Protein 6MN1 (pdb70)

Organism: NCBI:txid77133

Nearest PDB structures (foldseek):
  6mn0-assembly1_B  TM=1.000E+00  e=1.452E-56  uncultured bacterium
  5ht0-assembly2_D  TM=9.944E-01  e=2.307E-54  uncultured bacterium
  6mmz-assembly3_E  TM=9.947E-01  e=5.540E-54  uncultured bacterium
  6mb6-assembly1_A  TM=9.594E-01  e=3.407E-43  Pseudomonas aeruginosa
  7q1x-assembly1_B  TM=9.519E-01  e=8.829E-37  Pseudomonas aeruginosa

Solvent-accessible surface area: 23164 Å² total; per-residue (Å²): 155,156,40,7,13,106,66,38,0,7,114,39,0,131,75,3,32,4,46,122,40,23,12,0,2,1,16,15,30,31,232,123,0,33,93,12,17,18,19,36,25,4,0,0,16,0,0,86,64,9,1,13,132,71,1,1,0,2,0,26,0,24,26,68,34,91,89,151,17,43,91,49,115,76,28,97,140,58,4,60,14,4,23,39,125,77,18,21,4,41,195,126,47,31,91,2,3,26,0,0,24,19,6,73,63,20,75,21,2,48,3,5,19,4,0,1,0,0,4,32,44,85,3,130,86,2,13,44,90,9,9,45,50,53,2,12,0,95,121,1,1,2,9,27,2,35,128,48,146,2,43,0,1,1,0,11,11,78,18,53,58,0,19,0,2,6,7,0,15,34,83,1,115,14,89,153,44,93,71,56,159,34,33,3,0,14,69,83,154,67,118,74,53,49,71,162,4,52,18,43,14,55,92,77,22,20,115,83,27,63,127,79,21,28,17,31,1,0,93,85,6,28,89,86,64,114,19,108,137,27,119,0,15,85,0,72,2,3,9,0,27,0,36,59,0,7,64,53,0,26,65,58,1,46,135,71,15,170,86,154,146,189,41,5,16,104,77,33,0,8,113,32,0,132,74,3,34,5,48,118,40,19,12,0,2,1,17,15,30,34,236,125,0,32,91,14,16,19,16,34,26,4,0,2,20,0,0,80,63,8,1,12,131,64,2,0,0,3,0,26,0,26,24,71,35,95,92,160,27,41,88,55,122,73,25,100,141,44,2,58,12,3,20,38,126,80,18,22,4,42,197,130,46,30,89,1,4,26,0,0,26,21,6,71,61,20,74,20,1,47,3,5,20,4,0,1,0,0,3,27,44,86,4,130,86,2,13,47,96,8,6,44,50,53,1,12,0,94,124,1,2,2,10,28,2,34,130,51,147,2,43,0,0,1,0,14,10,79,23,50,61,0,17,0,1,6,5,0,14,36,83,2,115,12,85,140,44,97,65,57,156,33,36,3,0,16,62,77,154,61,116,63,64,47,73,163,4,56,18,44,14,56,92,82,24,18,106,82,28,60,122,81,19,25,26,35,0,0,76,80,5,24,92,83,55,131,22,100,131,21,118,0,19,74,0,78,2,7,7,0,28,0,34,53,0,8,63,56,0,27,66,42,1,43,125,70,14,178,138

Radius of gyration: 25.4 Å; Cα contacts (8 Å, |Δi|>4): 1100; chains: 2; bounding box: 54×39×88 Å

Sequence (519 aa):
SRVSTRSSLAEDLRAIGLADGDAVLVHAALRKVGKIVGGPDDILDAMRDVIGPAGTVLGYADWQLEDEIRDDPAMREHIPAFDPLRSRSIRDNGFWPELIRTTPGALRSASPGASMAAIGGEAEWFTADHALDYGYGPRSPLGKLVEAKGKVLMLGAPLDTMTLLAHAEHLADFPNKRILRYEAPILVDGEKVWRWFEEFDTSDPPDGLADDYFAGIVEEFLATGRGKRGKIGEASSVLVPADEIVAFAVDWLERWGRTASRVSTRSSLAEDLRAIGLADGDAVLVHAALRKVGKIVGGPDDILDAMRDVIGPAGTVLGYADWQLEDEIRDDPAMREHIPAFDPLRSRSIRDNGFWPELIRTTPGALRSASPGASMAAIGGEAEWFTADHALDYGYGPRSPLGKLVEAKGKVLMLGAPLDTMTLLAHAEHLADFPNKRILRYEAPILVDGEKVWRWFEEFDTSDPPDGLADDYFAGIVEEFLATGRGKRGKIGEASSVLVPADEIVAFAVDWLERWGRT

InterPro domains:
  IPR003679 Aminoglycoside N(3)-acetyltransferase-like [PF02522] (27-256)
  IPR003679 Aminoglycoside N(3)-acetyltransferase-like [PTHR11104] (5-257)
  IPR028345 Aminoglycoside 3-N-acetyltransferase-like [SSF110710] (5-257)

Secondary structure (DSSP, 8-state):
--EE-HHHHHHHHHHHT--TT-EEEEEE-GGGG-EETTTTHHHHHHHHHHH-TT-EEEEE------HHHHT-GGGGGGSPPB-TTTPPPPGGG-HHHHHHHTSTT-EE-S-TTT-EEEEETTHHHHHTT--STTTTSSSSHHHHHHHTT-EEEEEB--GGG-THHHHHHHH---SS--EEEEEEEEESSSSEEEEEEEEE--SSPPTTS-TTHHHHHHHHHHHTT-SEEEEETTEEEEEEEHHHHHHHHHHHHHHHHT--/---B-HHHHHHHHHHHT--TT-EEEEEE-GGGG--BTTTTHHHHHHHHHHH-TT-EEEEE------HHHHT-GGGGGGSPPB-TTTPPPPGGG-HHHHHHHTSTT-EE-S-TTT-EEEEETTHHHHHTT--SSSTTSSSSHHHHHHHTT-EEEEEB--GGG-THHHHHHHH---S---EEEEEEEEEETTEEEEEEEEEE--SSPPTTS-TTHHHHHHHHHHHHT-SEEEEETTEEEEEEEHHHHHHHHHHHHHHHHT-

Structure (mmCIF, N/CA/C/O backbone):
data_6MN1
#
_entry.id   6MN1
#
_cell.length_a   127.337
_cell.length_b   127.337
_cell.length_c   95.271
_cell.angle_alpha   90.00
_cell.angle_beta   90.00
_cell.angle_gamma   120.00
#
_symmetry.space_group_name_H-M   'P 31 2 1'
#
loop_
_entity.id
_entity.type
_entity.pdbx_description
1 polymer 'Aminoglycoside N(3)-acetyltransferase'
2 non-polymer 'COENZYME A'
3 non-polymer '(2R,3R,4R,5R)-2-((1S,2S,3R,4S,6R)-4,6-DIAMINO-3-((2R,3R,6S)-3-AMINO-6-(AMINOMETHYL)-TETRAHYDRO-2H-PYRAN-2-YLOXY)-2-HYDR OXYCYCLOHEXYLOXY)-5-METHYL-4-(METHYLAMINO)-TETRAHYDRO-2H-PYRAN-3,5-DIOL'
4 non-polymer 'CHLORIDE ION'
5 non-polymer 'SULFATE ION'
6 non-polymer 3,6,9,12,15,18,21,24,27,30,33,36,39-TRIDECAOXAHENTETRACONTANE-1,41-DIOL
7 non-polymer GLYCEROL
8 water water
#
loop_
_atom_site.group_PDB
_atom_site.id
_atom_site.type_symbol
_atom_site.label_atom_id
_atom_site.label_alt_id
_atom_site.label_comp_id
_atom_site.label_asym_id
_atom_site.label_entity_id
_atom_site.label_seq_id
_atom_site.pdbx_PDB_ins_code
_atom_site.Cartn_x
_atom_site.Cartn_y
_atom_site.Cartn_z
_atom_site.occupancy
_atom_site.B_iso_or_equiv
_atom_site.auth_seq_id
_atom_site.auth_comp_id
_atom_site.auth_asym_id
_atom_site.auth_atom_id
_atom_site.pdbx_PDB_model_num
ATOM 1 N N . SER A 1 3 ? 220.471 291.385 -7.543 1.00 100.29 3 SER A N 1
ATOM 2 C CA . SER A 1 3 ? 220.959 290.853 -8.811 1.00 101.92 3 SER A CA 1
ATOM 3 C C . SER A 1 3 ? 221.254 289.356 -8.718 1.00 98.97 3 SER A C 1
ATOM 4 O O . SER A 1 3 ? 221.651 288.730 -9.706 1.00 98.91 3 SER A O 1
ATOM 7 N N . ARG A 1 4 ? 221.036 288.799 -7.531 1.00 91.43 4 ARG A N 1
ATOM 8 C CA . ARG A 1 4 ? 221.234 287.379 -7.298 1.00 83.13 4 ARG A CA 1
ATOM 9 C C . ARG A 1 4 ? 220.014 286.645 -7.835 1.00 71.77 4 ARG A C 1
ATOM 10 O O . ARG A 1 4 ? 218.907 287.184 -7.835 1.00 67.18 4 ARG A O 1
ATOM 18 N N . VAL A 1 5 ? 220.218 285.417 -8.292 1.00 61.50 5 VAL A N 1
ATOM 19 C CA . VAL A 1 5 ? 219.135 284.621 -8.851 1.00 49.81 5 VAL A CA 1
ATOM 20 C C . VAL A 1 5 ? 219.027 283.322 -8.072 1.00 40.86 5 VAL A C 1
ATOM 21 O O . VAL A 1 5 ? 220.029 282.630 -7.861 1.00 46.18 5 VAL A O 1
ATOM 25 N N . SER A 1 6 ? 217.811 282.985 -7.659 1.00 33.62 6 SER A N 1
ATOM 26 C CA . SER A 1 6 ? 217.545 281.721 -6.991 1.00 36.46 6 SER A CA 1
ATOM 27 C C . SER A 1 6 ? 217.206 280.638 -8.007 1.00 38.01 6 SER A C 1
ATOM 28 O O . SER A 1 6 ? 216.553 280.894 -9.024 1.00 34.95 6 SER A O 1
ATOM 31 N N . THR A 1 7 ? 217.658 279.426 -7.723 1.00 31.23 7 THR A N 1
ATOM 32 C CA . THR A 1 7 ? 217.303 278.255 -8.497 1.00 31.04 7 THR A CA 1
ATOM 33 C C . THR A 1 7 ? 216.665 277.227 -7.574 1.00 38.45 7 THR A C 1
ATOM 34 O O . THR A 1 7 ? 216.751 277.324 -6.347 1.00 38.14 7 THR A O 1
ATOM 38 N N . ARG A 1 8 ? 216.018 276.236 -8.184 1.00 34.45 8 ARG A N 1
ATOM 39 C CA . ARG A 1 8 ? 215.519 275.106 -7.414 1.00 34.90 8 ARG A CA 1
ATOM 40 C C . ARG A 1 8 ? 216.629 274.496 -6.567 1.00 34.34 8 ARG A C 1
ATOM 41 O O . ARG A 1 8 ? 216.406 274.116 -5.411 1.00 34.69 8 ARG A O 1
ATOM 49 N N . SER A 1 9 ? 217.839 274.418 -7.121 1.00 34.35 9 SER A N 1
ATOM 50 C CA . SER A 1 9 ? 218.967 273.853 -6.387 1.00 38.41 9 SER A CA 1
ATOM 51 C C . SER A 1 9 ? 219.381 274.748 -5.227 1.00 37.78 9 SER A C 1
ATOM 52 O O . SER A 1 9 ? 219.585 274.270 -4.106 1.00 40.69 9 SER A O 1
ATOM 55 N N . SER A 1 10 ? 219.527 276.052 -5.477 1.00 35.78 10 SER A N 1
ATOM 56 C CA . SER A 1 10 ? 220.005 276.939 -4.423 1.00 35.30 10 SER A CA 1
ATOM 57 C C . SER A 1 10 ? 218.937 277.173 -3.367 1.00 35.45 10 SER A C 1
ATOM 58 O O . SER A 1 10 ? 219.265 277.395 -2.195 1.00 37.33 10 SER A O 1
ATOM 61 N N . LEU A 1 11 ? 217.661 277.125 -3.756 1.00 32.11 11 LEU A N 1
ATOM 62 C CA . LEU A 1 11 ? 216.588 277.222 -2.773 1.00 34.63 11 LEU A CA 1
ATOM 63 C C . LEU A 1 11 ? 216.587 276.014 -1.847 1.00 33.55 11 LEU A C 1
ATOM 64 O O . LEU A 1 11 ? 216.309 276.146 -0.651 1.00 34.84 11 LEU A O 1
ATOM 69 N N . ALA A 1 12 ? 216.894 274.830 -2.378 1.00 31.77 12 ALA A N 1
ATOM 70 C CA . ALA A 1 12 ? 216.959 273.647 -1.530 1.00 32.42 12 ALA A CA 1
ATOM 71 C C . ALA A 1 12 ? 218.104 273.743 -0.530 1.00 34.75 12 ALA A C 1
ATOM 72 O O . ALA A 1 12 ? 217.979 273.251 0.598 1.00 34.73 12 ALA A O 1
ATOM 74 N N . GLU A 1 13 ? 219.215 274.377 -0.918 1.00 35.53 13 GLU A N 1
ATOM 75 C CA . GLU A 1 13 ? 220.314 274.596 0.021 1.00 37.81 13 GLU A CA 1
ATOM 76 C C . GLU A 1 13 ? 219.918 275.576 1.119 1.00 37.58 13 GLU A C 1
ATOM 77 O O . GLU A 1 13 ? 220.218 275.351 2.297 1.00 43.99 13 GLU A O 1
ATOM 83 N N . ASP A 1 14 ? 219.252 276.674 0.750 1.00 33.08 14 ASP A N 1
ATOM 84 C CA . ASP A 1 14 ? 218.802 277.639 1.749 1.00 35.57 14 ASP A CA 1
ATOM 85 C C . ASP A 1 14 ? 217.813 277.008 2.720 1.00 35.25 14 ASP A C 1
ATOM 86 O O . ASP A 1 14 ? 217.807 277.335 3.912 1.00 32.72 14 ASP A O 1
ATOM 91 N N . LEU A 1 15 ? 216.957 276.112 2.226 1.00 31.58 15 LEU A N 1
ATOM 92 C CA . LEU A 1 15 ? 215.956 275.504 3.096 1.00 31.25 15 LEU A CA 1
ATOM 93 C C . LEU A 1 15 ? 216.598 274.529 4.074 1.00 33.05 15 LEU A C 1
ATOM 94 O O . LEU A 1 15 ? 216.245 274.509 5.258 1.00 36.69 15 LEU A O 1
ATOM 99 N N . ARG A 1 16 ? 217.551 273.721 3.601 1.00 32.74 16 ARG A N 1
ATOM 100 C CA . ARG A 1 16 ? 218.295 272.847 4.502 1.00 33.51 16 ARG A CA 1
ATOM 101 C C . ARG A 1 16 ? 219.076 273.655 5.532 1.00 36.25 16 ARG A C 1
ATOM 102 O O . ARG A 1 16 ? 219.176 273.258 6.699 1.00 37.97 16 ARG A O 1
ATOM 110 N N . ALA A 1 17 ? 219.632 274.797 5.117 1.00 32.94 17 ALA A N 1
ATOM 111 C CA . ALA A 1 17 ? 220.446 275.600 6.022 1.00 34.42 17 ALA A CA 1
ATOM 112 C C . ALA A 1 17 ? 219.616 276.214 7.144 1.00 35.89 17 ALA A C 1
ATOM 113 O O . ALA A 1 17 ? 220.134 276.432 8.244 1.00 36.50 17 ALA A O 1
ATOM 115 N N . ILE A 1 18 ? 218.336 276.505 6.899 1.00 33.48 18 ILE A N 1
ATOM 116 C CA . ILE A 1 18 ? 217.503 277.039 7.972 1.00 33.35 18 ILE A CA 1
ATOM 117 C C . ILE A 1 18 ? 216.908 275.943 8.845 1.00 35.45 18 ILE A C 1
ATOM 118 O O . ILE A 1 18 ? 216.401 276.239 9.932 1.00 34.22 18 ILE A O 1
ATOM 123 N N . GLY A 1 19 ? 216.966 274.684 8.419 1.00 36.54 19 GLY A N 1
ATOM 124 C CA . GLY A 1 19 ? 216.547 273.606 9.294 1.00 36.04 19 GLY A CA 1
ATOM 125 C C . GLY A 1 19 ? 215.524 272.643 8.724 1.00 38.86 19 GLY A C 1
ATOM 126 O O . GLY A 1 19 ? 215.205 271.638 9.363 1.00 40.98 19 GLY A O 1
ATOM 127 N N . LEU A 1 20 ? 214.992 272.935 7.539 1.00 38.96 20 LEU A N 1
ATOM 128 C CA . LEU A 1 20 ? 214.082 272.000 6.888 1.00 36.13 20 LEU A CA 1
ATOM 129 C C . LEU A 1 20 ? 214.808 270.693 6.593 1.00 33.22 20 LEU A C 1
ATOM 130 O O . LEU A 1 20 ? 215.949 270.695 6.126 1.00 30.41 20 LEU A O 1
ATOM 135 N N . ALA A 1 21 ? 214.150 269.570 6.874 1.00 33.58 21 ALA A N 1
ATOM 136 C CA . ALA A 1 21 ? 214.813 268.276 6.819 1.00 34.04 21 ALA A CA 1
ATOM 137 C C . ALA A 1 21 ? 213.889 267.221 6.223 1.00 35.51 21 ALA A C 1
ATOM 138 O O . ALA A 1 21 ? 212.699 267.453 5.983 1.00 35.02 21 ALA A O 1
ATOM 140 N N . ASP A 1 22 ? 214.468 266.046 5.989 1.00 38.10 22 ASP A N 1
ATOM 141 C CA . ASP A 1 22 ? 213.735 264.921 5.422 1.00 37.52 22 ASP A CA 1
ATOM 142 C C . ASP A 1 22 ? 212.546 264.549 6.301 1.00 38.65 22 ASP A C 1
ATOM 143 O O . ASP A 1 22 ? 212.685 264.368 7.514 1.00 39.49 22 ASP A O 1
ATOM 148 N N . GLY A 1 23 ? 211.369 264.450 5.683 1.00 38.33 23 GLY A N 1
ATOM 149 C CA . GLY A 1 23 ? 210.165 264.016 6.360 1.00 37.15 23 GLY A CA 1
ATOM 150 C C . GLY A 1 23 ? 209.376 265.096 7.072 1.00 35.38 23 GLY A C 1
ATOM 151 O O . GLY A 1 23 ? 208.332 264.785 7.661 1.00 37.34 23 GLY A O 1
ATOM 152 N N . ASP A 1 24 ? 209.828 266.347 7.038 1.00 33.38 24 ASP A N 1
ATOM 153 C CA . ASP A 1 24 ? 209.149 267.410 7.765 1.00 31.36 24 ASP A CA 1
ATOM 154 C C . ASP A 1 24 ? 207.775 267.699 7.176 1.00 32.17 24 ASP A C 1
ATOM 155 O O . ASP A 1 24 ? 207.540 267.545 5.975 1.00 34.84 24 ASP A O 1
ATOM 160 N N . ALA A 1 25 ? 206.867 268.131 8.041 1.00 32.41 25 ALA A N 1
ATOM 161 C CA . ALA A 1 25 ? 205.632 268.791 7.640 1.00 33.75 25 ALA A CA 1
ATOM 162 C C . ALA A 1 25 ? 205.784 270.264 7.985 1.00 34.23 25 ALA A C 1
ATOM 163 O O . ALA A 1 25 ? 206.046 270.602 9.145 1.00 33.96 25 ALA A O 1
ATOM 165 N N . VAL A 1 26 ? 205.659 271.139 6.989 1.00 30.87 26 VAL A N 1
ATOM 166 C CA . VAL A 1 26 ? 205.937 272.555 7.198 1.00 29.40 26 VAL A CA 1
ATOM 167 C C . VAL A 1 26 ? 204.773 273.385 6.672 1.00 33.03 26 VAL A C 1
ATOM 168 O O . VAL A 1 26 ? 204.377 273.252 5.508 1.00 37.42 26 VAL A O 1
ATOM 172 N N . LEU A 1 27 ? 204.212 274.220 7.539 1.00 29.90 27 LEU A N 1
ATOM 173 C CA . LEU A 1 27 ? 203.263 275.247 7.138 1.00 28.46 27 LEU A CA 1
ATOM 174 C C . LEU A 1 27 ? 204.039 276.509 6.786 1.00 32.10 27 LEU A C 1
ATOM 175 O O . LEU A 1 27 ? 204.843 276.993 7.589 1.00 31.60 27 LEU A O 1
ATOM 180 N N . VAL A 1 28 ? 203.816 277.031 5.583 1.00 31.65 28 VAL A N 1
ATOM 181 C CA . VAL A 1 28 ? 204.600 278.138 5.049 1.00 27.02 28 VAL A CA 1
ATOM 182 C C . VAL A 1 28 ? 203.705 279.361 4.913 1.00 28.23 28 VAL A C 1
ATOM 183 O O . VAL A 1 28 ? 202.601 279.274 4.362 1.00 30.44 28 VAL A O 1
ATOM 187 N N . HIS A 1 29 ? 204.177 280.494 5.419 1.00 29.10 29 HIS A N 1
ATOM 188 C CA . HIS A 1 29 ? 203.600 281.799 5.123 1.00 30.03 29 HIS A CA 1
ATOM 189 C C . HIS A 1 29 ? 204.634 282.595 4.343 1.00 31.56 29 HIS A C 1
ATOM 190 O O . HIS A 1 29 ? 205.795 282.672 4.755 1.00 36.00 29 HIS A O 1
ATOM 197 N N . ALA A 1 30 ? 204.232 283.166 3.214 1.00 33.16 30 ALA A N 1
ATOM 198 C CA . ALA A 1 30 ? 205.214 283.679 2.270 1.00 34.46 30 ALA A CA 1
ATOM 199 C C . ALA A 1 30 ? 204.870 285.082 1.800 1.00 33.67 30 ALA A C 1
ATOM 200 O O . ALA A 1 30 ? 203.699 285.414 1.585 1.00 32.19 30 ALA A O 1
ATOM 202 N N . ALA A 1 31 ? 205.911 285.898 1.654 1.00 31.03 31 ALA A N 1
ATOM 203 C CA . ALA A 1 31 ? 205.886 287.143 0.891 1.00 31.36 31 ALA A CA 1
ATOM 204 C C . ALA A 1 31 ? 206.860 286.907 -0.258 1.00 30.47 31 ALA A C 1
ATOM 205 O O . ALA A 1 31 ? 208.054 287.181 -0.131 1.00 31.61 31 ALA A O 1
ATOM 207 N N . LEU A 1 32 ? 206.343 286.385 -1.374 1.00 31.30 32 LEU A N 1
ATOM 208 C CA . LEU A 1 32 ? 207.209 285.830 -2.412 1.00 29.33 32 LEU A CA 1
ATOM 209 C C . LEU A 1 32 ? 208.086 286.892 -3.063 1.00 33.64 32 LEU A C 1
ATOM 210 O O . LEU A 1 32 ? 209.183 286.579 -3.536 1.00 38.66 32 LEU A O 1
ATOM 215 N N . ARG A 1 33 ? 207.626 288.143 -3.102 1.00 33.43 33 ARG A N 1
ATOM 216 C CA . ARG A 1 33 ? 208.445 289.199 -3.685 1.00 35.13 33 ARG A CA 1
ATOM 217 C C . ARG A 1 33 ? 209.791 289.317 -2.981 1.00 38.79 33 ARG A C 1
ATOM 218 O O . ARG A 1 33 ? 210.802 289.623 -3.623 1.00 41.27 33 ARG A O 1
ATOM 226 N N . LYS A 1 34 ? 209.831 289.062 -1.672 1.00 35.65 34 LYS A N 1
ATOM 227 C CA . LYS A 1 34 ? 211.078 289.223 -0.934 1.00 35.24 34 LYS A CA 1
ATOM 228 C C . LYS A 1 34 ? 212.111 288.163 -1.293 1.00 29.25 34 LYS A C 1
ATOM 229 O O . LYS A 1 34 ? 213.295 288.352 -1.004 1.00 33.61 34 LYS A O 1
ATOM 235 N N . VAL A 1 35 ? 211.699 287.059 -1.921 1.00 28.09 35 VAL A N 1
ATOM 236 C CA . VAL A 1 35 ? 212.657 286.033 -2.317 1.00 31.34 35 VAL A CA 1
ATOM 237 C C . VAL A 1 35 ? 213.564 286.518 -3.441 1.00 32.67 35 VAL A C 1
ATOM 238 O O . VAL A 1 35 ? 214.685 286.018 -3.594 1.00 35.96 35 VAL A O 1
ATOM 242 N N . GLY A 1 36 ? 213.126 287.501 -4.215 1.00 32.93 36 GLY A N 1
ATOM 243 C CA . GLY A 1 36 ? 213.913 287.982 -5.332 1.00 33.41 36 GLY A CA 1
ATOM 244 C C . GLY A 1 36 ? 213.649 287.180 -6.591 1.00 33.98 36 GLY A C 1
ATOM 245 O O . GLY A 1 36 ? 212.646 286.474 -6.721 1.00 35.83 36 GLY A O 1
ATOM 246 N N . LYS A 1 37 ? 214.586 287.286 -7.530 1.00 33.69 37 LYS A N 1
ATOM 247 C CA . LYS A 1 37 ? 214.439 286.623 -8.819 1.00 36.40 37 LYS A CA 1
ATOM 248 C C . LYS A 1 37 ? 214.599 285.113 -8.665 1.00 36.66 37 LYS A C 1
ATOM 249 O O . LYS A 1 37 ? 215.510 284.639 -7.979 1.00 36.39 37 LYS A O 1
ATOM 255 N N . ILE A 1 38 ? 213.700 284.358 -9.294 1.00 30.86 38 ILE A N 1
ATOM 256 C CA . ILE A 1 38 ? 213.745 282.901 -9.295 1.00 29.96 38 ILE A CA 1
ATOM 257 C C . ILE A 1 38 ? 213.614 282.425 -10.734 1.00 35.90 38 ILE A C 1
ATOM 258 O O . ILE A 1 38 ? 212.700 282.854 -11.447 1.00 35.29 38 ILE A O 1
ATOM 263 N N . VAL A 1 39 ? 214.514 281.527 -11.149 1.00 34.56 39 VAL A N 1
ATOM 264 C CA . VAL A 1 39 ? 214.551 281.078 -12.541 1.00 32.48 39 VAL A CA 1
ATOM 265 C C . VAL A 1 39 ? 213.198 280.521 -12.966 1.00 34.19 39 VAL A C 1
ATOM 266 O O . VAL A 1 39 ? 212.649 280.906 -14.005 1.00 33.96 39 VAL A O 1
ATOM 270 N N . GLY A 1 40 ? 212.636 279.615 -12.169 1.00 31.07 40 GLY A N 1
ATOM 271 C CA . GLY A 1 40 ? 211.385 278.980 -12.533 1.00 30.18 40 GLY A CA 1
ATOM 272 C C . GLY A 1 40 ? 210.162 279.536 -11.832 1.00 33.75 40 GLY A C 1
ATOM 273 O O . GLY A 1 40 ? 209.135 278.858 -11.739 1.00 36.76 40 GLY A O 1
ATOM 274 N N . GLY A 1 41 ? 210.248 280.766 -11.338 1.00 29.09 41 GLY A N 1
ATOM 275 C CA . GLY A 1 41 ? 209.154 281.350 -10.602 1.00 27.59 41 GLY A CA 1
ATOM 276 C C . GLY A 1 41 ? 208.996 280.681 -9.253 1.00 32.02 41 GLY A C 1
ATOM 277 O O . GLY A 1 41 ? 209.774 279.796 -8.885 1.00 29.06 41 GLY A O 1
ATOM 278 N N . PRO A 1 42 ? 207.973 281.079 -8.493 1.00 35.72 42 PRO A N 1
ATOM 279 C CA . PRO A 1 42 ? 207.832 280.557 -7.121 1.00 31.01 42 PRO A CA 1
ATOM 280 C C . PRO A 1 42 ? 207.561 279.057 -7.041 1.00 29.59 42 PRO A C 1
ATOM 281 O O . PRO A 1 42 ? 207.721 278.480 -5.961 1.00 30.68 42 PRO A O 1
ATOM 285 N N . ASP A 1 43 ? 207.168 278.399 -8.136 1.00 28.83 43 ASP A N 1
ATOM 286 C CA . ASP A 1 43 ? 207.035 276.943 -8.094 1.00 31.41 43 ASP A CA 1
ATOM 287 C C . ASP A 1 43 ? 208.369 276.265 -7.797 1.00 32.04 43 ASP A C 1
ATOM 288 O O . ASP A 1 43 ? 208.391 275.132 -7.301 1.00 33.94 43 ASP A O 1
ATOM 293 N N . ASP A 1 44 ? 209.486 276.937 -8.093 1.00 30.64 44 ASP A N 1
ATOM 294 C CA . ASP A 1 44 ? 210.797 276.434 -7.691 1.00 29.82 44 ASP A CA 1
ATOM 295 C C . ASP A 1 44 ? 210.912 276.302 -6.176 1.00 30.62 44 ASP A C 1
ATOM 296 O O . ASP A 1 44 ? 211.633 275.427 -5.684 1.00 25.02 44 ASP A O 1
ATOM 301 N N . ILE A 1 45 ? 210.236 277.173 -5.425 1.00 31.04 45 ILE A N 1
ATOM 302 C CA . ILE A 1 45 ? 210.279 277.089 -3.967 1.00 32.25 45 ILE A CA 1
ATOM 303 C C . ILE A 1 45 ? 209.582 275.821 -3.491 1.00 35.25 45 ILE A C 1
ATOM 304 O O . ILE A 1 45 ? 210.121 275.065 -2.674 1.00 33.98 45 ILE A O 1
ATOM 309 N N . LEU A 1 46 ? 208.374 275.568 -4.003 1.00 33.67 46 LEU A N 1
ATOM 310 C CA . LEU A 1 46 ? 207.638 274.369 -3.615 1.00 28.70 46 LEU A CA 1
ATOM 311 C C . LEU A 1 46 ? 208.369 273.108 -4.052 1.00 29.95 46 LEU A C 1
ATOM 312 O O . LEU A 1 46 ? 208.402 272.113 -3.316 1.00 34.09 46 LEU A O 1
ATOM 317 N N . ASP A 1 47 ? 208.964 273.129 -5.248 1.00 30.47 47 ASP A N 1
ATOM 318 C CA . ASP A 1 47 ? 209.726 271.975 -5.716 1.00 30.98 47 ASP A CA 1
ATOM 319 C C . ASP A 1 47 ? 210.954 271.734 -4.846 1.00 31.13 47 ASP A C 1
ATOM 320 O O . ASP A 1 47 ? 211.252 270.591 -4.482 1.00 33.80 47 ASP A O 1
ATOM 325 N N . ALA A 1 48 ? 211.679 272.801 -4.502 1.00 26.66 48 ALA A N 1
ATOM 326 C CA . ALA A 1 48 ? 212.844 272.653 -3.636 1.00 30.18 48 ALA A CA 1
ATOM 327 C C . ALA A 1 48 ? 212.450 272.125 -2.261 1.00 30.37 48 ALA A C 1
ATOM 328 O O . ALA 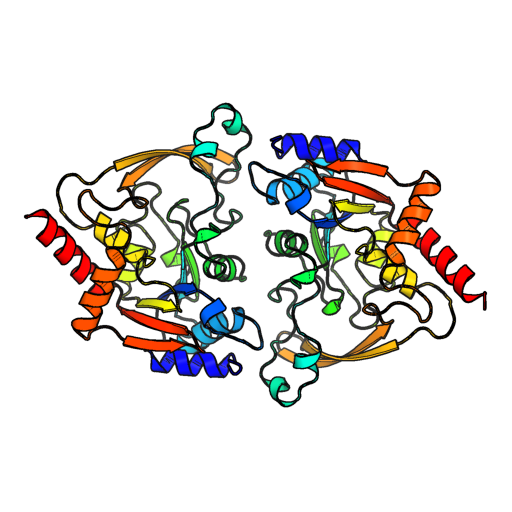A 1 48 ? 213.158 271.298 -1.680 1.00 33.79 48 ALA A O 1
ATOM 330 N N . MET A 1 49 ? 211.322 272.592 -1.724 1.00 30.36 49 MET A N 1
ATOM 331 C CA . MET A 1 49 ? 210.852 272.096 -0.433 1.00 29.06 49 MET A CA 1
ATOM 332 C C . MET A 1 49 ? 210.553 270.602 -0.495 1.00 29.17 49 MET A C 1
ATOM 333 O O . MET A 1 49 ? 210.975 269.835 0.378 1.00 30.84 49 MET A O 1
ATOM 338 N N . ARG A 1 50 ? 209.815 270.171 -1.522 1.00 32.67 50 ARG A N 1
ATOM 339 C CA . ARG A 1 50 ? 209.533 268.748 -1.674 1.00 33.92 50 ARG A CA 1
ATOM 340 C C . ARG A 1 50 ? 210.811 267.952 -1.901 1.00 35.18 50 ARG A C 1
ATOM 341 O O . ARG A 1 50 ? 210.896 266.790 -1.491 1.00 34.94 50 ARG A O 1
ATOM 349 N N . ASP A 1 51 ? 211.821 268.563 -2.532 1.00 33.70 51 ASP A N 1
ATOM 350 C CA . ASP A 1 51 ? 213.110 267.894 -2.671 1.00 36.60 51 ASP A CA 1
ATOM 351 C C . ASP A 1 51 ? 213.748 267.647 -1.309 1.00 40.48 51 ASP A C 1
ATOM 352 O O . ASP A 1 51 ? 214.320 266.578 -1.065 1.00 43.01 51 ASP A O 1
ATOM 357 N N . VAL A 1 52 ? 213.661 268.626 -0.409 1.00 28.51 52 VAL A N 1
ATOM 358 C CA . VAL A 1 52 ? 214.318 268.500 0.887 1.00 36.92 52 VAL A CA 1
ATOM 359 C C . VAL A 1 52 ? 213.549 267.540 1.786 1.00 34.44 52 VAL A C 1
ATOM 360 O O . VAL A 1 52 ? 214.131 266.646 2.407 1.00 32.69 52 VAL A O 1
ATOM 364 N N . ILE A 1 53 ? 212.229 267.707 1.870 1.00 33.52 53 ILE A N 1
ATOM 365 C CA . ILE A 1 53 ? 211.453 266.892 2.799 1.00 34.98 53 ILE A CA 1
ATOM 366 C C . ILE A 1 53 ? 211.153 265.504 2.248 1.00 37.57 53 ILE A C 1
ATOM 367 O O . ILE A 1 53 ? 210.792 264.607 3.018 1.00 36.07 53 ILE A O 1
ATOM 372 N N . GLY A 1 54 ? 211.301 265.290 0.943 1.00 33.25 54 GLY A N 1
ATOM 373 C CA . GLY A 1 54 ? 211.051 263.993 0.362 1.00 33.49 54 GLY A CA 1
ATOM 374 C C . GLY A 1 54 ? 209.572 263.690 0.250 1.00 36.27 54 GLY A C 1
ATOM 375 O O . GLY A 1 54 ? 208.719 264.461 0.703 1.00 37.42 54 GLY A O 1
ATOM 376 N N . PRO A 1 55 ? 209.239 262.547 -0.358 1.00 36.05 55 PRO A N 1
ATOM 377 C CA . PRO A 1 55 ? 207.823 262.237 -0.613 1.00 33.97 55 PRO A CA 1
ATOM 378 C C . PRO A 1 55 ? 206.999 262.006 0.641 1.00 38.58 55 PRO A C 1
ATOM 379 O O . PRO A 1 55 ? 205.765 262.081 0.563 1.00 39.75 55 PRO A O 1
ATOM 383 N N . ALA A 1 56 ? 207.621 261.724 1.786 1.00 38.05 56 ALA A N 1
ATOM 384 C CA . ALA A 1 56 ? 206.862 261.570 3.020 1.00 33.53 56 ALA A CA 1
ATOM 385 C C . ALA A 1 56 ? 206.535 262.905 3.672 1.00 33.04 56 ALA A C 1
ATOM 386 O O . ALA A 1 56 ? 205.662 262.955 4.543 1.00 35.76 56 ALA A O 1
ATOM 388 N N . GLY A 1 57 ? 207.214 263.981 3.271 1.00 29.51 57 GLY A N 1
ATOM 389 C CA . GLY A 1 57 ? 206.939 265.288 3.826 1.00 31.98 57 GLY A CA 1
ATOM 390 C C . GLY A 1 57 ? 205.697 265.929 3.235 1.00 35.15 57 GLY A C 1
ATOM 391 O O . GLY A 1 57 ? 205.159 265.500 2.216 1.00 35.13 57 GLY A O 1
ATOM 392 N N . THR A 1 58 ? 205.241 266.986 3.906 1.00 33.68 58 THR A N 1
ATOM 393 C CA . THR A 1 58 ? 204.050 267.719 3.510 1.00 30.96 58 THR A CA 1
ATOM 394 C C . THR A 1 58 ? 204.320 269.213 3.596 1.00 32.57 58 THR A C 1
ATOM 395 O O . THR A 1 58 ? 204.936 269.685 4.556 1.00 33.96 58 THR A O 1
ATOM 399 N N . VAL A 1 59 ? 203.869 269.950 2.581 1.00 27.42 59 VAL A N 1
ATOM 400 C CA . VAL A 1 59 ? 203.934 271.406 2.556 1.00 23.76 59 VAL A CA 1
ATOM 401 C C . VAL A 1 59 ? 202.512 271.936 2.635 1.00 26.92 59 VAL A C 1
ATOM 402 O O . VAL A 1 59 ? 201.615 271.410 1.968 1.00 29.67 59 VAL A O 1
ATOM 406 N N . LEU A 1 60 ? 202.303 272.977 3.444 1.00 28.34 60 LEU A N 1
ATOM 407 C CA . LEU A 1 60 ? 200.975 273.539 3.638 1.00 27.65 60 LEU A CA 1
ATOM 408 C C . LEU A 1 60 ? 200.981 275.044 3.406 1.00 25.56 60 LEU A C 1
ATOM 409 O O . LEU A 1 60 ? 202.017 275.708 3.480 1.00 20.77 60 LEU A O 1
ATOM 414 N N . GLY A 1 61 ? 199.794 275.566 3.126 1.00 24.52 61 GLY A N 1
ATOM 415 C CA . GLY A 1 61 ? 199.582 276.999 3.043 1.00 23.56 61 GLY A CA 1
ATOM 416 C C . GLY A 1 61 ? 198.183 277.317 3.523 1.00 28.87 61 GLY A C 1
ATOM 417 O O . GLY A 1 61 ? 197.292 276.465 3.503 1.00 31.75 61 GLY A O 1
ATOM 418 N N . TYR A 1 62 ? 197.998 278.552 3.980 1.00 29.86 62 TYR A N 1
ATOM 419 C CA . TYR A 1 62 ? 196.737 278.945 4.607 1.00 27.99 62 TYR A CA 1
ATOM 420 C C . TYR A 1 62 ? 195.853 279.583 3.542 1.00 27.40 62 TYR A C 1
ATOM 421 O O . TYR A 1 62 ? 196.078 280.721 3.131 1.00 26.82 62 TYR A O 1
ATOM 430 N N . ALA A 1 63 ? 194.820 278.855 3.118 1.00 28.28 63 ALA A N 1
ATOM 431 C CA . ALA A 1 63 ? 194.053 279.266 1.950 1.00 22.72 63 ALA A CA 1
ATOM 432 C C . ALA A 1 63 ? 192.926 280.232 2.308 1.00 27.11 63 ALA A C 1
ATOM 433 O O . ALA A 1 63 ? 192.782 281.282 1.667 1.00 29.95 63 ALA A O 1
ATOM 435 N N . ASP A 1 64 ? 192.112 279.892 3.308 1.00 28.25 64 ASP A N 1
ATOM 436 C CA . ASP A 1 64 ? 190.902 280.670 3.622 1.00 29.49 64 ASP A CA 1
ATOM 437 C C . ASP A 1 64 ? 190.021 280.637 2.363 1.00 33.05 64 ASP A C 1
ATOM 438 O O . ASP A 1 64 ? 190.087 279.680 1.578 1.00 31.71 64 ASP A O 1
ATOM 443 N N . TRP A 1 65 ? 189.192 281.656 2.150 1.00 33.27 65 TRP A N 1
ATOM 444 C CA . TRP A 1 65 ? 188.480 281.824 0.887 1.00 31.67 65 TRP A CA 1
ATOM 445 C C . TRP A 1 65 ? 188.018 283.273 0.788 1.00 33.82 65 TRP A C 1
ATOM 446 O O . TRP A 1 65 ? 188.226 284.076 1.702 1.00 36.66 65 TRP A O 1
ATOM 457 N N . GLN A 1 66 ? 187.377 283.601 -0.332 1.00 33.47 66 GLN A N 1
ATOM 458 C CA . GLN A 1 66 ? 187.266 284.984 -0.776 1.00 35.27 66 GLN A CA 1
ATOM 459 C C . GLN A 1 66 ? 185.960 285.668 -0.384 1.00 40.86 66 GLN A C 1
ATOM 460 O O . GLN A 1 66 ? 185.805 286.860 -0.659 1.00 43.38 66 GLN A O 1
ATOM 466 N N . LEU A 1 67 ? 185.025 284.965 0.252 1.00 40.31 67 LEU A N 1
ATOM 467 C CA . LEU A 1 67 ? 183.753 285.580 0.620 1.00 39.64 67 LEU A CA 1
ATOM 468 C C . LEU A 1 67 ? 183.985 286.709 1.618 1.00 39.12 67 LEU A C 1
ATOM 469 O O . LEU A 1 67 ? 184.553 286.492 2.693 1.00 35.32 67 LEU A O 1
ATOM 474 N N . GLU A 1 68 ? 183.550 287.913 1.263 1.00 39.90 68 GLU A N 1
ATOM 475 C CA . GLU A 1 68 ? 183.706 289.062 2.139 1.00 44.42 68 GLU A CA 1
ATOM 476 C C . GLU A 1 68 ? 182.559 289.131 3.139 1.00 47.95 68 GLU A C 1
ATOM 477 O O . GLU A 1 68 ? 181.427 288.729 2.849 1.00 48.12 68 GLU A O 1
ATOM 483 N N . ASP A 1 69 ? 182.865 289.656 4.328 1.00 49.32 69 ASP A N 1
ATOM 484 C CA . ASP A 1 69 ? 181.868 289.716 5.392 1.00 54.59 69 ASP A CA 1
ATOM 485 C C . ASP A 1 69 ? 180.698 290.613 5.010 1.00 56.67 69 ASP A C 1
ATOM 486 O O . ASP A 1 69 ? 179.544 290.308 5.335 1.00 57.34 69 ASP A O 1
ATOM 491 N N . GLU A 1 70 ? 180.976 291.726 4.323 1.00 59.19 70 GLU A N 1
ATOM 492 C CA . GLU A 1 70 ? 179.908 292.635 3.914 1.00 64.48 70 GLU A CA 1
ATOM 493 C C . GLU A 1 70 ? 178.972 291.977 2.911 1.00 59.91 70 GLU A C 1
ATOM 494 O O . GLU A 1 70 ? 177.751 292.158 2.984 1.00 65.43 70 GLU A O 1
ATOM 500 N N . ILE A 1 71 ? 179.523 291.223 1.958 1.00 51.03 71 ILE A N 1
ATOM 501 C CA . ILE A 1 71 ? 178.683 290.481 1.025 1.00 49.74 71 ILE A CA 1
ATOM 502 C C . ILE A 1 71 ? 177.919 289.385 1.757 1.00 48.78 71 ILE A C 1
ATOM 503 O O . ILE A 1 71 ? 176.715 289.194 1.542 1.00 46.46 71 ILE A O 1
ATOM 508 N N . ARG A 1 72 ? 178.609 288.658 2.640 1.00 48.24 72 ARG A N 1
ATOM 509 C CA . ARG A 1 72 ? 178.006 287.522 3.327 1.00 47.56 72 ARG A CA 1
ATOM 510 C C . ARG A 1 72 ? 176.772 287.937 4.117 1.00 47.65 72 ARG A C 1
ATOM 511 O O . ARG A 1 72 ? 175.767 287.217 4.136 1.00 45.79 72 ARG A O 1
ATOM 519 N N . ASP A 1 73 ? 176.823 289.103 4.757 1.00 48.22 73 ASP A N 1
ATOM 520 C CA . ASP A 1 73 ? 175.758 289.575 5.631 1.00 52.72 73 ASP A CA 1
ATOM 521 C C . ASP A 1 73 ? 174.737 290.455 4.922 1.00 56.23 73 ASP A C 1
ATOM 522 O O . ASP A 1 73 ? 173.797 290.927 5.570 1.00 53.68 73 ASP A O 1
ATOM 527 N N . ASP A 1 74 ? 174.901 290.695 3.621 1.00 54.33 74 ASP A N 1
ATOM 528 C CA . ASP A 1 74 ? 173.941 291.478 2.857 1.00 55.07 74 ASP A CA 1
ATOM 529 C C . ASP A 1 74 ? 172.881 290.533 2.308 1.00 57.07 74 ASP A C 1
ATOM 530 O O . ASP A 1 74 ? 173.181 289.752 1.390 1.00 57.15 74 ASP A O 1
ATOM 535 N N . PRO A 1 75 ? 171.648 290.557 2.823 1.00 55.67 75 PRO A N 1
ATOM 536 C CA . PRO A 1 75 ? 170.637 289.600 2.344 1.00 55.88 75 PRO A CA 1
ATOM 537 C C . PRO A 1 75 ? 170.297 289.765 0.875 1.00 62.04 75 PRO A C 1
ATOM 538 O O . PRO A 1 75 ? 169.817 288.807 0.258 1.00 63.37 75 PRO A O 1
ATOM 542 N N . ALA A 1 76 ? 170.537 290.941 0.292 1.00 57.75 76 ALA A N 1
ATOM 543 C CA . ALA A 1 76 ? 170.336 291.108 -1.142 1.00 62.60 76 ALA A CA 1
ATOM 544 C C . ALA A 1 76 ? 171.285 290.242 -1.964 1.00 57.05 76 ALA A C 1
ATOM 545 O O . ALA A 1 76 ? 171.021 290.005 -3.147 1.00 57.06 76 ALA A O 1
ATOM 547 N N . MET A 1 77 ? 172.374 289.758 -1.363 1.00 53.35 77 MET A N 1
ATOM 548 C CA . MET A 1 77 ? 173.360 288.939 -2.057 1.00 58.44 77 MET A CA 1
ATOM 549 C C . MET A 1 77 ? 173.175 287.445 -1.835 1.00 54.18 77 MET A C 1
ATOM 550 O O . MET A 1 77 ? 173.832 286.657 -2.521 1.00 51.78 77 MET A O 1
ATOM 555 N N . ARG A 1 78 ? 172.287 287.049 -0.917 1.00 50.19 78 ARG A N 1
ATOM 556 C CA . ARG A 1 78 ? 172.275 285.688 -0.384 1.00 54.47 78 ARG A CA 1
ATOM 557 C C . ARG A 1 78 ? 172.221 284.634 -1.484 1.00 47.97 78 ARG A C 1
ATOM 558 O O . ARG A 1 78 ? 173.016 283.687 -1.490 1.00 45.98 78 ARG A O 1
ATOM 566 N N . GLU A 1 79 ? 171.286 284.778 -2.424 1.00 52.28 79 GLU A N 1
ATOM 567 C CA . GLU A 1 79 ? 171.103 283.751 -3.443 1.00 53.67 79 GLU A CA 1
ATOM 568 C C . GLU A 1 79 ? 172.242 283.719 -4.455 1.00 50.26 79 GLU A C 1
ATOM 569 O O . GLU A 1 79 ? 172.395 282.719 -5.163 1.00 49.75 79 GLU A O 1
ATOM 575 N N . HIS A 1 80 ? 173.052 284.777 -4.529 1.00 48.99 80 HIS A N 1
ATOM 576 C CA . HIS A 1 80 ? 174.094 284.877 -5.544 1.00 49.58 80 HIS A CA 1
ATOM 577 C C . HIS A 1 80 ? 175.473 284.456 -5.056 1.00 48.58 80 HIS A C 1
ATOM 578 O O . HIS A 1 80 ? 176.360 284.228 -5.885 1.00 49.09 80 HIS A O 1
ATOM 585 N N . ILE A 1 81 ? 175.677 284.351 -3.750 1.00 46.15 81 ILE A N 1
ATOM 586 C CA . ILE A 1 81 ? 176.996 283.987 -3.225 1.00 41.92 81 ILE A CA 1
ATOM 587 C C . ILE A 1 81 ? 177.265 282.516 -3.521 1.00 41.46 81 ILE A C 1
ATOM 588 O O . ILE A 1 81 ? 176.427 281.658 -3.193 1.00 42.89 81 ILE A O 1
ATOM 593 N N . PRO A 1 82 ? 178.391 282.176 -4.141 1.00 43.21 82 PRO A N 1
ATOM 594 C CA . PRO A 1 82 ? 178.727 280.759 -4.322 1.00 42.80 82 PRO A CA 1
ATOM 595 C C . PRO A 1 82 ? 179.121 280.112 -3.002 1.00 43.16 82 PRO A C 1
ATOM 596 O O . PRO A 1 82 ? 179.796 280.719 -2.168 1.00 45.30 82 PRO A O 1
ATOM 600 N N . ALA A 1 83 ? 178.691 278.864 -2.823 1.00 39.68 83 ALA A N 1
ATOM 601 C CA . ALA A 1 83 ? 179.053 278.109 -1.633 1.00 40.31 83 ALA A CA 1
ATOM 602 C C . ALA A 1 83 ? 180.546 277.811 -1.619 1.00 41.40 83 ALA A C 1
ATOM 603 O O . ALA A 1 83 ? 181.200 277.729 -2.664 1.00 44.05 83 ALA A O 1
ATOM 605 N N . PHE A 1 84 ? 181.088 277.657 -0.414 1.00 36.52 84 PHE A N 1
ATOM 606 C CA . PHE A 1 84 ? 182.466 277.211 -0.286 1.00 32.58 84 PHE A CA 1
ATOM 607 C C . PHE A 1 84 ? 182.594 275.793 -0.822 1.00 32.94 84 PHE A C 1
ATOM 608 O O . PHE A 1 84 ? 181.798 274.911 -0.488 1.00 36.43 84 PHE A O 1
ATOM 616 N N . ASP A 1 85 ? 183.597 275.584 -1.661 1.00 32.24 85 ASP A N 1
ATOM 617 C CA . ASP A 1 85 ? 183.871 274.285 -2.269 1.00 34.34 85 ASP A CA 1
ATOM 618 C C . ASP A 1 85 ? 185.370 274.077 -2.156 1.00 32.53 85 ASP A C 1
ATOM 619 O O . ASP A 1 85 ? 186.137 274.814 -2.808 1.00 35.96 85 ASP A O 1
ATOM 624 N N . PRO A 1 86 ? 185.834 273.130 -1.338 1.00 33.76 86 PRO A N 1
ATOM 625 C CA . PRO A 1 86 ? 187.286 272.983 -1.143 1.00 32.22 86 PRO A CA 1
ATOM 626 C C . PRO A 1 86 ? 188.040 272.693 -2.428 1.00 38.03 86 PRO A C 1
ATOM 627 O O . PRO A 1 86 ? 189.253 272.927 -2.480 1.00 38.38 86 PRO A O 1
ATOM 631 N N . LEU A 1 87 ? 187.350 272.229 -3.475 1.00 39.17 87 LEU A N 1
ATOM 632 C CA . LEU A 1 87 ? 187.965 271.942 -4.764 1.00 35.74 87 LEU A CA 1
ATOM 633 C C . LEU A 1 87 ? 187.986 273.134 -5.709 1.00 37.45 87 LEU A C 1
ATOM 634 O O . LEU A 1 87 ? 188.739 273.110 -6.690 1.00 41.09 87 LEU A O 1
ATOM 639 N N . ARG A 1 88 ? 187.184 274.168 -5.452 1.00 33.23 88 ARG A N 1
ATOM 640 C CA . ARG A 1 88 ? 187.024 275.225 -6.444 1.00 37.00 88 ARG A CA 1
ATOM 641 C C . ARG A 1 88 ? 187.198 276.623 -5.863 1.00 39.63 88 ARG A C 1
ATOM 642 O O . ARG A 1 88 ? 187.569 277.549 -6.589 1.00 42.77 88 ARG A O 1
ATOM 650 N N . SER A 1 89 ? 186.930 276.798 -4.569 1.00 34.62 89 SER A N 1
ATOM 651 C CA . SER A 1 89 ? 187.047 278.117 -3.957 1.00 31.99 89 SER A CA 1
ATOM 652 C C . SER A 1 89 ? 188.510 278.542 -3.918 1.00 31.99 89 SER A C 1
ATOM 653 O O . SER A 1 89 ? 189.353 277.842 -3.349 1.00 34.97 89 SER A O 1
ATOM 656 N N . ARG A 1 90 ? 188.813 279.685 -4.524 1.00 30.44 90 ARG A N 1
ATOM 657 C CA . ARG A 1 90 ? 190.187 280.160 -4.558 1.00 31.20 90 ARG A CA 1
ATOM 658 C C . ARG A 1 90 ? 190.587 280.738 -3.209 1.00 32.64 90 ARG A C 1
ATOM 659 O O . ARG A 1 90 ? 189.746 281.196 -2.430 1.00 35.30 90 ARG A O 1
ATOM 667 N N . SER A 1 91 ? 191.889 280.698 -2.932 1.00 26.89 91 SER A N 1
ATOM 668 C CA . SER A 1 91 ? 192.396 281.207 -1.668 1.00 29.45 91 SER A CA 1
ATOM 669 C C . SER A 1 91 ? 192.147 282.704 -1.561 1.00 32.37 91 SER A C 1
ATOM 670 O O . SER A 1 91 ? 192.107 283.424 -2.563 1.00 30.16 91 SER A O 1
ATOM 673 N N . ILE A 1 92 ? 191.972 283.171 -0.324 1.00 31.47 92 ILE A N 1
ATOM 674 C CA . ILE A 1 92 ? 191.873 284.604 -0.092 1.00 33.66 92 ILE A CA 1
ATOM 675 C C . ILE A 1 92 ? 193.144 285.273 -0.605 1.00 33.25 92 ILE A C 1
ATOM 676 O O . ILE A 1 92 ? 194.255 284.745 -0.455 1.00 35.25 92 ILE A O 1
ATOM 681 N N . ARG A 1 93 ? 192.980 286.415 -1.276 1.00 32.20 93 ARG A N 1
ATOM 682 C CA . ARG A 1 93 ? 194.136 287.075 -1.874 1.00 34.47 93 ARG A CA 1
ATOM 683 C C . ARG A 1 93 ? 195.021 287.731 -0.826 1.00 36.73 93 ARG A C 1
ATOM 684 O O . ARG A 1 93 ? 196.217 287.918 -1.074 1.00 37.47 93 ARG A O 1
ATOM 692 N N . ASP A 1 94 ? 194.459 288.077 0.337 1.00 39.11 94 ASP A N 1
ATOM 693 C CA . ASP A 1 94 ? 195.229 288.710 1.403 1.00 41.42 94 ASP A CA 1
ATOM 694 C C . ASP A 1 94 ? 196.368 287.835 1.903 1.00 39.01 94 ASP A C 1
ATOM 695 O O . ASP A 1 94 ? 197.328 288.361 2.474 1.00 40.40 94 ASP A O 1
ATOM 700 N N . ASN A 1 95 ? 196.274 286.518 1.732 1.00 36.85 95 ASN A N 1
ATOM 701 C CA . ASN A 1 95 ? 197.318 285.607 2.178 1.00 32.24 95 ASN A CA 1
ATOM 702 C C . ASN A 1 95 ? 198.416 285.420 1.138 1.00 33.89 95 ASN A C 1
ATOM 703 O O . ASN A 1 95 ? 199.313 284.595 1.343 1.00 33.03 95 ASN A O 1
ATOM 708 N N . GLY A 1 96 ? 198.368 286.163 0.037 1.00 31.54 96 GLY A N 1
ATOM 709 C CA . GLY A 1 96 ? 199.390 286.080 -0.983 1.00 30.88 96 GLY A CA 1
ATOM 710 C C . GLY A 1 96 ? 199.205 284.895 -1.912 1.00 30.61 96 GLY A C 1
ATOM 711 O O . GLY A 1 96 ? 198.346 284.031 -1.726 1.00 30.40 96 GLY A O 1
ATOM 712 N N . PHE A 1 97 ? 200.051 284.860 -2.942 1.00 28.61 97 PHE A N 1
ATOM 713 C CA . PHE A 1 97 ? 199.943 283.821 -3.957 1.00 27.57 97 PHE A CA 1
ATOM 714 C C . PHE A 1 97 ? 200.265 282.438 -3.408 1.00 29.76 97 PHE A C 1
ATOM 715 O O . PHE A 1 97 ? 199.803 281.443 -3.973 1.00 34.52 97 PHE A O 1
ATOM 723 N N . TRP A 1 98 ? 201.011 282.353 -2.305 1.00 27.97 98 TRP A N 1
ATOM 724 C CA . TRP A 1 98 ? 201.576 281.067 -1.896 1.00 27.66 98 TRP A CA 1
ATOM 725 C C . TRP A 1 98 ? 200.534 279.981 -1.651 1.00 30.33 98 TRP A C 1
ATOM 726 O O . TRP A 1 98 ? 200.708 278.870 -2.180 1.00 29.68 98 TRP A O 1
ATOM 737 N N . PRO A 1 99 ? 199.470 280.193 -0.859 1.00 30.50 99 PRO A N 1
ATOM 738 C CA . PRO A 1 99 ? 198.484 279.108 -0.704 1.00 27.34 99 PRO A CA 1
ATOM 739 C C . PRO A 1 99 ? 197.813 278.725 -2.012 1.00 26.56 99 PRO A C 1
ATOM 740 O O . PRO A 1 99 ? 197.513 277.545 -2.239 1.00 26.28 99 PRO A O 1
ATOM 744 N N . GLU A 1 100 ? 197.572 279.701 -2.886 1.00 27.68 100 GLU A N 1
ATOM 745 C CA . GLU A 1 100 ? 196.957 279.402 -4.173 1.00 27.97 100 GLU A CA 1
ATOM 746 C C . GLU A 1 100 ? 197.916 278.636 -5.077 1.00 27.78 100 GLU A C 1
ATOM 747 O O . GLU A 1 100 ? 197.487 277.756 -5.833 1.00 28.41 100 GLU A O 1
ATOM 753 N N . LEU A 1 101 ? 199.210 278.955 -5.001 1.00 25.56 101 LEU A N 1
ATOM 754 C CA . LEU A 1 101 ? 200.237 278.170 -5.680 1.00 27.56 101 LEU A CA 1
ATOM 755 C C . LEU A 1 101 ? 200.134 276.695 -5.312 1.00 31.83 101 LEU A C 1
ATOM 756 O O . LEU A 1 101 ? 200.115 275.821 -6.190 1.00 31.21 101 LEU A O 1
ATOM 761 N N . ILE A 1 102 ? 200.087 276.398 -4.009 1.00 24.16 102 ILE A N 1
ATOM 762 C CA . ILE A 1 102 ? 199.957 275.014 -3.564 1.00 24.11 102 ILE A CA 1
ATOM 763 C C . ILE A 1 102 ? 198.621 274.437 -4.009 1.00 27.18 102 ILE A C 1
ATOM 764 O O . ILE A 1 102 ? 198.567 273.380 -4.646 1.00 29.50 102 ILE A O 1
ATOM 769 N N . ARG A 1 103 ? 197.524 275.133 -3.689 1.00 24.50 103 ARG A N 1
ATOM 770 C CA . ARG A 1 103 ? 196.185 274.607 -3.957 1.00 27.04 103 ARG A CA 1
ATOM 771 C C . ARG A 1 103 ? 196.018 274.177 -5.410 1.00 29.40 103 ARG A C 1
ATOM 772 O O . ARG A 1 103 ? 195.417 273.135 -5.690 1.00 28.64 103 ARG A O 1
ATOM 780 N N . THR A 1 104 ? 196.551 274.962 -6.346 1.00 29.24 104 THR A N 1
ATOM 781 C CA . THR A 1 104 ? 196.402 274.690 -7.769 1.00 30.29 104 THR A CA 1
ATOM 782 C C . THR A 1 104 ? 197.493 273.782 -8.323 1.00 32.68 104 THR A C 1
ATOM 783 O O . THR A 1 104 ? 197.543 273.571 -9.540 1.00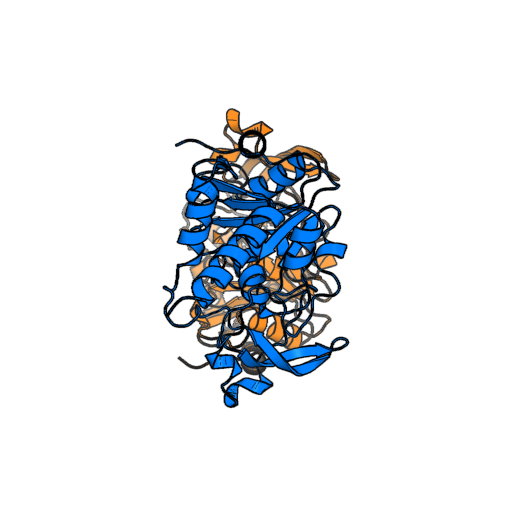 32.98 104 THR A O 1
ATOM 787 N N . THR A 1 105 ? 198.365 273.248 -7.475 1.00 31.55 105 THR A N 1
ATOM 788 C CA . THR A 1 105 ? 199.308 272.226 -7.922 1.00 29.88 105 THR A CA 1
ATOM 789 C C . THR A 1 105 ? 198.612 270.870 -7.921 1.00 32.35 105 THR A C 1
ATOM 790 O O . THR A 1 105 ? 198.017 270.492 -6.908 1.00 33.58 105 THR A O 1
ATOM 794 N N . PRO A 1 106 ? 198.627 270.136 -9.033 1.00 34.36 106 PRO A N 1
ATOM 795 C CA . PRO A 1 106 ? 197.942 268.835 -9.054 1.00 35.11 106 PRO A CA 1
ATOM 796 C C . PRO A 1 106 ? 198.505 267.908 -7.984 1.00 34.64 106 PRO A C 1
ATOM 797 O O . PRO A 1 106 ? 199.719 267.808 -7.791 1.00 31.39 106 PRO A O 1
ATOM 801 N N . GLY A 1 107 ? 197.597 267.254 -7.258 1.00 33.75 107 GLY A N 1
ATOM 802 C CA . GLY A 1 107 ? 197.936 266.455 -6.108 1.00 31.50 107 GLY A CA 1
ATOM 803 C C . GLY A 1 107 ? 197.667 267.138 -4.784 1.00 31.57 107 GLY A C 1
ATOM 804 O O . GLY A 1 107 ? 197.620 266.462 -3.750 1.00 32.19 107 GLY A O 1
ATOM 805 N N . ALA A 1 108 ? 197.490 268.454 -4.791 1.00 27.71 108 ALA A N 1
ATOM 806 C CA . ALA A 1 108 ? 197.225 269.181 -3.565 1.00 26.04 108 ALA A CA 1
ATOM 807 C C . ALA A 1 108 ? 195.788 268.973 -3.124 1.00 28.19 108 ALA A C 1
ATOM 808 O O . ALA A 1 108 ? 194.882 268.793 -3.942 1.00 31.37 108 ALA A O 1
ATOM 810 N N . LEU A 1 109 ? 195.590 268.995 -1.813 1.00 28.47 109 LEU A N 1
ATOM 811 C CA . LEU A 1 109 ? 194.278 268.876 -1.206 1.00 26.19 109 LEU A CA 1
ATOM 812 C C . LEU A 1 109 ? 194.003 270.121 -0.376 1.00 26.41 109 LEU A C 1
ATOM 813 O O . LEU A 1 109 ? 194.918 270.848 0.017 1.00 26.61 109 LEU A O 1
ATOM 818 N N . ARG A 1 110 ? 192.725 270.365 -0.119 1.00 30.23 110 ARG A N 1
ATOM 819 C CA . ARG A 1 110 ? 192.290 271.564 0.581 1.00 31.89 110 ARG A CA 1
ATOM 820 C C . ARG A 1 110 ? 191.189 271.175 1.557 1.00 32.53 110 ARG A C 1
ATOM 821 O O . ARG A 1 110 ? 190.234 270.497 1.168 1.00 34.17 110 ARG A O 1
ATOM 829 N N . SER A 1 111 ? 191.320 271.605 2.814 1.00 29.09 111 SER A N 1
ATOM 830 C CA . SER A 1 111 ? 190.436 271.144 3.881 1.00 28.16 111 SER A CA 1
ATOM 831 C C . SER A 1 111 ? 189.070 271.830 3.805 1.00 30.40 111 SER A C 1
ATOM 832 O O . SER A 1 111 ? 188.855 272.773 3.042 1.00 33.11 111 SER A O 1
ATOM 835 N N . ALA A 1 112 ? 188.139 271.352 4.635 1.00 32.96 112 ALA A N 1
ATOM 836 C CA . ALA A 1 112 ? 186.726 271.675 4.467 1.00 30.85 112 ALA A CA 1
ATOM 837 C C . ALA A 1 112 ? 186.244 272.872 5.279 1.00 32.11 112 ALA A C 1
ATOM 838 O O . ALA A 1 112 ? 185.157 273.387 4.995 1.00 34.01 112 ALA A O 1
ATOM 840 N N . SER A 1 113 ? 186.995 273.324 6.278 1.00 33.52 113 SER A N 1
ATOM 841 C CA . SER A 1 113 ? 186.501 274.412 7.120 1.00 37.07 113 SER A CA 1
ATOM 842 C C . SER A 1 113 ? 186.821 275.753 6.471 1.00 33.83 113 SER A C 1
ATOM 843 O O . SER A 1 113 ? 187.976 276.187 6.499 1.00 38.57 113 SER A O 1
ATOM 846 N N . PRO A 1 114 ? 185.820 276.455 5.920 1.00 35.34 114 PRO A N 1
ATOM 847 C CA . PRO A 1 114 ? 186.091 277.502 4.914 1.00 35.06 114 PRO A CA 1
ATOM 848 C C . PRO A 1 114 ? 187.110 278.558 5.323 1.00 36.79 114 PRO A C 1
ATOM 849 O O . PRO A 1 114 ? 188.190 278.633 4.730 1.00 34.86 114 PRO A O 1
ATOM 853 N N . GLY A 1 115 ? 186.784 279.373 6.329 1.00 34.81 115 GLY A N 1
ATOM 854 C CA . GLY A 1 115 ? 187.682 280.449 6.722 1.00 31.54 115 GLY A CA 1
ATOM 855 C C . GLY A 1 115 ? 189.020 279.968 7.249 1.00 31.78 115 GLY A C 1
ATOM 856 O O . GLY A 1 115 ? 190.031 280.665 7.118 1.00 32.50 115 GLY A O 1
ATOM 857 N N . ALA A 1 116 ? 189.051 278.780 7.846 1.00 29.02 116 ALA A N 1
ATOM 858 C CA . ALA A 1 116 ? 190.277 278.202 8.377 1.00 29.18 116 ALA A CA 1
ATOM 859 C C . ALA A 1 116 ? 190.959 277.241 7.410 1.00 28.25 116 ALA A C 1
ATOM 860 O O . ALA A 1 116 ? 191.975 276.641 7.774 1.00 30.89 116 ALA A O 1
ATOM 862 N N . SER A 1 117 ? 190.439 277.091 6.193 1.00 29.14 117 SER A N 1
ATOM 863 C CA . SER A 1 117 ? 190.858 275.995 5.326 1.00 30.62 117 SER A CA 1
ATOM 864 C C . SER A 1 117 ? 192.331 276.108 4.952 1.00 28.84 117 SER A C 1
ATOM 865 O O . SER A 1 117 ? 192.877 277.201 4.776 1.00 31.01 117 SER A O 1
ATOM 868 N N . MET A 1 118 ? 192.974 274.954 4.830 1.00 28.53 118 MET A N 1
ATOM 869 C CA . MET A 1 118 ? 194.378 274.871 4.470 1.00 28.86 118 MET A CA 1
ATOM 870 C C . MET A 1 118 ? 194.533 274.037 3.208 1.00 26.74 118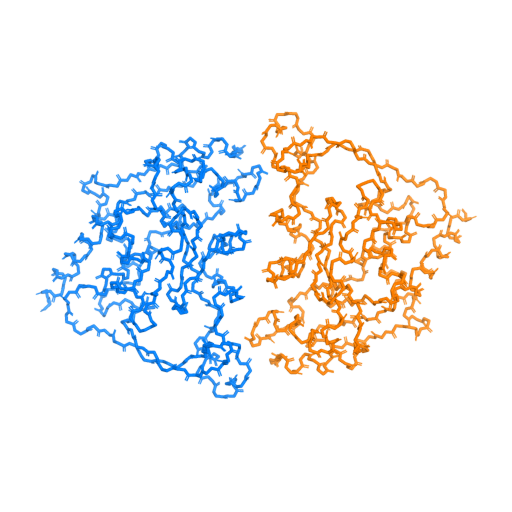 MET A C 1
ATOM 871 O O . MET A 1 118 ? 193.784 273.086 2.977 1.00 31.04 118 MET A O 1
ATOM 876 N N . ALA A 1 119 ? 195.513 274.407 2.396 1.00 27.97 119 ALA A N 1
ATOM 877 C CA . ALA A 1 119 ? 195.937 273.609 1.259 1.00 26.35 119 ALA A CA 1
ATOM 878 C C . ALA A 1 119 ? 197.207 272.864 1.640 1.00 25.49 119 ALA A C 1
ATOM 879 O O . ALA A 1 119 ? 198.059 273.402 2.350 1.00 28.47 119 ALA A O 1
ATOM 881 N N . ALA A 1 120 ? 197.327 271.624 1.177 1.00 25.28 120 ALA A N 1
ATOM 882 C CA . ALA A 1 120 ? 198.471 270.793 1.518 1.00 26.37 120 ALA A CA 1
ATOM 883 C C . ALA A 1 120 ? 198.833 269.912 0.334 1.00 28.10 120 ALA A C 1
ATOM 884 O O . ALA A 1 120 ? 197.967 269.501 -0.443 1.00 29.34 120 ALA A O 1
ATOM 886 N N . ILE A 1 121 ? 200.123 269.617 0.210 1.00 28.57 121 ILE A N 1
ATOM 887 C CA . ILE A 1 121 ? 200.618 268.702 -0.810 1.00 30.16 121 ILE A CA 1
ATOM 888 C C . ILE A 1 121 ? 201.783 267.917 -0.224 1.00 28.90 121 ILE A C 1
ATOM 889 O O . ILE A 1 121 ? 202.625 268.472 0.490 1.00 31.85 121 ILE A O 1
ATOM 894 N N . GLY A 1 122 ? 201.816 266.613 -0.501 1.00 25.82 122 GLY A N 1
ATOM 895 C CA . GLY A 1 122 ? 202.869 265.760 -0.006 1.00 27.32 122 GLY A CA 1
ATOM 896 C C . GLY A 1 122 ? 202.291 264.496 0.595 1.00 31.88 122 GLY A C 1
ATOM 897 O O . GLY A 1 122 ? 201.111 264.176 0.406 1.00 33.13 122 GLY A O 1
ATOM 898 N N . GLY A 1 123 ? 203.132 263.786 1.351 1.00 29.82 123 GLY A N 1
ATOM 899 C CA . GLY A 1 123 ? 202.788 262.438 1.770 1.00 30.67 123 GLY A CA 1
ATOM 900 C C . GLY A 1 123 ? 201.640 262.358 2.756 1.00 32.51 123 GLY A C 1
ATOM 901 O O . GLY A 1 123 ? 200.930 261.350 2.799 1.00 36.77 123 GLY A O 1
ATOM 902 N N . GLU A 1 124 ? 201.447 263.396 3.570 1.00 32.13 124 GLU A N 1
ATOM 903 C CA . GLU A 1 124 ? 200.379 263.394 4.563 1.00 32.24 124 GLU A CA 1
ATOM 904 C C . GLU A 1 124 ? 199.355 264.485 4.289 1.00 32.26 124 GLU A C 1
ATOM 905 O O . GLU A 1 124 ? 198.655 264.919 5.208 1.00 33.22 124 GLU A O 1
ATOM 911 N N . ALA A 1 125 ? 199.248 264.934 3.036 1.00 30.67 125 ALA A N 1
ATOM 912 C CA . ALA A 1 125 ? 198.295 265.989 2.714 1.00 30.12 125 ALA A CA 1
ATOM 913 C C . ALA A 1 125 ? 196.865 265.552 2.994 1.00 31.71 125 ALA A C 1
ATOM 914 O O . ALA A 1 125 ? 196.030 266.378 3.380 1.00 34.07 125 ALA A O 1
ATOM 916 N N . GLU A 1 126 ? 196.565 264.264 2.812 1.00 31.72 126 GLU A N 1
ATOM 917 C CA . GLU A 1 126 ? 195.213 263.780 3.070 1.00 33.52 126 GLU A CA 1
ATOM 918 C C . GLU A 1 126 ? 194.895 263.795 4.558 1.00 33.93 126 GLU A C 1
ATOM 919 O O . GLU A 1 126 ? 193.820 264.248 4.963 1.00 35.79 126 GLU A O 1
ATOM 925 N N . TRP A 1 127 ? 195.818 263.305 5.387 1.00 33.09 127 TRP A N 1
ATOM 926 C CA . TRP A 1 127 ? 195.602 263.328 6.829 1.00 31.43 127 TRP A CA 1
ATOM 927 C C . TRP A 1 127 ? 195.488 264.757 7.346 1.00 30.04 127 TRP A C 1
ATOM 928 O O . TRP A 1 127 ? 194.609 265.060 8.158 1.00 37.05 127 TRP A O 1
ATOM 939 N N . PHE A 1 128 ? 196.354 265.655 6.867 1.00 30.67 128 PHE A N 1
ATOM 940 C CA . PHE A 1 128 ? 196.354 267.030 7.361 1.00 31.55 128 PHE A CA 1
ATOM 941 C C . PHE A 1 128 ? 195.064 267.761 7.023 1.00 32.52 128 PHE A C 1
ATOM 942 O O . PHE A 1 128 ? 194.598 268.584 7.818 1.00 32.70 128 PHE A O 1
ATOM 950 N N . THR A 1 129 ? 194.472 267.481 5.864 1.00 31.56 129 THR A N 1
ATOM 951 C CA . THR A 1 129 ? 193.275 268.187 5.434 1.00 29.57 129 THR A CA 1
ATOM 952 C C . THR A 1 129 ? 191.988 267.458 5.793 1.00 33.22 129 THR A C 1
ATOM 953 O O . THR A 1 129 ? 190.905 268.014 5.586 1.00 38.90 129 THR A O 1
ATOM 957 N N . ALA A 1 130 ? 192.072 266.244 6.326 1.00 33.21 130 ALA A N 1
ATOM 958 C CA . ALA A 1 130 ? 190.876 265.477 6.638 1.00 34.25 130 ALA A CA 1
ATOM 959 C C . ALA A 1 130 ? 190.249 265.945 7.946 1.00 35.19 130 ALA A C 1
ATOM 960 O O . ALA A 1 130 ? 190.935 266.426 8.851 1.00 32.41 130 ALA A O 1
ATOM 962 N N . ASP A 1 131 ? 188.924 265.806 8.030 1.00 40.06 131 ASP A N 1
ATOM 963 C CA . ASP A 1 131 ? 188.190 265.965 9.289 1.00 46.33 131 ASP A CA 1
ATOM 964 C C . ASP A 1 131 ? 188.447 267.335 9.922 1.00 43.06 131 ASP A C 1
ATOM 965 O O . ASP A 1 131 ? 188.675 267.453 11.128 1.00 43.12 131 ASP A O 1
ATOM 970 N N . HIS A 1 132 ? 188.422 268.382 9.102 1.00 36.59 132 HIS A N 1
ATOM 971 C CA . HIS A 1 132 ? 188.616 269.737 9.604 1.00 32.11 132 HIS A CA 1
ATOM 972 C C . HIS A 1 132 ? 187.295 270.261 10.166 1.00 33.02 132 HIS A C 1
ATOM 973 O O . HIS A 1 132 ? 186.320 270.425 9.426 1.00 35.42 132 HIS A O 1
ATOM 980 N N . ALA A 1 133 ? 187.263 270.524 11.471 1.00 34.95 133 ALA A N 1
ATOM 981 C CA . ALA A 1 133 ? 186.030 270.946 12.126 1.00 36.67 133 ALA A CA 1
ATOM 982 C C . ALA A 1 133 ? 185.524 272.259 11.542 1.00 37.98 133 ALA A C 1
ATOM 983 O O . ALA A 1 133 ? 186.286 273.216 11.376 1.00 39.76 133 ALA A O 1
ATOM 985 N N . LEU A 1 134 ? 184.226 272.302 11.240 1.00 35.92 134 LEU A N 1
ATOM 986 C CA . LEU A 1 134 ? 183.628 273.521 10.708 1.00 35.08 134 LEU A CA 1
ATOM 987 C C . LEU A 1 134 ? 183.573 274.609 11.773 1.00 36.03 134 LEU A C 1
ATOM 988 O O . LEU A 1 134 ? 183.993 275.747 11.537 1.00 37.04 134 LEU A O 1
ATOM 993 N N . ASP A 1 135 ? 183.047 274.278 12.950 1.00 36.39 135 ASP A N 1
ATOM 994 C CA . ASP A 1 135 ? 183.109 275.179 14.090 1.00 38.72 135 ASP A CA 1
ATOM 995 C C . ASP A 1 135 ? 184.456 275.036 14.778 1.00 38.61 135 ASP A C 1
ATOM 996 O O . ASP A 1 135 ? 185.003 273.933 14.873 1.00 40.98 135 ASP A O 1
ATOM 1001 N N . TYR A 1 136 ? 184.988 276.160 15.252 1.00 37.40 136 TYR A N 1
ATOM 1002 C CA . TYR A 1 136 ? 186.296 276.201 15.905 1.00 35.21 136 TYR A CA 1
ATOM 1003 C C . TYR A 1 136 ? 187.353 275.503 15.052 1.00 35.90 136 TYR A C 1
ATOM 1004 O O . TYR A 1 136 ? 188.051 274.589 15.494 1.00 38.38 136 TYR A O 1
ATOM 1013 N N . GLY A 1 137 ? 187.460 275.947 13.801 1.00 36.84 137 GLY A N 1
ATOM 1014 C CA . GLY A 1 137 ? 188.382 275.357 12.850 1.00 34.11 137 GLY A CA 1
ATOM 1015 C C . GLY A 1 137 ? 189.842 275.634 13.110 1.00 32.79 137 GLY A C 1
ATOM 1016 O O . GLY A 1 137 ? 190.682 275.255 12.289 1.00 32.43 137 GLY A O 1
ATOM 1017 N N . TYR A 1 138 ? 190.170 276.302 14.212 1.00 34.08 138 TYR A N 1
ATOM 1018 C CA . TYR A 1 138 ? 191.552 276.516 14.615 1.00 37.02 138 TYR A CA 1
ATOM 1019 C C . TYR A 1 138 ? 191.908 275.722 15.868 1.00 41.20 138 TYR A C 1
ATOM 1020 O O . TYR A 1 138 ? 192.986 275.925 16.435 1.00 44.85 138 TYR A O 1
ATOM 1029 N N . GLY A 1 139 ? 191.034 274.810 16.299 1.00 38.20 139 GLY A N 1
ATOM 1030 C CA . GLY A 1 139 ? 191.258 274.024 17.491 1.00 37.89 139 GLY A CA 1
ATOM 1031 C C . GLY A 1 139 ? 191.898 272.681 17.200 1.00 37.46 139 GLY A C 1
ATOM 1032 O O . GLY A 1 139 ? 192.609 272.508 16.206 1.00 37.29 139 GLY A O 1
ATOM 1033 N N . PRO A 1 140 ? 191.648 271.697 18.069 1.00 38.41 140 PRO A N 1
ATOM 1034 C CA . PRO A 1 140 ? 192.336 270.400 17.929 1.00 40.03 140 PRO A CA 1
ATOM 1035 C C . PRO A 1 140 ? 192.010 269.648 16.645 1.00 39.27 140 PRO A C 1
ATOM 1036 O O . PRO A 1 140 ? 192.864 268.906 16.143 1.00 41.49 140 PRO A O 1
ATOM 1040 N N . ARG A 1 141 ? 190.812 269.811 16.092 1.00 38.98 141 ARG A N 1
ATOM 1041 C CA . ARG A 1 141 ? 190.409 269.084 14.887 1.00 37.65 141 ARG A CA 1
ATOM 1042 C C . ARG A 1 141 ? 190.642 269.960 13.657 1.00 36.67 141 ARG A C 1
ATOM 1043 O O . ARG A 1 141 ? 189.714 270.473 13.038 1.00 40.37 141 ARG A O 1
ATOM 1051 N N . SER A 1 142 ? 191.910 270.131 13.309 1.00 34.53 142 SER A N 1
ATOM 1052 C CA . SER A 1 142 ? 192.290 271.067 12.261 1.00 34.82 142 SER A CA 1
ATOM 1053 C C . SER A 1 142 ? 193.731 270.774 11.851 1.00 34.72 142 SER A C 1
ATOM 1054 O O . SER A 1 142 ? 194.487 270.182 12.628 1.00 37.69 142 SER A O 1
ATOM 1057 N N . PRO A 1 143 ? 194.123 271.172 10.637 1.00 30.32 143 PRO A N 1
ATOM 1058 C CA . PRO A 1 143 ? 195.532 271.024 10.234 1.00 28.11 143 PRO A CA 1
ATOM 1059 C C . PRO A 1 143 ? 196.508 271.670 11.201 1.00 31.74 143 PRO A C 1
ATOM 1060 O O . PRO A 1 143 ? 197.646 271.203 11.325 1.00 31.66 143 PRO A O 1
ATOM 1064 N N . LEU A 1 144 ? 196.102 272.743 11.881 1.00 31.74 144 LEU A N 1
ATOM 1065 C CA . LEU A 1 144 ? 196.972 273.358 12.877 1.00 35.16 144 LEU A CA 1
ATOM 1066 C C . LEU A 1 144 ? 197.184 272.424 14.065 1.00 37.36 144 LEU A C 1
ATOM 1067 O O . LEU A 1 144 ? 198.318 272.232 14.522 1.00 36.14 144 LEU A O 1
ATOM 1072 N N . GLY A 1 145 ? 196.102 271.839 14.582 1.00 36.76 145 GLY A N 1
ATOM 1073 C CA . GLY A 1 145 ? 196.249 270.841 15.628 1.00 37.51 145 GLY A CA 1
ATOM 1074 C C . GLY A 1 145 ? 197.076 269.651 15.182 1.00 38.24 145 GLY A C 1
ATOM 1075 O O . GLY A 1 145 ? 197.938 269.167 15.920 1.00 37.01 145 GLY A O 1
ATOM 1076 N N . LYS A 1 146 ? 196.844 269.176 13.954 1.00 37.52 146 LYS A N 1
ATOM 1077 C CA . LYS A 1 146 ? 197.595 268.031 13.451 1.00 35.60 146 LYS A CA 1
ATOM 1078 C C . LYS A 1 146 ? 199.062 268.374 13.229 1.00 34.49 146 LYS A C 1
ATOM 1079 O O . LYS A 1 146 ? 199.924 267.497 13.356 1.00 36.20 146 LYS A O 1
ATOM 1085 N N . LEU A 1 147 ? 199.362 269.637 12.910 1.00 30.49 147 LEU A N 1
ATOM 1086 C CA . LEU A 1 147 ? 200.751 270.057 12.753 1.00 32.06 147 LEU A CA 1
ATOM 1087 C C . LEU A 1 147 ? 201.499 269.973 14.075 1.00 34.67 147 LEU A C 1
ATOM 1088 O O . LEU A 1 147 ? 202.664 269.559 14.114 1.00 35.22 147 LEU A O 1
ATOM 1093 N N . VAL A 1 148 ? 200.852 270.387 15.167 1.00 31.24 148 VAL A N 1
ATOM 1094 C CA . VAL A 1 148 ? 201.438 270.209 16.491 1.00 30.54 148 VAL A CA 1
ATOM 1095 C C . VAL A 1 148 ? 201.626 268.727 16.781 1.00 36.44 148 VAL A C 1
ATOM 1096 O O . VAL A 1 148 ? 202.707 268.285 17.187 1.00 40.31 148 VAL A O 1
ATOM 1100 N N . GLU A 1 149 ? 200.575 267.937 16.547 1.00 38.17 149 GLU A N 1
ATOM 1101 C CA . GLU A 1 149 ? 200.625 266.502 16.805 1.00 41.05 149 GLU A CA 1
ATOM 1102 C C . GLU A 1 149 ? 201.740 265.824 16.015 1.00 40.56 149 GLU A C 1
ATOM 1103 O O . GLU A 1 149 ? 202.436 264.947 16.538 1.00 41.51 149 GLU A O 1
ATOM 1109 N N . ALA A 1 150 ? 201.925 266.212 14.756 1.00 37.85 150 ALA A N 1
ATOM 1110 C CA . ALA A 1 150 ? 202.962 265.613 13.925 1.00 38.03 150 ALA A CA 1
ATOM 1111 C C . ALA A 1 150 ? 204.340 266.210 14.174 1.00 39.31 150 ALA A C 1
ATOM 1112 O O . ALA A 1 150 ? 205.299 265.808 13.504 1.00 37.11 150 ALA A O 1
ATOM 1114 N N . LYS A 1 151 ? 204.458 267.150 15.113 1.00 39.50 151 LYS A N 1
ATOM 1115 C CA . LYS A 1 151 ? 205.704 267.866 15.375 1.00 38.42 151 LYS A CA 1
ATOM 1116 C C . LYS A 1 151 ? 206.235 268.514 14.098 1.00 37.17 151 LYS A C 1
ATOM 1117 O O . LYS A 1 151 ? 207.415 268.415 13.755 1.00 40.02 151 LYS A O 1
ATOM 1123 N N . GLY A 1 152 ? 205.337 269.189 13.389 1.00 34.60 152 GLY A N 1
ATOM 1124 C CA . GLY A 1 152 ? 205.695 269.916 12.194 1.00 31.23 152 GLY A CA 1
ATOM 1125 C C . GLY A 1 152 ? 206.385 271.227 12.514 1.00 32.96 152 GLY A C 1
ATOM 1126 O O . GLY A 1 152 ? 206.699 271.545 13.662 1.00 32.68 152 GLY A O 1
ATOM 1127 N N . LYS A 1 153 ? 206.619 272.007 11.460 1.00 31.17 153 LYS A N 1
ATOM 1128 C CA . LYS A 1 153 ? 207.301 273.285 11.571 1.00 31.91 153 LYS A CA 1
ATOM 1129 C C . LYS A 1 153 ? 206.491 274.364 10.865 1.00 31.36 153 LYS A C 1
ATOM 1130 O O . LYS A 1 153 ? 205.562 274.082 10.106 1.00 29.22 153 LYS A O 1
ATOM 1136 N N . VAL A 1 154 ? 206.844 275.617 11.134 1.00 31.44 154 VAL A N 1
ATOM 1137 C CA . VAL A 1 154 ? 206.278 276.760 10.431 1.00 29.48 154 VAL A CA 1
ATOM 1138 C C . VAL A 1 154 ? 207.429 277.557 9.849 1.00 31.24 154 VAL A C 1
ATOM 1139 O O . VAL A 1 154 ? 208.395 277.861 10.556 1.00 34.60 154 VAL A O 1
ATOM 1143 N N . LEU A 1 155 ? 207.336 277.882 8.562 1.00 31.00 155 LEU A N 1
ATOM 1144 C CA . LEU A 1 155 ? 208.319 278.721 7.891 1.00 29.35 155 LEU A CA 1
ATOM 1145 C C . LEU A 1 155 ? 207.659 280.038 7.516 1.00 29.79 155 LEU A C 1
ATOM 1146 O O . LEU A 1 155 ? 206.725 280.061 6.708 1.00 32.28 155 LEU A O 1
ATOM 1151 N N . MET A 1 156 ? 208.132 281.127 8.112 1.00 26.37 156 MET A N 1
ATOM 1152 C CA . MET A 1 156 ? 207.801 282.462 7.639 1.00 28.17 156 MET A CA 1
ATOM 1153 C C . MET A 1 156 ? 208.811 282.806 6.551 1.00 33.00 156 MET A C 1
ATOM 1154 O O . MET A 1 156 ? 209.981 283.065 6.844 1.00 37.78 156 MET A O 1
ATOM 1159 N N . LEU A 1 157 ? 208.364 282.779 5.298 1.00 30.51 157 LEU A N 1
ATOM 1160 C CA . LEU A 1 157 ? 209.219 282.989 4.130 1.00 30.41 157 LEU A CA 1
ATOM 1161 C C . LEU A 1 157 ? 209.098 284.453 3.716 1.00 30.54 157 LEU A C 1
ATOM 1162 O O . LEU A 1 157 ? 208.296 284.813 2.852 1.00 31.66 157 LEU A O 1
ATOM 1167 N N . GLY A 1 158 ? 209.916 285.305 4.331 1.00 28.67 158 GLY A N 1
ATOM 1168 C CA . GLY A 1 158 ? 209.806 286.734 4.117 1.00 29.74 158 GLY A CA 1
ATOM 1169 C C . GLY A 1 158 ? 208.533 287.354 4.650 1.00 33.56 158 GLY A C 1
ATOM 1170 O O . GLY A 1 158 ? 208.393 288.584 4.609 1.00 37.54 158 GLY A O 1
ATOM 1171 N N . ALA A 1 159 ? 207.611 286.549 5.161 1.00 29.20 159 ALA A N 1
ATOM 1172 C CA . ALA A 1 159 ? 206.324 287.035 5.616 1.00 32.73 159 ALA A CA 1
ATOM 1173 C C . ALA A 1 159 ? 206.456 287.717 6.974 1.00 36.25 159 ALA A C 1
ATOM 1174 O O . ALA A 1 159 ? 207.273 287.311 7.806 1.00 36.78 159 ALA A O 1
ATOM 1176 N N . PRO A 1 160 ? 205.667 288.758 7.219 1.00 36.93 160 PRO A N 1
ATOM 1177 C CA . PRO A 1 160 ? 205.662 289.369 8.552 1.00 38.94 160 PRO A CA 1
ATOM 1178 C C . PRO A 1 160 ? 205.258 288.354 9.609 1.00 37.34 160 PRO A C 1
ATOM 1179 O O . PRO A 1 160 ? 204.397 287.499 9.388 1.00 35.92 160 PRO A O 1
ATOM 1183 N N . LEU A 1 161 ? 205.906 288.456 10.771 1.00 38.60 161 LEU A N 1
ATOM 1184 C CA . LEU A 1 161 ? 205.766 287.435 11.800 1.00 39.14 161 LEU A CA 1
ATOM 1185 C C . LEU A 1 161 ? 204.363 287.372 12.390 1.00 38.09 161 LEU A C 1
ATOM 1186 O O . LEU A 1 161 ? 203.993 286.336 12.952 1.00 36.07 161 LEU A O 1
ATOM 1191 N N . ASP A 1 162 ? 203.565 288.429 12.259 1.00 38.85 162 ASP A N 1
ATOM 1192 C CA . ASP A 1 162 ? 202.205 288.388 12.785 1.00 38.82 162 ASP A CA 1
ATOM 1193 C C . ASP A 1 162 ? 201.235 287.625 11.892 1.00 34.26 162 ASP A C 1
ATOM 1194 O O . ASP A 1 162 ? 200.064 287.493 12.259 1.00 35.14 162 ASP A O 1
ATOM 1199 N N . THR A 1 163 ? 201.673 287.123 10.738 1.00 36.23 163 THR A N 1
ATOM 1200 C CA . THR A 1 163 ? 200.812 286.301 9.896 1.00 36.60 163 THR A CA 1
ATOM 1201 C C . THR A 1 163 ? 200.924 284.817 10.223 1.00 36.40 163 THR A C 1
ATOM 1202 O O . THR A 1 163 ? 200.377 283.989 9.486 1.00 35.98 163 THR A O 1
ATOM 1206 N N . MET A 1 164 ? 201.613 284.467 11.311 1.00 36.84 164 MET A N 1
ATOM 1207 C CA . MET A 1 164 ? 201.728 283.078 11.734 1.00 34.88 164 MET A CA 1
ATOM 1208 C C . MET A 1 164 ? 200.394 282.577 12.272 1.00 36.17 164 MET A C 1
ATOM 1209 O O . MET A 1 164 ? 200.103 282.724 13.463 1.00 33.47 164 MET A O 1
ATOM 1214 N N . THR A 1 165 ? 199.580 281.973 11.402 1.00 34.40 165 THR A N 1
ATOM 1215 C CA . THR A 1 165 ? 198.232 281.575 11.792 1.00 35.41 165 THR A CA 1
ATOM 1216 C C . THR A 1 165 ? 198.228 280.476 12.848 1.00 33.34 165 THR A C 1
ATOM 1217 O O . THR A 1 165 ? 197.215 280.300 13.531 1.00 31.43 165 THR A O 1
ATOM 1221 N N . LEU A 1 166 ? 199.336 279.747 13.009 1.00 33.31 166 LEU A N 1
ATOM 1222 C CA . LEU A 1 166 ? 199.411 278.731 14.054 1.00 31.13 166 LEU A CA 1
ATOM 1223 C C . LEU A 1 166 ? 199.121 279.318 15.429 1.00 34.13 166 LEU A C 1
ATOM 1224 O O . LEU A 1 166 ? 198.585 278.624 16.302 1.00 34.88 166 LEU A O 1
ATOM 1229 N N . LEU A 1 167 ? 199.442 280.597 15.636 1.00 33.99 167 LEU A N 1
ATOM 1230 C CA . LEU A 1 167 ? 199.168 281.225 16.922 1.00 33.37 167 LEU A CA 1
ATOM 1231 C C . LEU A 1 167 ? 197.675 281.385 17.186 1.00 34.27 167 LEU A C 1
ATOM 1232 O O . LEU A 1 167 ? 197.277 281.553 18.343 1.00 37.93 167 LEU A O 1
ATOM 1237 N N . ALA A 1 168 ? 196.835 281.322 16.151 1.00 34.48 168 ALA A N 1
ATOM 1238 C CA . ALA A 1 168 ? 195.398 281.279 16.394 1.00 33.09 168 ALA A CA 1
ATOM 1239 C C . ALA A 1 168 ? 194.997 279.972 17.065 1.00 35.98 168 ALA A C 1
ATOM 1240 O O . ALA A 1 168 ? 194.030 279.940 17.835 1.00 33.78 168 ALA A O 1
ATOM 1242 N N . HIS A 1 169 ? 195.728 278.890 16.787 1.00 36.51 169 HIS A N 1
ATOM 1243 C CA . HIS A 1 169 ? 195.500 277.636 17.496 1.00 32.77 169 HIS A CA 1
ATOM 1244 C C . HIS A 1 169 ? 195.849 277.783 18.972 1.00 36.31 169 HIS A C 1
ATOM 1245 O O . HIS A 1 169 ? 195.132 277.275 19.842 1.00 37.01 169 HIS A O 1
ATOM 1252 N N . ALA A 1 170 ? 196.933 278.502 19.272 1.00 35.82 170 ALA A N 1
ATOM 1253 C CA . ALA A 1 170 ? 197.252 278.808 20.662 1.00 40.75 170 ALA A CA 1
ATOM 1254 C C . ALA A 1 170 ? 196.196 279.716 21.282 1.00 41.75 170 ALA A C 1
ATOM 1255 O O . ALA A 1 170 ? 195.833 279.543 22.451 1.00 40.55 170 ALA A O 1
ATOM 1257 N N . GLU A 1 171 ? 195.703 280.696 20.516 1.00 40.86 171 GLU A N 1
ATOM 1258 C CA . GLU A 1 171 ? 194.588 281.521 20.974 1.00 43.10 171 GLU A CA 1
ATOM 1259 C C . GLU A 1 171 ? 193.382 280.662 21.321 1.00 43.82 171 GLU A C 1
ATOM 1260 O O . GLU A 1 171 ? 192.649 280.957 22.272 1.00 46.34 171 GLU A O 1
ATOM 1266 N N . HIS A 1 172 ? 193.154 279.598 20.551 1.00 38.48 172 HIS A N 1
ATOM 1267 C CA . HIS A 1 172 ? 192.054 278.692 20.852 1.00 34.65 172 HIS A CA 1
ATOM 1268 C C . HIS A 1 172 ? 192.282 277.962 22.171 1.00 39.57 172 HIS A C 1
ATOM 1269 O O . HIS A 1 172 ? 191.361 277.837 22.985 1.00 43.34 172 HIS A O 1
ATOM 1276 N N . LEU A 1 173 ? 193.499 277.465 22.397 1.00 40.45 173 LEU A N 1
ATOM 1277 C CA . LEU A 1 173 ? 193.756 276.631 23.564 1.00 42.46 173 LEU A CA 1
ATOM 1278 C C . LEU A 1 173 ? 193.918 277.446 24.841 1.00 43.51 173 LEU A C 1
ATOM 1279 O O . LEU A 1 173 ? 193.643 276.934 25.931 1.00 44.71 173 LEU A O 1
ATOM 1284 N N . ALA A 1 174 ? 194.351 278.700 24.729 1.00 47.28 174 ALA A N 1
ATOM 1285 C CA . ALA A 1 174 ? 194.762 279.461 25.901 1.00 46.47 174 ALA A CA 1
ATOM 1286 C C . ALA A 1 174 ? 193.568 279.793 26.788 1.00 49.47 174 ALA A C 1
ATOM 1287 O O . ALA A 1 174 ? 192.511 280.213 26.306 1.00 48.33 174 ALA A O 1
ATOM 1289 N N . ASP A 1 175 ? 193.748 279.598 28.091 1.00 44.79 175 ASP A N 1
ATOM 1290 C CA . ASP A 1 175 ? 192.730 279.902 29.095 1.00 46.89 175 ASP A CA 1
ATOM 1291 C C . ASP A 1 175 ? 192.956 281.332 29.571 1.00 49.69 175 ASP A C 1
ATOM 1292 O O . ASP A 1 175 ? 193.801 281.584 30.431 1.00 54.29 175 ASP A O 1
ATOM 1297 N N . PHE A 1 176 ? 192.210 282.273 29.005 1.00 50.89 176 PHE A N 1
ATOM 1298 C CA . PHE A 1 176 ? 192.216 283.648 29.479 1.00 55.63 176 PHE A CA 1
ATOM 1299 C C . PHE A 1 176 ? 190.790 284.180 29.446 1.00 58.30 176 PHE A C 1
ATOM 1300 O O . PHE A 1 176 ? 189.950 283.666 28.697 1.00 54.71 176 PHE A O 1
ATOM 1308 N N . PRO A 1 177 ? 190.478 285.177 30.272 1.00 61.83 177 PRO A N 1
ATOM 1309 C CA . PRO A 1 177 ? 189.076 285.580 30.435 1.00 64.46 177 PRO A CA 1
ATOM 1310 C C . PRO A 1 177 ? 188.531 286.310 29.218 1.00 65.75 177 PRO A C 1
ATOM 1311 O O . PRO A 1 177 ? 189.265 286.962 28.470 1.00 65.72 177 PRO A O 1
ATOM 1315 N N . ASN A 1 178 ? 187.216 286.177 29.028 1.00 67.19 178 ASN A N 1
ATOM 1316 C CA . ASN A 1 178 ? 186.456 286.967 28.056 1.00 68.82 178 ASN A CA 1
ATOM 1317 C C . ASN A 1 178 ? 186.937 286.731 26.623 1.00 64.34 178 ASN A C 1
ATOM 1318 O O . ASN A 1 178 ? 187.178 287.669 25.859 1.00 60.65 178 ASN A O 1
ATOM 1323 N N . LYS A 1 179 ? 187.061 285.458 26.258 1.00 63.74 179 LYS A N 1
ATOM 1324 C CA . LYS A 1 179 ? 187.401 285.092 24.888 1.00 61.12 179 LYS A CA 1
ATOM 1325 C C . LYS A 1 179 ? 186.224 285.390 23.967 1.00 63.68 179 LYS A C 1
ATOM 1326 O O . LYS A 1 179 ? 185.141 284.818 24.130 1.00 65.99 179 LYS A O 1
ATOM 1332 N N . ARG A 1 180 ? 186.434 286.278 22.996 1.00 64.52 180 ARG A N 1
ATOM 1333 C CA . ARG A 1 180 ? 185.361 286.661 22.087 1.00 63.29 180 ARG A CA 1
ATOM 1334 C C . ARG A 1 180 ? 184.981 285.494 21.187 1.00 56.34 180 ARG A C 1
ATOM 1335 O O . ARG A 1 180 ? 185.848 284.851 20.587 1.00 53.42 180 ARG A O 1
ATOM 1343 N N . ILE A 1 181 ? 183.680 285.231 21.084 1.00 55.91 181 ILE A N 1
ATOM 1344 C CA . ILE A 1 181 ? 183.142 284.148 20.267 1.00 52.22 181 ILE A CA 1
ATOM 1345 C C . ILE A 1 181 ? 182.382 284.756 19.095 1.00 52.02 181 ILE A C 1
ATOM 1346 O O . ILE A 1 181 ? 181.528 285.629 19.288 1.00 57.63 181 ILE A O 1
ATOM 1351 N N . LEU A 1 182 ? 182.695 284.297 17.885 1.00 50.03 182 LEU A N 1
ATOM 1352 C CA . LEU A 1 182 ? 182.060 284.776 16.663 1.00 48.54 182 LEU A CA 1
ATOM 1353 C C . LEU A 1 182 ? 181.006 283.790 16.185 1.00 47.46 182 LEU A C 1
ATOM 1354 O O . LEU A 1 182 ? 181.234 282.577 16.172 1.00 44.72 182 LEU A O 1
ATOM 1359 N N . ARG A 1 183 ? 179.861 284.320 15.768 1.00 51.79 183 ARG A N 1
ATOM 1360 C CA . ARG A 1 183 ? 178.813 283.531 15.140 1.00 52.74 183 ARG A CA 1
ATOM 1361 C C . ARG A 1 183 ? 178.458 284.168 13.807 1.00 54.06 183 ARG A C 1
ATOM 1362 O O . ARG A 1 183 ? 178.251 285.384 13.732 1.00 56.67 183 ARG A O 1
ATOM 1370 N N . TYR A 1 184 ? 178.398 283.350 12.760 1.00 49.03 184 TYR A N 1
ATOM 1371 C CA . TYR A 1 184 ? 178.089 283.852 11.430 1.00 46.80 184 TYR A CA 1
ATOM 1372 C C . TYR A 1 184 ? 177.510 282.719 10.600 1.00 46.55 184 TYR A C 1
ATOM 1373 O O . TYR A 1 184 ? 177.668 281.541 10.927 1.00 47.49 184 TYR A O 1
ATOM 1382 N N . GLU A 1 185 ? 176.835 283.098 9.519 1.00 44.45 185 GLU A N 1
ATOM 1383 C CA . GLU A 1 185 ? 176.215 282.167 8.588 1.00 43.45 185 GLU A CA 1
ATOM 1384 C C . GLU A 1 185 ? 176.929 282.254 7.246 1.00 47.37 185 GLU A C 1
ATOM 1385 O O . GLU A 1 185 ? 177.236 283.351 6.771 1.00 46.44 185 GLU A O 1
ATOM 1391 N N . ALA A 1 186 ? 177.194 281.102 6.635 1.00 42.29 186 ALA A N 1
ATOM 1392 C CA . ALA A 1 186 ? 177.942 281.071 5.387 1.00 40.51 186 ALA A CA 1
ATOM 1393 C C . ALA A 1 186 ? 177.501 279.873 4.563 1.00 41.25 186 ALA A C 1
ATOM 1394 O O . ALA A 1 186 ? 177.153 278.830 5.127 1.00 44.35 186 ALA A O 1
ATOM 1396 N N . PRO A 1 187 ? 177.516 279.983 3.235 1.00 39.95 187 PRO A N 1
ATOM 1397 C CA . PRO A 1 187 ? 177.084 278.857 2.400 1.00 40.03 187 PRO A CA 1
ATOM 1398 C C . PRO A 1 187 ? 178.198 277.846 2.188 1.00 37.96 187 PRO A C 1
ATOM 1399 O O . PRO A 1 187 ? 179.355 278.202 1.956 1.00 41.64 187 PRO A O 1
ATOM 1403 N N . ILE A 1 188 ? 177.832 276.566 2.269 1.00 35.33 188 ILE A N 1
ATOM 1404 C CA . ILE A 1 188 ? 178.743 275.454 2.019 1.00 38.79 188 ILE A CA 1
ATOM 1405 C C . ILE A 1 188 ? 178.003 274.408 1.196 1.00 40.46 188 ILE A C 1
ATOM 1406 O O . ILE A 1 188 ? 176.798 274.511 0.957 1.00 41.07 188 ILE A O 1
ATOM 1411 N N . LEU A 1 189 ? 178.738 273.385 0.770 1.00 36.74 189 LEU A N 1
ATOM 1412 C CA . LEU A 1 189 ? 178.163 272.274 0.023 1.00 38.49 189 LEU A CA 1
ATOM 1413 C C . LEU A 1 189 ? 178.008 271.070 0.944 1.00 37.60 189 LEU A C 1
ATOM 1414 O O . LEU A 1 189 ? 178.966 270.666 1.610 1.00 42.78 189 LEU A O 1
ATOM 1419 N N . VAL A 1 190 ? 176.804 270.504 0.978 1.00 40.15 190 VAL A N 1
ATOM 1420 C CA . VAL A 1 190 ? 176.522 269.266 1.696 1.00 40.78 190 VAL A CA 1
ATOM 1421 C C . VAL A 1 190 ? 176.121 268.228 0.656 1.00 41.32 190 VAL A C 1
ATOM 1422 O O . VAL A 1 190 ? 175.026 268.303 0.081 1.00 41.17 190 VAL A O 1
ATOM 1426 N N . ASP A 1 191 ? 177.006 267.259 0.416 1.00 38.80 191 ASP A N 1
ATOM 1427 C CA . ASP A 1 191 ? 176.861 266.291 -0.672 1.00 47.19 191 ASP A CA 1
ATOM 1428 C C . ASP A 1 191 ? 176.545 266.988 -1.996 1.00 47.57 191 ASP A C 1
ATOM 1429 O O . ASP A 1 191 ? 175.618 266.617 -2.718 1.00 45.85 191 ASP A O 1
ATOM 1434 N N . GLY A 1 192 ? 177.326 268.021 -2.303 1.00 50.92 192 GLY A N 1
ATOM 1435 C CA . GLY A 1 192 ? 177.219 268.690 -3.587 1.00 55.84 192 GLY A CA 1
ATOM 1436 C C . GLY A 1 192 ? 176.007 269.578 -3.755 1.00 62.06 192 GLY A C 1
ATOM 1437 O O . GLY A 1 192 ? 175.545 269.771 -4.884 1.00 70.12 192 GLY A O 1
ATOM 1438 N N . GLU A 1 193 ? 175.475 270.127 -2.665 1.00 57.03 193 GLU A N 1
ATOM 1439 C CA . GLU A 1 193 ? 174.377 271.078 -2.753 1.00 58.38 193 GLU A CA 1
ATOM 1440 C C . GLU A 1 193 ? 174.575 272.183 -1.729 1.00 52.54 193 GLU A C 1
ATOM 1441 O O . GLU A 1 193 ? 174.900 271.915 -0.567 1.00 49.91 193 GLU A O 1
ATOM 1447 N N . LYS A 1 194 ? 174.348 273.421 -2.167 1.00 49.55 194 LYS A N 1
ATOM 1448 C CA . LYS A 1 194 ? 174.594 274.596 -1.341 1.00 48.24 194 LYS A CA 1
ATOM 1449 C C . LYS A 1 194 ? 173.552 274.702 -0.234 1.00 48.57 194 LYS A C 1
ATOM 1450 O O . LYS A 1 194 ? 172.348 274.733 -0.508 1.00 53.91 194 LYS A O 1
ATOM 1456 N N . VAL A 1 195 ? 174.013 274.736 1.015 1.00 39.81 195 VAL A N 1
ATOM 1457 C CA . VAL A 1 195 ? 173.168 275.059 2.158 1.00 42.01 195 VAL A CA 1
ATOM 1458 C C . VAL A 1 195 ? 173.867 276.134 2.975 1.00 39.33 195 VAL A C 1
ATOM 1459 O O . VAL A 1 195 ? 175.098 276.193 3.033 1.00 40.88 195 VAL A O 1
ATOM 1463 N N . TRP A 1 196 ? 173.076 276.996 3.603 1.00 42.64 196 TRP A N 1
ATOM 1464 C CA . TRP A 1 196 ? 173.613 277.995 4.517 1.00 42.60 196 TRP A CA 1
ATOM 1465 C C . TRP A 1 196 ? 173.670 277.397 5.919 1.00 44.78 196 TRP A C 1
ATOM 1466 O O . TRP A 1 196 ? 172.678 276.844 6.406 1.00 44.51 196 TRP A O 1
ATOM 1477 N N . ARG A 1 197 ? 174.837 277.495 6.553 1.00 43.09 197 ARG A N 1
ATOM 1478 C CA . ARG A 1 197 ? 175.078 276.907 7.863 1.00 44.44 197 ARG A CA 1
ATOM 1479 C C . ARG A 1 197 ? 175.592 277.979 8.811 1.00 43.09 197 ARG A C 1
ATOM 1480 O O . ARG A 1 197 ? 176.330 278.881 8.401 1.00 38.29 197 ARG A O 1
ATOM 1488 N N . TRP A 1 198 ? 175.183 277.890 10.073 1.00 39.90 198 TRP A N 1
ATOM 1489 C CA . TRP A 1 198 ? 175.684 278.789 11.100 1.00 42.63 198 TRP A CA 1
ATOM 1490 C C . TRP A 1 198 ? 176.981 278.236 11.679 1.00 42.36 198 TRP A C 1
ATOM 1491 O O . TRP A 1 198 ? 177.098 277.034 11.941 1.00 37.27 198 TRP A O 1
ATOM 1502 N N . PHE A 1 199 ? 177.960 279.122 11.854 1.00 39.26 199 PHE A N 1
ATOM 1503 C CA . PHE A 1 199 ? 179.296 278.769 12.309 1.00 38.72 199 PHE A CA 1
ATOM 1504 C C . PHE A 1 199 ? 179.593 279.461 13.631 1.00 41.23 199 PHE A C 1
ATOM 1505 O O . PHE A 1 199 ? 179.111 280.566 13.892 1.00 43.20 199 PHE A O 1
ATOM 1513 N N . GLU A 1 200 ? 180.417 278.816 14.450 1.00 43.75 200 GLU A N 1
ATOM 1514 C CA . GLU A 1 200 ? 180.877 279.402 15.699 1.00 44.94 200 GLU A CA 1
ATOM 1515 C C . GLU A 1 200 ? 182.369 279.146 15.846 1.00 41.93 200 GLU A C 1
ATOM 1516 O O . GLU A 1 200 ? 182.853 278.056 15.524 1.00 40.15 200 GLU A O 1
ATOM 1522 N N . GLU A 1 201 ? 183.089 280.155 16.330 1.00 40.46 201 GLU A N 1
ATOM 1523 C CA . GLU A 1 201 ? 184.528 280.062 16.527 1.00 39.14 201 GLU A CA 1
ATOM 1524 C C . GLU A 1 201 ? 184.975 281.230 17.391 1.00 40.65 201 GLU A C 1
ATOM 1525 O O . GLU A 1 201 ? 184.270 282.236 17.513 1.00 41.93 201 GLU A O 1
ATOM 1531 N N . PHE A 1 202 ? 186.154 281.084 17.989 1.00 38.25 202 PHE A N 1
ATOM 1532 C CA . PHE A 1 202 ? 186.815 282.223 18.606 1.00 43.22 202 PHE A CA 1
ATOM 1533 C C . PHE A 1 202 ? 187.272 283.196 17.528 1.00 41.90 202 PHE A C 1
ATOM 1534 O O . PHE A 1 202 ? 187.729 282.789 16.458 1.00 39.99 202 PHE A O 1
ATOM 1542 N N . ASP A 1 203 ? 187.148 284.485 17.822 1.00 45.74 203 ASP A N 1
ATOM 1543 C CA . ASP A 1 203 ? 187.491 285.529 16.865 1.00 49.69 203 ASP A CA 1
ATOM 1544 C C . ASP A 1 203 ? 188.973 285.480 16.512 1.00 45.98 203 ASP A C 1
ATOM 1545 O O . ASP A 1 203 ? 189.832 285.572 17.394 1.00 45.86 203 ASP A O 1
ATOM 1550 N N . THR A 1 204 ? 189.273 285.333 15.216 1.00 42.54 204 THR A N 1
ATOM 1551 C CA . THR A 1 204 ? 190.645 285.397 14.729 1.00 41.99 204 THR A CA 1
ATOM 1552 C C . THR A 1 204 ? 190.944 286.649 13.917 1.00 47.81 204 THR A C 1
ATOM 1553 O O . THR A 1 204 ? 192.112 286.885 13.588 1.00 50.88 204 THR A O 1
ATOM 1557 N N . SER A 1 205 ? 189.933 287.448 13.573 1.00 48.85 205 SER A N 1
ATOM 1558 C CA . SER A 1 205 ? 190.175 288.664 12.808 1.00 51.52 205 SER A CA 1
ATOM 1559 C C . SER A 1 205 ? 190.527 289.855 13.687 1.00 54.10 205 SER A C 1
ATOM 1560 O O . SER A 1 205 ? 191.063 290.845 13.179 1.00 57.88 205 SER A O 1
ATOM 1563 N N . ASP A 1 206 ? 190.239 289.785 14.980 1.00 54.36 206 ASP A N 1
ATOM 1564 C CA . ASP A 1 206 ? 190.617 290.821 15.923 1.00 56.98 206 ASP A CA 1
ATOM 1565 C C . ASP A 1 206 ? 191.323 290.191 17.113 1.00 54.54 206 ASP A C 1
ATOM 1566 O O . ASP A 1 206 ? 190.984 289.075 17.521 1.00 50.97 206 ASP A O 1
ATOM 1571 N N . PRO A 1 207 ? 192.311 290.874 17.681 1.00 54.91 207 PRO A N 1
ATOM 1572 C CA . PRO A 1 207 ? 193.017 290.328 18.841 1.00 51.45 207 PRO A CA 1
ATOM 1573 C C . PRO A 1 207 ? 192.141 290.381 20.078 1.00 51.93 207 PRO A C 1
ATOM 1574 O O . PRO A 1 207 ? 191.084 291.031 20.072 1.00 52.26 207 PRO A O 1
ATOM 1578 N N . PRO A 1 208 ? 192.532 289.692 21.153 1.00 50.92 208 PRO A N 1
ATOM 1579 C CA . PRO A 1 208 ? 191.850 289.891 22.438 1.00 49.82 208 PRO A CA 1
ATOM 1580 C C . PRO A 1 208 ? 191.909 291.350 22.866 1.00 55.94 208 PRO A C 1
ATOM 1581 O O . PRO A 1 208 ? 192.858 292.073 22.551 1.00 59.84 208 PRO A O 1
ATOM 1585 N N . ASP A 1 209 ? 190.873 291.785 23.583 1.00 59.73 209 ASP A N 1
ATOM 1586 C CA . ASP A 1 209 ? 190.805 293.169 24.037 1.00 66.08 209 ASP A CA 1
ATOM 1587 C C . ASP A 1 209 ? 192.043 293.527 24.848 1.00 63.99 209 ASP A C 1
ATOM 1588 O O . ASP A 1 209 ? 192.434 292.795 25.762 1.00 62.43 209 ASP A O 1
ATOM 1593 N N . GLY A 1 210 ? 192.670 294.651 24.498 1.00 63.48 210 GLY A N 1
ATOM 1594 C CA . GLY A 1 210 ? 193.866 295.120 25.159 1.00 62.75 210 GLY A CA 1
ATOM 1595 C C . GLY A 1 210 ? 195.160 294.788 24.443 1.00 62.52 210 GLY A C 1
ATOM 1596 O O . GLY A 1 210 ? 196.199 295.373 24.768 1.00 65.59 210 GLY A O 1
ATOM 1597 N N . LEU A 1 211 ? 195.127 293.868 23.484 1.00 59.41 211 LEU A N 1
ATOM 1598 C CA . LEU A 1 211 ? 196.310 293.477 22.733 1.00 57.92 211 LEU A CA 1
ATOM 1599 C C . LEU A 1 211 ? 196.313 294.160 21.372 1.00 59.14 211 LEU A C 1
ATOM 1600 O O . LEU A 1 211 ? 195.256 294.364 20.765 1.00 62.49 211 LEU A O 1
ATOM 1605 N N . ALA A 1 212 ? 197.505 294.519 20.902 1.00 53.53 212 ALA A N 1
ATOM 1606 C CA . ALA A 1 212 ? 197.641 295.159 19.604 1.00 55.53 212 ALA A CA 1
ATOM 1607 C C . ALA A 1 212 ? 197.292 294.180 18.484 1.00 53.70 212 ALA A C 1
ATOM 1608 O O . ALA A 1 212 ? 197.291 292.959 18.665 1.00 49.07 212 ALA A O 1
ATOM 1610 N N . ASP A 1 213 ? 196.995 294.737 17.305 1.00 58.28 213 ASP A N 1
ATOM 1611 C CA . ASP A 1 213 ? 196.576 293.907 16.178 1.00 62.23 213 ASP A CA 1
ATOM 1612 C C . ASP A 1 213 ? 197.677 292.953 15.729 1.00 59.26 213 ASP A C 1
ATOM 1613 O O . ASP A 1 213 ? 197.384 291.893 15.163 1.00 55.26 213 ASP A O 1
ATOM 1618 N N . ASP A 1 214 ? 198.942 293.304 15.970 1.00 58.87 214 ASP A N 1
ATOM 1619 C CA . ASP A 1 214 ? 200.082 292.519 15.513 1.00 54.71 214 ASP A CA 1
ATOM 1620 C C . ASP A 1 214 ? 200.828 291.852 16.666 1.00 49.08 214 ASP A C 1
ATOM 1621 O O . ASP A 1 214 ? 202.033 291.608 16.572 1.00 48.30 214 ASP A O 1
ATOM 1626 N N . TYR A 1 215 ? 200.128 291.544 17.761 1.00 37.25 215 TYR A N 1
ATOM 1627 C CA . TYR A 1 215 ? 200.805 290.996 18.930 1.00 37.89 215 TYR A CA 1
ATOM 1628 C C . TYR A 1 215 ? 201.372 289.604 18.679 1.00 36.68 215 TYR A C 1
ATOM 1629 O O . TYR A 1 215 ? 202.280 289.183 19.404 1.00 42.60 215 TYR A O 1
ATOM 1638 N N . PHE A 1 216 ? 200.867 288.886 17.672 1.00 38.10 216 PHE A N 1
ATOM 1639 C CA . PHE A 1 216 ? 201.482 287.623 17.266 1.00 38.05 216 PHE A CA 1
ATOM 1640 C C . PHE A 1 216 ? 202.975 287.794 16.994 1.00 38.35 216 PHE A C 1
ATOM 1641 O O . PHE A 1 216 ? 203.787 286.940 17.370 1.00 39.72 216 PHE A O 1
ATOM 1649 N N . ALA A 1 217 ? 203.354 288.899 16.343 1.00 38.16 217 ALA A N 1
ATOM 1650 C CA . ALA A 1 217 ? 204.753 289.111 15.987 1.00 39.46 217 ALA A CA 1
ATOM 1651 C C . ALA A 1 217 ? 205.629 289.230 17.226 1.00 43.83 217 ALA A C 1
ATOM 1652 O O . ALA A 1 217 ? 206.733 288.676 17.269 1.00 45.42 217 ALA A O 1
ATOM 1654 N N . GLY A 1 218 ? 205.158 289.952 18.243 1.00 45.42 218 GLY A N 1
ATOM 1655 C CA . GLY A 1 218 ? 205.902 290.021 19.489 1.00 39.85 218 GLY A CA 1
ATOM 1656 C C . GLY A 1 218 ? 206.108 288.656 20.120 1.00 35.34 218 GLY A C 1
ATOM 1657 O O . GLY A 1 218 ? 207.169 288.377 20.679 1.00 36.74 218 GLY A O 1
ATOM 1658 N N . ILE A 1 219 ? 205.111 287.776 20.013 1.00 35.14 219 ILE A N 1
ATOM 1659 C CA . ILE A 1 219 ? 205.224 286.456 20.630 1.00 38.09 219 ILE A CA 1
ATOM 1660 C C . ILE A 1 219 ? 206.321 285.626 19.957 1.00 40.77 219 ILE A C 1
ATOM 1661 O O . ILE A 1 219 ? 207.124 284.973 20.636 1.00 45.44 219 ILE A O 1
ATOM 1666 N N . VAL A 1 220 ? 206.337 285.652 18.628 1.00 36.14 220 VAL A N 1
ATOM 1667 C CA . VAL A 1 220 ? 207.329 284.919 17.856 1.00 37.02 220 VAL A CA 1
ATOM 1668 C C . VAL A 1 220 ? 208.719 285.430 18.205 1.00 35.42 220 VAL A C 1
ATOM 1669 O O . VAL A 1 220 ? 209.628 284.648 18.484 1.00 37.20 220 VAL A O 1
ATOM 1673 N N . GLU A 1 221 ? 208.879 286.750 18.190 1.00 34.99 221 GLU A N 1
ATOM 1674 C CA . GLU A 1 221 ? 210.161 287.357 18.524 1.00 42.27 221 GLU A CA 1
ATOM 1675 C C . GLU A 1 221 ? 210.607 286.957 19.925 1.00 41.69 221 GLU A C 1
ATOM 1676 O O . GLU A 1 221 ? 211.788 286.663 20.145 1.00 40.60 221 GLU A O 1
ATOM 1682 N N . GLU A 1 222 ? 209.680 286.956 20.890 1.00 39.24 222 GLU A N 1
ATOM 1683 C CA . GLU A 1 222 ? 210.016 286.501 22.236 1.00 40.35 222 GLU A CA 1
ATOM 1684 C C . GLU A 1 222 ? 210.391 285.024 22.241 1.00 38.08 222 GLU A C 1
ATOM 1685 O O . GLU A 1 222 ? 211.263 284.598 23.008 1.00 39.28 222 GLU A O 1
ATOM 1691 N N . PHE A 1 223 ? 209.739 284.225 21.395 1.00 35.15 223 PHE A N 1
ATOM 1692 C CA . PHE A 1 223 ? 210.109 282.819 21.271 1.00 35.23 223 PHE A CA 1
ATOM 1693 C C . PHE A 1 223 ? 211.522 282.674 20.717 1.00 37.91 223 PHE A C 1
ATOM 1694 O O . PHE A 1 223 ? 212.322 281.878 21.223 1.00 42.18 223 PHE A O 1
ATOM 1702 N N . LEU A 1 224 ? 211.849 283.441 19.673 1.00 35.46 224 LEU A N 1
ATOM 1703 C CA . LEU A 1 224 ? 213.191 283.378 19.108 1.00 36.01 224 LEU A CA 1
ATOM 1704 C C . LEU A 1 224 ? 214.233 283.896 20.088 1.00 40.36 224 LEU A C 1
ATOM 1705 O O . LEU A 1 224 ? 215.397 283.481 20.030 1.00 42.62 224 LEU A O 1
ATOM 1710 N N . ALA A 1 225 ? 213.838 284.799 20.988 1.00 39.59 225 ALA A N 1
ATOM 1711 C CA . ALA A 1 225 ? 214.772 285.335 21.968 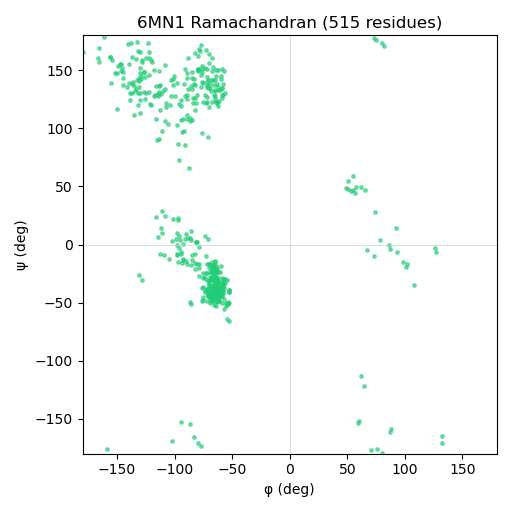1.00 38.17 225 ALA A CA 1
ATOM 1712 C C . ALA A 1 225 ? 215.275 284.266 22.926 1.00 41.18 225 ALA A C 1
ATOM 1713 O O . ALA A 1 225 ? 216.339 284.446 23.527 1.00 37.90 225 ALA A O 1
ATOM 1715 N N . THR A 1 226 ? 214.544 283.159 23.076 1.00 36.11 226 THR A N 1
ATOM 1716 C CA . THR A 1 226 ? 214.975 282.062 23.934 1.00 39.80 226 THR A CA 1
ATOM 1717 C C . THR A 1 226 ? 215.981 281.144 23.254 1.00 37.15 226 THR A C 1
ATOM 1718 O O . THR A 1 226 ? 216.397 280.151 23.860 1.00 40.24 226 THR A O 1
ATOM 1722 N N . GLY A 1 227 ? 216.379 281.442 22.020 1.00 36.77 227 GLY A N 1
ATOM 1723 C CA . GLY A 1 227 ? 217.321 280.610 21.306 1.00 37.15 227 GLY A CA 1
ATOM 1724 C C . GLY A 1 227 ? 216.718 279.455 20.538 1.00 36.71 227 GLY A C 1
ATOM 1725 O O . GLY A 1 227 ? 217.458 278.738 19.855 1.00 39.78 227 GLY A O 1
ATOM 1726 N N . ARG A 1 228 ? 215.412 279.241 20.632 1.00 38.18 228 ARG A N 1
ATOM 1727 C CA . ARG A 1 228 ? 214.741 278.247 19.812 1.00 40.39 228 ARG A CA 1
ATOM 1728 C C . ARG A 1 228 ? 214.298 278.889 18.501 1.00 40.51 228 ARG A C 1
ATOM 1729 O O . ARG A 1 228 ? 214.197 280.112 18.385 1.00 44.74 228 ARG A O 1
ATOM 1737 N N . GLY A 1 229 ? 214.040 278.047 17.503 1.00 37.50 229 GLY A N 1
ATOM 1738 C CA . GLY A 1 229 ? 213.781 278.545 16.167 1.00 35.42 229 GLY A CA 1
ATOM 1739 C C . GLY A 1 229 ? 215.073 278.884 15.449 1.00 37.74 229 GLY A C 1
ATOM 1740 O O . GLY A 1 229 ? 216.177 278.732 15.975 1.00 39.74 229 GLY A O 1
ATOM 1741 N N . LYS A 1 230 ? 214.932 279.359 14.212 1.00 35.36 230 LYS A N 1
ATOM 1742 C CA . LYS A 1 230 ? 216.101 279.608 13.379 1.00 35.39 230 LYS A CA 1
ATOM 1743 C C . LYS A 1 230 ? 215.772 280.664 12.332 1.00 34.93 230 LYS A C 1
ATOM 1744 O O . LYS A 1 230 ? 214.684 280.656 11.751 1.00 34.35 230 LYS A O 1
ATOM 1750 N N . ARG A 1 231 ? 216.717 281.567 12.103 1.00 36.65 231 ARG A N 1
ATOM 1751 C CA . ARG A 1 231 ? 216.607 282.576 11.063 1.00 36.95 231 ARG A CA 1
ATOM 1752 C C . ARG A 1 231 ? 217.560 282.245 9.923 1.00 36.80 231 ARG A C 1
ATOM 1753 O O . ARG A 1 231 ? 218.577 281.572 10.105 1.00 37.72 231 ARG A O 1
ATOM 1761 N N . GLY A 1 232 ? 217.214 282.726 8.738 1.00 37.22 232 GLY A N 1
ATOM 1762 C CA . GLY A 1 232 ? 218.045 282.491 7.574 1.00 34.24 232 GLY A CA 1
ATOM 1763 C C . GLY A 1 232 ? 217.429 283.147 6.361 1.00 35.42 232 GLY A C 1
ATOM 1764 O O . GLY A 1 232 ? 216.263 283.558 6.368 1.00 34.18 232 GLY A O 1
ATOM 1765 N N . LYS A 1 233 ? 218.241 283.248 5.315 1.00 36.71 233 LYS A N 1
ATOM 1766 C CA . LYS A 1 233 ? 217.815 283.800 4.037 1.00 34.24 233 LYS A CA 1
ATOM 1767 C C . LYS A 1 233 ? 217.378 282.659 3.124 1.00 35.60 233 LYS A C 1
ATOM 1768 O O . LYS A 1 233 ? 218.144 281.717 2.896 1.00 35.47 233 LYS A O 1
ATOM 1774 N N . ILE A 1 234 ? 216.149 282.739 2.622 1.00 32.73 234 ILE A N 1
ATOM 1775 C CA . ILE A 1 234 ? 215.664 281.878 1.546 1.00 35.97 234 ILE A CA 1
ATOM 1776 C C . ILE A 1 234 ? 215.631 282.747 0.295 1.00 37.11 234 ILE A C 1
ATOM 1777 O O . ILE A 1 234 ? 214.735 283.583 0.130 1.00 36.54 234 ILE A O 1
ATOM 1782 N N . GLY A 1 235 ? 216.608 282.564 -0.590 1.00 36.45 235 GLY A N 1
ATOM 1783 C CA . GLY A 1 235 ? 216.825 283.536 -1.641 1.00 34.33 235 GLY A CA 1
ATOM 1784 C C . GLY A 1 235 ? 217.236 284.856 -1.023 1.00 41.27 235 GLY A C 1
ATOM 1785 O O . GLY A 1 235 ? 218.226 284.911 -0.289 1.00 37.86 235 GLY A O 1
ATOM 1786 N N . GLU A 1 236 ? 216.482 285.920 -1.288 1.00 34.85 236 GLU A N 1
ATOM 1787 C CA . GLU A 1 236 ? 216.710 287.204 -0.641 1.00 36.33 236 GLU A CA 1
ATOM 1788 C C . GLU A 1 236 ? 215.774 287.449 0.537 1.00 34.58 236 GLU A C 1
ATOM 1789 O O . GLU A 1 236 ? 215.813 288.532 1.122 1.00 37.20 236 GLU A O 1
ATOM 1795 N N . ALA A 1 237 ? 214.943 286.478 0.906 1.00 30.55 237 ALA A N 1
ATOM 1796 C CA . ALA A 1 237 ? 213.896 286.694 1.897 1.00 31.67 237 ALA A CA 1
ATOM 1797 C C . ALA A 1 237 ? 214.393 286.293 3.281 1.00 33.25 237 ALA A C 1
ATOM 1798 O O . ALA A 1 237 ? 214.751 285.129 3.503 1.00 33.34 237 ALA A O 1
ATOM 1800 N N . SER A 1 238 ? 214.413 287.254 4.208 1.00 33.55 238 SER A N 1
ATOM 1801 C CA . SER A 1 238 ? 214.645 286.945 5.614 1.00 34.50 238 SER A CA 1
ATOM 1802 C C . SER A 1 238 ? 213.537 286.036 6.119 1.00 35.30 238 SER A C 1
ATOM 1803 O O . SER A 1 238 ? 212.354 286.377 6.025 1.00 33.38 238 SER A O 1
ATOM 1806 N N . SER A 1 239 ? 213.912 284.876 6.648 1.00 35.46 239 SER A N 1
ATOM 1807 C CA . SER A 1 239 ? 212.940 283.841 6.950 1.00 34.07 239 SER A CA 1
ATOM 1808 C C . SER A 1 239 ? 213.173 283.268 8.340 1.00 35.97 239 SER A C 1
ATOM 1809 O O . SER A 1 239 ? 214.264 283.369 8.906 1.00 40.25 239 SER A O 1
ATOM 1812 N N . VAL A 1 240 ? 212.120 282.651 8.874 1.00 33.90 240 VAL A N 1
ATOM 1813 C CA . VAL A 1 240 ? 212.104 282.100 10.224 1.00 33.48 240 VAL A CA 1
ATOM 1814 C C . VAL A 1 240 ? 211.494 280.709 10.161 1.00 29.06 240 VAL A C 1
ATOM 1815 O O . VAL A 1 240 ? 210.440 280.520 9.547 1.00 32.33 240 VAL A O 1
ATOM 1819 N N . LEU A 1 241 ? 212.154 279.740 10.786 1.00 26.14 241 LEU A N 1
ATOM 1820 C CA . LEU A 1 241 ? 211.628 278.387 10.918 1.00 29.63 241 LEU A CA 1
ATOM 1821 C C . LEU A 1 241 ? 211.532 278.052 12.399 1.00 33.04 241 LEU A C 1
ATOM 1822 O O . LEU A 1 241 ? 212.542 278.091 13.111 1.00 33.86 241 LEU A O 1
ATOM 1827 N N . VAL A 1 242 ? 210.327 277.735 12.862 1.00 33.02 242 VAL A N 1
ATOM 1828 C CA . VAL A 1 242 ? 210.112 277.414 14.272 1.00 33.20 242 VAL A CA 1
ATOM 1829 C C . VAL A 1 242 ? 209.409 276.068 14.384 1.00 36.53 242 VAL A C 1
ATOM 1830 O O . VAL A 1 242 ? 208.633 275.697 13.493 1.00 34.51 242 VAL A O 1
ATOM 1834 N N . PRO A 1 243 ? 209.664 275.298 15.443 1.00 35.73 243 PRO A N 1
ATOM 1835 C CA . PRO A 1 243 ? 208.884 274.072 15.665 1.00 33.95 243 PRO A CA 1
ATOM 1836 C C . PRO A 1 243 ? 207.465 274.405 16.111 1.00 35.30 243 PRO A C 1
ATOM 1837 O O . PRO A 1 243 ? 207.254 275.262 16.974 1.00 34.46 243 PRO A O 1
ATOM 1841 N N . ALA A 1 244 ? 206.491 273.710 15.512 1.00 32.32 244 ALA A N 1
ATOM 1842 C CA . ALA A 1 244 ? 205.086 274.033 15.744 1.00 32.72 244 ALA A CA 1
ATOM 1843 C C . ALA A 1 244 ? 204.689 273.809 17.198 1.00 36.99 244 ALA A C 1
ATOM 1844 O O . ALA A 1 244 ? 204.030 274.659 17.808 1.00 37.60 244 ALA A O 1
ATOM 1846 N N . ASP A 1 245 ? 205.072 272.664 17.770 1.00 35.37 245 ASP A N 1
ATOM 1847 C CA . ASP A 1 245 ? 204.603 272.330 19.112 1.00 36.13 245 ASP A CA 1
ATOM 1848 C C . ASP A 1 245 ? 205.207 273.257 20.160 1.00 37.29 245 ASP A C 1
ATOM 1849 O O . ASP A 1 245 ? 204.526 273.651 21.114 1.00 43.04 245 ASP A O 1
ATOM 1854 N N . GLU A 1 246 ? 206.475 273.632 19.988 1.00 36.73 246 GLU A N 1
ATOM 1855 C CA . GLU A 1 246 ? 207.139 274.463 20.984 1.00 38.32 246 GLU A CA 1
ATOM 1856 C C . GLU A 1 246 ? 206.580 275.878 20.997 1.00 39.71 246 GLU A C 1
ATOM 1857 O O . GLU A 1 246 ? 206.393 276.462 22.071 1.00 43.33 246 GLU A O 1
ATOM 1863 N N . ILE A 1 247 ? 206.307 276.450 19.821 1.00 35.67 247 ILE A N 1
ATOM 1864 C CA . ILE A 1 247 ? 205.821 277.826 19.807 1.00 34.40 247 ILE A CA 1
ATOM 1865 C C . ILE A 1 247 ? 204.365 277.892 20.255 1.00 34.42 247 ILE A C 1
ATOM 1866 O O . ILE A 1 247 ? 203.930 278.903 20.817 1.00 38.70 247 ILE A O 1
ATOM 1871 N N . VAL A 1 248 ? 203.595 276.824 20.052 1.00 33.37 248 VAL A N 1
ATOM 1872 C CA . VAL A 1 248 ? 202.227 276.807 20.558 1.00 34.86 248 VAL A CA 1
ATOM 1873 C C . VAL A 1 248 ? 202.229 276.740 22.081 1.00 41.68 248 VAL A C 1
ATOM 1874 O O . VAL A 1 248 ? 201.483 277.465 22.752 1.00 44.91 248 VAL A O 1
ATOM 1878 N N . ALA A 1 249 ? 203.070 275.870 22.649 1.00 37.95 249 ALA A N 1
ATOM 1879 C CA . ALA A 1 249 ? 203.190 275.807 24.103 1.00 39.43 249 ALA A CA 1
ATOM 1880 C C . ALA A 1 249 ? 203.678 277.135 24.665 1.00 40.39 249 ALA A C 1
ATOM 1881 O O . ALA A 1 249 ? 203.173 277.609 25.692 1.00 39.15 249 ALA A O 1
ATOM 1883 N N . PHE A 1 250 ? 204.654 277.754 23.996 1.00 38.35 250 PHE A N 1
ATOM 1884 C CA . PHE A 1 250 ? 205.138 279.064 24.416 1.00 37.09 250 PHE A CA 1
ATOM 1885 C C . PHE A 1 250 ? 204.030 280.106 24.338 1.00 37.16 250 PHE A C 1
ATOM 1886 O O . PHE A 1 250 ? 203.868 280.918 25.256 1.00 40.34 250 PHE A O 1
ATOM 1894 N N . ALA A 1 251 ? 203.250 280.091 23.255 1.00 32.30 251 ALA A N 1
ATOM 1895 C CA . ALA A 1 251 ? 202.225 281.114 23.075 1.00 34.66 251 ALA A CA 1
ATOM 1896 C C . ALA A 1 251 ? 201.066 280.917 24.043 1.00 38.49 251 ALA A C 1
ATOM 1897 O O . ALA A 1 251 ? 200.515 281.893 24.564 1.00 43.46 251 ALA A O 1
ATOM 1899 N N . VAL A 1 252 ? 200.672 279.666 24.291 1.00 39.55 252 VAL A N 1
ATOM 1900 C CA . VAL A 1 252 ? 199.616 279.407 25.267 1.00 39.18 252 VAL A CA 1
ATOM 1901 C C . VAL A 1 252 ? 200.041 279.900 26.645 1.00 42.71 252 VAL A C 1
ATOM 1902 O O . VAL A 1 252 ? 199.267 280.555 27.353 1.00 43.94 252 VAL A O 1
ATOM 1906 N N . ASP A 1 253 ? 201.284 279.612 27.040 1.00 45.52 253 ASP A N 1
ATOM 1907 C CA . ASP A 1 253 ? 201.796 280.130 28.305 1.00 48.77 253 ASP A CA 1
ATOM 1908 C C . ASP A 1 253 ? 201.777 281.652 28.317 1.00 45.97 253 ASP A C 1
ATOM 1909 O O . ASP A 1 253 ? 201.357 282.269 29.303 1.00 46.69 253 ASP A O 1
ATOM 1914 N N . TRP A 1 254 ? 202.215 282.272 27.221 1.00 45.03 254 TRP A N 1
ATOM 1915 C CA . TRP A 1 254 ? 202.220 283.728 27.127 1.00 44.72 254 TRP A CA 1
ATOM 1916 C C . TRP A 1 254 ? 200.825 284.303 27.347 1.00 44.34 254 TRP A C 1
ATOM 1917 O O . TRP A 1 254 ? 200.647 285.254 28.116 1.00 46.05 254 TRP A O 1
ATOM 1928 N N . LEU A 1 255 ? 199.818 283.730 26.682 1.00 41.66 255 LEU A N 1
ATOM 1929 C CA . LEU A 1 255 ? 198.464 284.269 26.779 1.00 41.58 255 LEU A CA 1
ATOM 1930 C C . LEU A 1 255 ? 197.855 284.009 28.150 1.00 45.41 255 LEU A C 1
ATOM 1931 O O . LEU A 1 255 ? 197.201 284.890 28.722 1.00 48.55 255 LEU A O 1
ATOM 1936 N N . GLU A 1 256 ? 198.047 282.803 28.689 1.00 45.90 256 GLU A N 1
ATOM 1937 C CA . GLU A 1 256 ? 197.472 282.482 29.990 1.00 48.46 256 GLU A CA 1
ATOM 1938 C C . GLU A 1 256 ? 198.099 283.329 31.090 1.00 54.31 256 GLU A C 1
ATOM 1939 O O . GLU A 1 256 ? 197.410 283.745 32.028 1.00 55.71 256 GLU A O 1
ATOM 1945 N N . ARG A 1 257 ? 199.400 283.613 30.987 1.00 57.75 257 ARG A N 1
ATOM 1946 C CA . ARG A 1 257 ? 200.025 284.521 31.943 1.00 59.85 257 ARG A CA 1
ATOM 1947 C C . ARG A 1 257 ? 199.505 285.942 31.765 1.00 54.42 257 ARG A C 1
ATOM 1948 O O . ARG A 1 257 ? 199.323 286.672 32.746 1.00 55.88 257 ARG A O 1
ATOM 1956 N N . TRP A 1 258 ? 199.249 286.349 30.521 1.00 49.76 258 TRP A N 1
ATOM 1957 C CA . TRP A 1 258 ? 198.657 287.661 30.284 1.00 52.32 258 TRP A CA 1
ATOM 1958 C C . TRP A 1 258 ? 197.241 287.736 30.844 1.00 53.10 258 TRP A C 1
ATOM 1959 O O . TRP A 1 258 ? 196.851 288.754 31.428 1.00 54.60 258 TRP A O 1
ATOM 1970 N N . GLY A 1 259 ? 196.459 286.667 30.686 1.00 49.99 259 GLY A N 1
ATOM 1971 C CA . GLY A 1 259 ? 195.094 286.666 31.179 1.00 52.48 259 GLY A CA 1
ATOM 1972 C C . GLY A 1 259 ? 194.978 286.764 32.687 1.00 60.59 259 GLY A C 1
ATOM 1973 O O . GLY A 1 259 ? 193.923 287.161 33.194 1.00 66.34 259 GLY A O 1
ATOM 1974 N N . ARG A 1 260 ? 196.036 286.410 33.420 1.00 61.65 260 ARG A N 1
ATOM 1975 C CA . ARG A 1 260 ? 195.999 286.467 34.877 1.00 67.09 260 ARG A CA 1
ATOM 1976 C C . ARG A 1 260 ? 196.337 287.843 35.429 1.00 73.16 260 ARG A C 1
ATOM 1977 O O . ARG A 1 260 ? 196.174 288.062 36.635 1.00 82.18 260 ARG A O 1
ATOM 1985 N N . THR A 1 261 ? 196.792 288.769 34.591 1.00 73.85 261 THR A N 1
ATOM 1986 C CA . THR A 1 261 ? 197.103 290.121 35.035 1.00 82.18 261 THR A CA 1
ATOM 1987 C C . THR A 1 261 ? 195.821 290.953 35.063 1.00 96.49 261 THR A C 1
ATOM 1988 O O . THR A 1 261 ? 194.708 290.422 35.011 1.00 98.73 261 THR A O 1
ATOM 1992 N N . ALA A 1 262 ? 195.977 292.274 35.150 1.00 109.13 262 ALA A N 1
ATOM 1993 C CA . ALA A 1 262 ? 194.859 293.222 35.176 1.00 113.92 262 ALA A CA 1
ATOM 1994 C C . ALA A 1 262 ? 193.890 292.933 36.319 1.00 116.61 262 ALA A C 1
ATOM 1995 O O . ALA A 1 262 ? 193.779 293.713 37.265 1.00 120.39 262 ALA A O 1
ATOM 1997 N N . SER B 1 3 ? 178.326 301.577 -11.852 1.00 137.80 3 SER B N 1
ATOM 1998 C CA . SER B 1 3 ? 179.076 300.637 -11.025 1.00 134.71 3 SER B CA 1
ATOM 1999 C C . SER B 1 3 ? 178.148 299.863 -10.093 1.00 130.58 3 SER B C 1
ATOM 2000 O O . SER B 1 3 ? 177.938 300.249 -8.941 1.00 132.89 3 SER B O 1
ATOM 2003 N N . ARG B 1 4 ? 177.592 298.767 -10.603 1.00 121.65 4 ARG B N 1
ATOM 2004 C CA . ARG B 1 4 ? 176.714 297.907 -9.827 1.00 112.24 4 ARG B CA 1
ATOM 2005 C C . ARG B 1 4 ? 177.083 296.457 -10.112 1.00 97.72 4 ARG B C 1
ATOM 2006 O O . ARG B 1 4 ? 177.723 296.144 -11.119 1.00 95.06 4 ARG B O 1
ATOM 2014 N N . VAL B 1 5 ? 176.662 295.574 -9.213 1.00 86.59 5 VAL B N 1
ATOM 2015 C CA . VAL B 1 5 ? 177.225 294.233 -9.116 1.00 71.94 5 VAL B CA 1
ATOM 2016 C C . VAL B 1 5 ? 176.680 293.330 -10.213 1.00 60.26 5 VAL B C 1
ATOM 2017 O O . VAL B 1 5 ? 175.476 293.311 -10.490 1.00 58.99 5 VAL B O 1
ATOM 2021 N N . SER B 1 6 ? 177.577 292.564 -10.831 1.00 52.58 6 SER B N 1
ATOM 2022 C CA . SER B 1 6 ? 177.208 291.448 -11.689 1.00 52.99 6 SER B CA 1
ATOM 2023 C C . SER B 1 6 ? 177.076 290.175 -10.861 1.00 54.19 6 SER B C 1
ATOM 2024 O O . SER B 1 6 ? 177.787 289.975 -9.872 1.00 53.20 6 SER B O 1
ATOM 2027 N N . THR B 1 7 ? 176.165 289.307 -11.279 1.00 54.70 7 THR B N 1
ATOM 2028 C CA . THR B 1 7 ? 176.009 287.996 -10.670 1.00 51.52 7 THR B CA 1
ATOM 2029 C C . THR B 1 7 ? 176.167 286.920 -11.736 1.00 50.21 7 THR B C 1
ATOM 2030 O O . THR B 1 7 ? 176.277 287.207 -12.930 1.00 54.22 7 THR B O 1
ATOM 2034 N N . ARG B 1 8 ? 176.180 285.665 -11.287 1.00 47.92 8 ARG B N 1
ATOM 2035 C CA . ARG B 1 8 ? 176.241 284.547 -12.222 1.00 47.92 8 ARG B CA 1
ATOM 2036 C C . ARG B 1 8 ? 175.035 284.542 -13.155 1.00 49.75 8 ARG B C 1
ATOM 2037 O O . ARG B 1 8 ? 175.171 284.292 -14.358 1.00 52.15 8 ARG B O 1
ATOM 2045 N N . SER B 1 9 ? 173.846 284.821 -12.616 1.00 50.26 9 SER B N 1
ATOM 2046 C CA . SER B 1 9 ? 172.658 284.913 -13.458 1.00 55.21 9 SER B CA 1
ATOM 2047 C C . SER B 1 9 ? 172.697 286.160 -14.331 1.00 57.91 9 SER B C 1
ATOM 2048 O O . SER B 1 9 ? 172.283 286.124 -15.494 1.00 54.06 9 SER B O 1
ATOM 2051 N N . SER B 1 10 ? 173.189 287.272 -13.785 1.00 58.99 10 SER B N 1
ATOM 2052 C CA . SER B 1 10 ? 173.282 288.504 -14.560 1.00 61.10 10 SER B CA 1
ATOM 2053 C C . SER B 1 10 ? 174.231 288.340 -15.739 1.00 59.65 10 SER B C 1
ATOM 2054 O O . SER B 1 10 ? 173.920 288.746 -16.865 1.00 62.29 10 SER B O 1
ATOM 2057 N N . LEU B 1 11 ? 175.400 287.742 -15.500 1.00 57.02 11 LEU B N 1
ATOM 2058 C CA . LEU B 1 11 ? 176.360 287.554 -16.581 1.00 53.04 11 LEU B CA 1
ATOM 2059 C C . LEU B 1 11 ? 175.834 286.592 -17.637 1.00 52.92 11 LEU B C 1
ATOM 2060 O O . LEU B 1 11 ? 176.181 286.722 -18.815 1.00 54.96 11 LEU B O 1
ATOM 2065 N N . ALA B 1 12 ? 174.990 285.636 -17.245 1.00 55.19 12 ALA B N 1
ATOM 2066 C CA . ALA B 1 12 ? 174.439 284.700 -18.219 1.00 58.24 12 ALA B CA 1
ATOM 2067 C C . ALA B 1 12 ? 173.548 285.413 -19.228 1.00 61.72 12 ALA B C 1
ATOM 2068 O O . ALA B 1 12 ? 173.596 285.118 -20.428 1.00 61.88 12 ALA B O 1
ATOM 2070 N N . GLU B 1 13 ? 172.728 286.359 -18.765 1.00 63.35 13 GLU B N 1
ATOM 2071 C CA . GLU B 1 13 ? 171.833 287.041 -19.692 1.00 71.16 13 GLU B CA 1
ATOM 2072 C C . GLU B 1 13 ? 172.584 288.055 -20.547 1.00 70.52 13 GLU B C 1
ATOM 2073 O O . GLU B 1 13 ? 172.187 288.311 -21.688 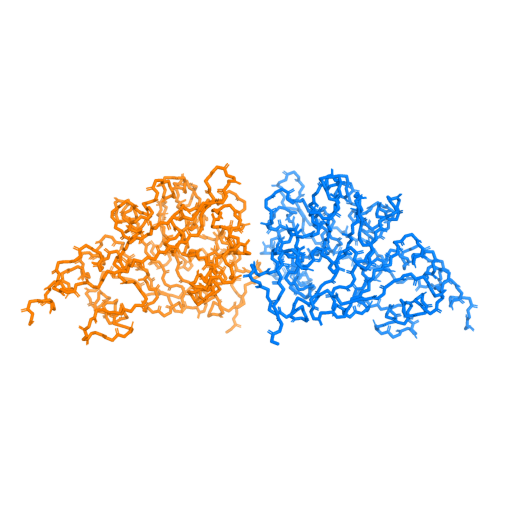1.00 75.26 13 GLU B O 1
ATOM 2079 N N . ASP B 1 14 ? 173.672 288.631 -20.028 1.00 66.35 14 ASP B N 1
ATOM 2080 C CA . ASP B 1 14 ? 174.523 289.463 -20.870 1.00 66.02 14 ASP B CA 1
ATOM 2081 C C . ASP B 1 14 ? 175.208 288.621 -21.937 1.00 63.38 14 ASP B C 1
ATOM 2082 O O . ASP B 1 14 ? 175.360 289.059 -23.083 1.00 65.43 14 ASP B O 1
ATOM 2087 N N . LEU B 1 15 ? 175.582 287.401 -21.565 1.00 60.80 15 LEU B N 1
ATOM 2088 C CA . LEU B 1 15 ? 176.230 286.480 -22.488 1.00 58.41 15 LEU B CA 1
ATOM 2089 C C . LEU B 1 15 ? 175.294 286.134 -23.643 1.00 59.17 15 LEU B C 1
ATOM 2090 O O . LEU B 1 15 ? 175.683 286.210 -24.809 1.00 63.22 15 LEU B O 1
ATOM 2095 N N . ARG B 1 16 ? 174.061 285.754 -23.317 1.00 60.50 16 ARG B N 1
ATOM 2096 C CA . ARG B 1 16 ? 173.085 285.408 -24.343 1.00 64.82 16 ARG B CA 1
ATOM 2097 C C . ARG B 1 16 ? 172.785 286.604 -25.235 1.00 68.19 16 ARG B C 1
ATOM 2098 O O . ARG B 1 16 ? 172.646 286.455 -26.454 1.00 67.02 16 ARG B O 1
ATOM 2106 N N . ALA B 1 17 ? 172.703 287.803 -24.648 1.00 68.92 17 ALA B N 1
ATOM 2107 C CA . ALA B 1 17 ? 172.395 289.003 -25.420 1.00 73.26 17 ALA B CA 1
ATOM 2108 C C . ALA B 1 17 ? 173.466 289.322 -26.457 1.00 73.26 17 ALA B C 1
ATOM 2109 O O . ALA B 1 17 ? 173.176 290.020 -27.436 1.00 78.79 17 ALA B O 1
ATOM 2111 N N . ILE B 1 18 ? 174.696 288.834 -26.272 1.00 68.56 18 ILE B N 1
ATOM 2112 C CA . ILE B 1 18 ? 175.744 289.080 -27.259 1.00 67.88 18 ILE B CA 1
ATOM 2113 C C . ILE B 1 18 ? 175.841 287.970 -28.296 1.00 69.12 18 ILE B C 1
ATOM 2114 O O . ILE B 1 18 ? 176.506 288.157 -29.326 1.00 70.00 18 ILE B O 1
ATOM 2119 N N . GLY B 1 19 ? 175.195 286.827 -28.070 1.00 69.61 19 GLY B N 1
ATOM 2120 C CA . GLY B 1 19 ? 175.158 285.783 -29.075 1.00 70.33 19 GLY B CA 1
ATOM 2121 C C . GLY B 1 19 ? 175.626 284.419 -28.610 1.00 69.27 19 GLY B C 1
ATOM 2122 O O . GLY B 1 19 ? 175.593 283.458 -29.386 1.00 64.46 19 GLY B O 1
ATOM 2123 N N . LEU B 1 20 ? 176.075 284.319 -27.357 1.00 64.56 20 LEU B N 1
ATOM 2124 C CA . LEU B 1 20 ? 176.468 283.025 -26.811 1.00 60.81 20 LEU B CA 1
ATOM 2125 C C . LEU B 1 20 ? 175.257 282.108 -26.727 1.00 62.11 20 LEU B C 1
ATOM 2126 O O . LEU B 1 20 ? 174.224 282.473 -26.160 1.00 62.09 20 LEU B O 1
ATOM 2131 N N . ALA B 1 21 ? 175.389 280.910 -27.289 1.00 64.32 21 ALA B N 1
ATOM 2132 C CA . ALA B 1 21 ? 174.267 279.998 -27.444 1.00 68.12 21 ALA B CA 1
ATOM 2133 C C . ALA B 1 21 ? 174.654 278.601 -26.982 1.00 68.85 21 ALA B C 1
ATOM 2134 O O . ALA B 1 21 ? 175.812 278.322 -26.657 1.00 68.60 21 ALA B O 1
ATOM 2136 N N . ASP B 1 22 ? 173.655 277.720 -26.964 1.00 72.53 22 ASP B N 1
ATOM 2137 C CA . ASP B 1 22 ? 173.867 276.340 -26.552 1.00 71.34 22 ASP B CA 1
ATOM 2138 C C . ASP B 1 22 ? 174.830 275.636 -27.501 1.00 68.24 22 ASP B C 1
ATOM 2139 O O . ASP B 1 22 ? 174.764 275.809 -28.721 1.00 69.12 22 ASP B O 1
ATOM 2144 N N . GLY B 1 23 ? 175.737 274.844 -26.930 1.00 64.22 23 GLY B N 1
ATOM 2145 C CA . GLY B 1 23 ? 176.689 274.074 -27.701 1.00 63.40 23 GLY B CA 1
ATOM 2146 C C . GLY B 1 23 ? 177.873 274.845 -28.243 1.00 63.04 23 GLY B C 1
ATOM 2147 O O . GLY B 1 23 ? 178.689 274.260 -28.968 1.00 65.59 23 GLY B O 1
ATOM 2148 N N . ASP B 1 24 ? 178.006 276.127 -27.911 1.00 60.33 24 ASP B N 1
ATOM 2149 C CA . ASP B 1 24 ? 179.072 276.945 -28.476 1.00 60.38 24 ASP B CA 1
ATOM 2150 C C . ASP B 1 24 ? 180.434 276.572 -27.903 1.00 60.34 24 ASP B C 1
ATOM 2151 O O . ASP B 1 24 ? 180.576 276.311 -26.705 1.00 59.11 24 ASP B O 1
ATOM 2156 N N . ALA B 1 25 ? 181.441 276.561 -28.770 1.00 61.32 25 ALA B N 1
ATOM 2157 C CA . ALA 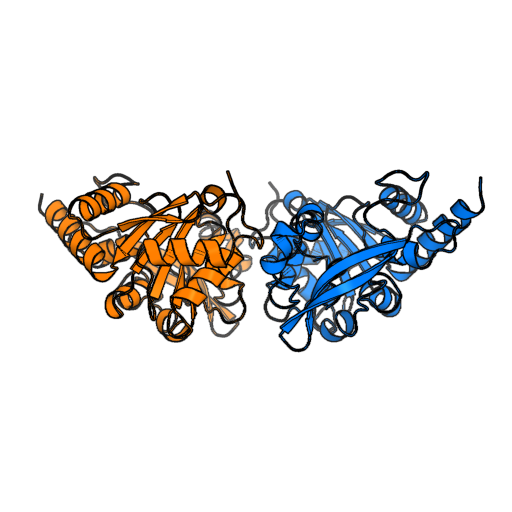B 1 25 ? 182.837 276.604 -28.359 1.00 51.94 25 ALA B CA 1
ATOM 2158 C C . ALA B 1 25 ? 183.322 278.038 -28.519 1.00 55.04 25 ALA B C 1
ATOM 2159 O O . ALA B 1 25 ? 183.151 278.635 -29.587 1.00 53.03 25 ALA B O 1
ATOM 2161 N N . VAL B 1 26 ? 183.901 278.602 -27.461 1.00 48.65 26 VAL B N 1
ATOM 2162 C CA . VAL B 1 26 ? 184.240 280.022 -27.459 1.00 53.71 26 VAL B CA 1
ATOM 2163 C C . VAL B 1 26 ? 185.610 280.222 -26.819 1.00 51.44 26 VAL B C 1
ATOM 2164 O O . VAL B 1 26 ? 185.852 279.784 -25.689 1.00 50.81 26 VAL B O 1
ATOM 2168 N N . LEU B 1 27 ? 186.512 280.864 -27.558 1.00 50.04 27 LEU B N 1
ATOM 2169 C CA . LEU B 1 27 ? 187.806 281.284 -27.039 1.00 46.48 27 LEU B CA 1
ATOM 2170 C C . LEU B 1 27 ? 187.668 282.700 -26.499 1.00 46.34 27 LEU B C 1
ATOM 2171 O O . LEU B 1 27 ? 187.179 283.592 -27.200 1.00 45.48 27 LEU B O 1
ATOM 2176 N N . VAL B 1 28 ? 188.083 282.904 -25.253 1.00 44.64 28 VAL B N 1
ATOM 2177 C CA . VAL B 1 28 ? 187.823 284.150 -24.546 1.00 44.74 28 VAL B CA 1
ATOM 2178 C C . VAL B 1 28 ? 189.146 284.824 -24.222 1.00 41.63 28 VAL B C 1
ATOM 2179 O O . VAL B 1 28 ? 190.052 284.190 -23.671 1.00 43.83 28 VAL B O 1
ATOM 2183 N N . HIS B 1 29 ? 189.255 286.100 -24.577 1.00 41.84 29 HIS B N 1
ATOM 2184 C CA . HIS B 1 29 ? 190.320 286.978 -24.113 1.00 43.99 29 HIS B CA 1
ATOM 2185 C C . HIS B 1 29 ? 189.689 288.053 -23.242 1.00 45.13 29 HIS B C 1
ATOM 2186 O O . HIS B 1 29 ? 188.727 288.704 -23.663 1.00 47.74 29 HIS B O 1
ATOM 2193 N N . ALA B 1 30 ? 190.215 288.237 -22.032 1.00 42.92 30 ALA B N 1
ATOM 2194 C CA . ALA B 1 30 ? 189.529 289.054 -21.042 1.00 45.89 30 ALA B CA 1
ATOM 2195 C C . ALA B 1 30 ? 190.453 290.079 -20.405 1.00 48.37 30 ALA B C 1
ATOM 2196 O O . ALA B 1 30 ? 191.633 289.812 -20.163 1.00 48.17 30 ALA B O 1
ATOM 2198 N N . ALA B 1 31 ? 189.893 291.255 -20.142 1.00 50.16 31 ALA B N 1
ATOM 2199 C CA . ALA B 1 31 ? 190.438 292.234 -19.207 1.00 49.94 31 ALA B CA 1
ATOM 2200 C C . ALA B 1 31 ? 189.418 292.298 -18.071 1.00 51.35 31 ALA B C 1
ATOM 2201 O O . ALA B 1 31 ? 188.456 293.069 -18.118 1.00 56.00 31 ALA B O 1
ATOM 2203 N N . LEU B 1 32 ? 189.627 291.460 -17.052 1.00 43.98 32 LEU B N 1
ATOM 2204 C CA . LEU B 1 32 ? 188.581 291.202 -16.066 1.00 46.27 32 LEU B CA 1
ATOM 2205 C C . LEU B 1 32 ? 188.233 292.424 -15.229 1.00 50.62 32 LEU B C 1
ATOM 2206 O O . LEU B 1 32 ? 187.120 292.492 -14.696 1.00 51.46 32 LEU B O 1
ATOM 2211 N N . ARG B 1 33 ? 189.147 293.389 -15.100 1.00 51.32 33 ARG B N 1
ATOM 2212 C CA . ARG B 1 33 ? 188.838 294.580 -14.317 1.00 51.58 33 ARG B CA 1
ATOM 2213 C C . ARG B 1 33 ? 187.707 295.378 -14.946 1.00 54.09 33 ARG B C 1
ATOM 2214 O O . ARG B 1 33 ? 186.942 296.039 -14.232 1.00 59.29 33 ARG B O 1
ATOM 2222 N N . LYS B 1 34 ? 187.574 295.317 -16.275 1.00 50.87 34 LYS B N 1
ATOM 2223 C CA . LYS B 1 34 ? 186.534 296.067 -16.967 1.00 52.24 34 LYS B CA 1
ATOM 2224 C C . LYS B 1 34 ? 185.133 295.568 -16.639 1.00 57.91 34 LYS B C 1
ATOM 2225 O O . LYS B 1 34 ? 184.165 296.312 -16.830 1.00 63.00 34 LYS B O 1
ATOM 2231 N N . VAL B 1 35 ? 184.998 294.330 -16.158 1.00 58.03 35 VAL B N 1
ATOM 2232 C CA . VAL B 1 35 ? 183.676 293.794 -15.847 1.00 57.80 35 VAL B CA 1
ATOM 2233 C C . VAL B 1 35 ? 183.071 294.490 -14.633 1.00 58.86 35 VAL B C 1
ATOM 2234 O O . VAL B 1 35 ? 181.844 294.583 -14.510 1.00 58.50 35 VAL B O 1
ATOM 2238 N N . GLY B 1 36 ? 183.903 294.983 -13.725 1.00 60.59 36 GLY B N 1
ATOM 2239 C CA . GLY B 1 36 ? 183.407 295.569 -12.496 1.00 60.80 36 GLY B CA 1
ATOM 2240 C C . GLY B 1 36 ? 183.230 294.541 -11.393 1.00 57.12 36 GLY B C 1
ATOM 2241 O O . GLY B 1 36 ? 183.815 293.454 -11.400 1.00 52.48 36 GLY B O 1
ATOM 2242 N N . LYS B 1 37 ? 182.389 294.903 -10.426 1.00 58.32 37 LYS B N 1
ATOM 2243 C CA . LYS B 1 37 ? 182.176 294.058 -9.260 1.00 57.18 37 LYS B CA 1
ATOM 2244 C C . LYS B 1 37 ? 181.367 292.819 -9.630 1.00 52.35 37 LYS B C 1
ATOM 2245 O O . LYS B 1 37 ? 180.392 292.893 -10.383 1.00 50.10 37 LYS B O 1
ATOM 2251 N N . ILE B 1 38 ? 181.791 291.671 -9.102 1.00 53.24 38 ILE B N 1
ATOM 2252 C CA . ILE B 1 38 ? 181.120 290.390 -9.297 1.00 51.66 38 ILE B CA 1
ATOM 2253 C C . ILE B 1 38 ? 181.011 289.702 -7.940 1.00 53.08 38 ILE B C 1
ATOM 2254 O O . ILE B 1 38 ? 181.997 289.642 -7.196 1.00 52.56 38 ILE B O 1
ATOM 2259 N N . VAL B 1 39 ? 179.823 289.173 -7.629 1.00 51.55 39 VAL B N 1
ATOM 2260 C CA . VAL B 1 39 ? 179.576 288.588 -6.309 1.00 49.99 39 VAL B CA 1
ATOM 2261 C C . VAL B 1 39 ? 180.576 287.476 -6.018 1.00 48.64 39 VAL B C 1
ATOM 2262 O O . VAL B 1 39 ? 181.282 287.497 -5.002 1.00 50.79 39 VAL B O 1
ATOM 2266 N N . GLY B 1 40 ? 180.648 286.486 -6.906 1.00 47.58 40 GLY B N 1
ATOM 2267 C CA . GLY B 1 40 ? 181.481 285.323 -6.676 1.00 46.39 40 GLY B CA 1
ATOM 2268 C C . GLY B 1 40 ? 182.833 285.394 -7.350 1.00 47.42 40 GLY B C 1
ATOM 2269 O O . GLY B 1 40 ? 183.477 284.363 -7.567 1.00 51.17 40 GLY B O 1
ATOM 2270 N N . GLY B 1 41 ? 183.281 286.603 -7.679 1.00 45.13 41 GLY B N 1
ATOM 2271 C CA . GLY B 1 41 ? 184.539 286.786 -8.359 1.00 43.38 41 GLY B CA 1
ATOM 2272 C C . GLY B 1 41 ? 184.437 286.416 -9.825 1.00 44.01 41 GLY B C 1
ATOM 2273 O O . GLY B 1 41 ? 183.361 286.077 -10.324 1.00 44.92 41 GLY B O 1
ATOM 2274 N N . PRO B 1 42 ? 185.563 286.464 -10.544 1.00 42.09 42 PRO B N 1
ATOM 2275 C CA . PRO B 1 42 ? 185.527 286.185 -11.989 1.00 39.10 42 PRO B CA 1
ATOM 2276 C C . PRO B 1 42 ? 185.124 284.756 -12.343 1.00 40.58 42 PRO B C 1
ATOM 2277 O O . PRO B 1 42 ? 184.806 284.504 -13.511 1.00 44.14 42 PRO B O 1
ATOM 2281 N N . ASP B 1 43 ? 185.129 283.820 -11.386 1.00 38.79 43 ASP B N 1
ATOM 2282 C CA . ASP B 1 43 ? 184.657 282.467 -11.674 1.00 42.22 43 ASP B CA 1
ATOM 2283 C C . ASP B 1 43 ? 183.169 282.446 -12.008 1.00 44.10 43 ASP B C 1
ATOM 2284 O O . ASP B 1 43 ? 182.693 281.504 -12.654 1.00 43.92 43 ASP B O 1
ATOM 2289 N N . ASP B 1 44 ? 182.414 283.445 -11.537 1.00 43.68 44 ASP B N 1
ATOM 2290 C CA . ASP B 1 44 ? 181.033 283.621 -11.976 1.00 42.73 44 ASP B CA 1
ATOM 2291 C C . ASP B 1 44 ? 180.944 283.798 -13.488 1.00 48.20 44 ASP B C 1
ATOM 2292 O O . ASP B 1 44 ? 179.952 283.388 -14.103 1.00 50.26 44 ASP B O 1
ATOM 2297 N N . ILE B 1 45 ? 181.952 284.434 -14.096 1.00 49.10 45 ILE B N 1
ATOM 2298 C CA . ILE B 1 45 ? 181.967 284.616 -15.547 1.00 49.89 45 ILE B CA 1
ATOM 2299 C C . ILE B 1 45 ? 182.062 283.267 -16.250 1.00 51.41 45 ILE B C 1
ATOM 2300 O O . ILE B 1 45 ? 181.286 282.970 -17.166 1.00 52.21 45 ILE B O 1
ATOM 2305 N N . LEU B 1 46 ? 183.018 282.430 -15.832 1.00 49.52 46 LEU B N 1
ATOM 2306 C CA . LEU B 1 46 ? 183.152 281.107 -16.435 1.00 47.29 46 LEU B CA 1
ATOM 2307 C C . LEU B 1 46 ? 181.952 280.229 -16.111 1.00 50.51 46 LEU B C 1
ATOM 2308 O O . LEU B 1 46 ? 181.517 279.428 -16.948 1.00 56.37 46 LEU B O 1
ATOM 2313 N N . ASP B 1 47 ? 181.400 280.365 -14.903 1.00 44.91 47 ASP B N 1
ATOM 2314 C CA . ASP B 1 47 ? 180.207 279.602 -14.557 1.00 43.89 47 ASP B CA 1
ATOM 2315 C C . ASP B 1 47 ? 179.019 280.019 -15.414 1.00 45.64 47 ASP B C 1
ATOM 2316 O O . ASP B 1 47 ? 178.273 279.165 -15.905 1.00 50.56 47 ASP B O 1
ATOM 2321 N N . ALA B 1 48 ? 178.826 281.327 -15.606 1.00 45.40 48 ALA B N 1
ATOM 2322 C CA . ALA B 1 48 ? 177.734 281.790 -16.456 1.00 48.64 48 ALA B CA 1
ATOM 2323 C C . ALA B 1 48 ? 177.930 281.338 -17.896 1.00 46.07 48 ALA B C 1
ATOM 2324 O O . ALA B 1 48 ? 176.959 281.018 -18.591 1.00 47.59 48 ALA B O 1
ATOM 2326 N N . MET B 1 49 ? 179.183 281.299 -18.360 1.00 45.78 49 MET B N 1
ATOM 2327 C CA . MET B 1 49 ? 179.459 280.811 -19.709 1.00 49.02 49 MET B CA 1
ATOM 2328 C C . MET B 1 49 ? 179.036 279.360 -19.875 1.00 54.74 49 MET B C 1
ATOM 2329 O O . MET B 1 49 ? 178.413 278.998 -20.879 1.00 57.20 49 MET B O 1
ATOM 2334 N N . ARG B 1 50 ? 179.371 278.510 -18.903 1.00 55.91 50 ARG B N 1
ATOM 2335 C CA . ARG B 1 50 ? 179.004 277.104 -18.998 1.00 57.41 50 ARG B CA 1
ATOM 2336 C C . ARG B 1 50 ? 177.510 276.884 -18.798 1.00 56.08 50 ARG B C 1
ATOM 2337 O O . ARG B 1 50 ? 176.973 275.885 -19.287 1.00 53.70 50 ARG B O 1
ATOM 2345 N N . ASP B 1 51 ? 176.827 277.798 -18.102 1.00 56.55 51 ASP B N 1
ATOM 2346 C CA . ASP B 1 51 ? 175.371 277.732 -18.027 1.00 57.17 51 ASP B CA 1
ATOM 2347 C C . ASP B 1 51 ? 174.742 277.976 -19.392 1.00 57.54 51 ASP B C 1
ATOM 2348 O O . ASP B 1 51 ? 173.759 277.320 -19.756 1.00 58.56 51 ASP B O 1
ATOM 2353 N N . VAL B 1 52 ? 175.298 278.917 -20.157 1.00 55.98 52 VAL B N 1
ATOM 2354 C CA . VAL B 1 52 ? 174.706 279.300 -21.434 1.00 55.47 52 VAL B CA 1
ATOM 2355 C C . VAL B 1 52 ? 174.992 278.248 -22.498 1.00 57.66 52 VAL B C 1
ATOM 2356 O O . VAL B 1 52 ? 174.087 277.808 -23.215 1.00 62.23 52 VAL B O 1
ATOM 2360 N N . ILE B 1 53 ? 176.252 277.827 -22.616 1.00 52.19 53 ILE B N 1
ATOM 2361 C CA . ILE B 1 53 ? 176.603 276.863 -23.653 1.00 56.42 53 ILE B CA 1
ATOM 2362 C C . ILE B 1 53 ? 176.222 275.436 -23.276 1.00 56.89 53 ILE B C 1
ATOM 2363 O O . ILE B 1 53 ? 176.162 274.567 -24.154 1.00 57.58 53 ILE B O 1
ATOM 2368 N N . GLY B 1 54 ? 175.950 275.167 -22.003 1.00 53.06 54 GLY B N 1
ATOM 2369 C CA . GLY B 1 54 ? 175.605 273.833 -21.577 1.00 53.34 54 GLY B CA 1
ATOM 2370 C C . GLY B 1 54 ? 176.807 272.910 -21.563 1.00 53.09 54 GLY B C 1
ATOM 2371 O O . GLY B 1 54 ? 177.921 273.296 -21.930 1.00 48.46 54 GLY B O 1
ATOM 2372 N N . PRO B 1 55 ? 176.600 271.658 -21.143 1.00 56.80 55 PRO B N 1
ATOM 2373 C CA . PRO B 1 55 ? 177.735 270.733 -20.991 1.00 57.72 55 PRO B CA 1
ATOM 2374 C C . PRO B 1 55 ? 178.397 270.342 -22.302 1.00 60.48 55 PRO B C 1
ATOM 2375 O O . PRO B 1 55 ? 179.512 269.806 -22.270 1.00 60.99 55 PRO B O 1
ATOM 2379 N N . ALA B 1 56 ? 177.760 270.590 -23.448 1.00 63.38 56 ALA B N 1
ATOM 2380 C CA . ALA B 1 56 ? 178.376 270.277 -24.731 1.00 60.66 56 ALA B CA 1
ATOM 2381 C C . ALA B 1 56 ? 179.341 271.358 -25.196 1.00 55.72 56 ALA B C 1
ATOM 2382 O O . ALA B 1 56 ? 180.221 271.072 -26.016 1.00 51.93 56 ALA B O 1
ATOM 2384 N N . GLY B 1 57 ? 179.205 272.585 -24.685 1.00 54.07 57 GLY B N 1
ATOM 2385 C CA . GLY B 1 57 ? 180.074 273.668 -25.091 1.00 51.62 57 GLY B CA 1
ATOM 2386 C C . GLY B 1 57 ? 181.412 273.675 -24.367 1.00 47.89 57 GLY B C 1
ATOM 2387 O O . GLY B 1 57 ? 181.606 273.032 -23.335 1.00 46.27 57 GLY B O 1
ATOM 2388 N N . THR B 1 58 ? 182.346 274.439 -24.930 1.00 47.83 58 THR B N 1
ATOM 2389 C CA . THR B 1 58 ? 183.712 274.531 -24.432 1.00 47.12 58 THR B CA 1
ATOM 2390 C C . THR B 1 58 ? 184.111 275.993 -24.300 1.00 48.03 58 THR B C 1
ATOM 2391 O O . THR B 1 58 ? 183.845 276.798 -25.197 1.00 52.17 58 THR B O 1
ATOM 2395 N N . VAL B 1 59 ? 184.749 276.333 -23.183 1.00 41.61 59 VAL B N 1
ATOM 2396 C CA . VAL B 1 59 ? 185.341 277.650 -22.979 1.00 43.02 59 VAL B CA 1
ATOM 2397 C C . VAL B 1 59 ? 186.853 277.492 -22.993 1.00 44.20 59 VAL B C 1
ATOM 2398 O O . VAL B 1 59 ? 187.395 276.607 -22.321 1.00 46.14 59 VAL B O 1
ATOM 2402 N N . LEU B 1 60 ? 187.532 278.344 -23.755 1.00 43.50 60 LEU B N 1
ATOM 2403 C CA . LEU B 1 60 ? 188.974 278.266 -23.922 1.00 39.87 60 LEU B CA 1
ATOM 2404 C C . LEU B 1 60 ? 189.644 279.571 -23.503 1.00 40.55 60 LEU B C 1
ATOM 2405 O O . LEU B 1 60 ? 189.012 280.627 -23.409 1.00 43.06 60 LEU B O 1
ATOM 2410 N N . GLY B 1 61 ? 190.939 279.476 -23.242 1.00 39.28 61 GLY B N 1
ATOM 2411 C CA . GLY B 1 61 ? 191.751 280.641 -22.939 1.00 38.07 61 GLY B CA 1
ATOM 2412 C C . GLY B 1 61 ? 193.159 280.388 -23.418 1.00 38.55 61 GLY B C 1
ATOM 2413 O O . GLY B 1 61 ? 193.597 279.238 -23.522 1.00 40.45 61 GLY B O 1
ATOM 2414 N N . TYR B 1 62 ? 193.871 281.469 -23.731 1.00 36.90 62 TYR B N 1
ATOM 2415 C CA . TYR B 1 62 ? 195.211 281.365 -24.302 1.00 35.02 62 TYR B CA 1
ATOM 2416 C C . TYR B 1 62 ? 196.229 281.404 -23.168 1.00 34.32 62 TYR B C 1
ATOM 2417 O O . TYR B 1 62 ? 196.470 282.460 -22.573 1.00 35.67 62 TYR B O 1
ATOM 2426 N N . ALA B 1 63 ? 196.844 280.254 -22.887 1.00 33.51 63 ALA B N 1
ATOM 2427 C CA . ALA B 1 63 ? 197.693 280.137 -21.707 1.00 30.15 63 ALA B CA 1
ATOM 2428 C C . ALA B 1 63 ? 199.122 280.595 -21.984 1.00 31.74 63 ALA B C 1
ATOM 2429 O O . ALA B 1 63 ? 199.668 281.410 -21.231 1.00 33.80 63 ALA B O 1
ATOM 2431 N N . ASP B 1 64 ? 199.742 280.084 -23.048 1.00 30.12 64 ASP B N 1
ATOM 2432 C CA . ASP B 1 64 ? 201.179 280.294 -23.295 1.00 32.64 64 ASP B CA 1
ATOM 2433 C C . ASP B 1 64 ? 201.912 279.711 -22.076 1.00 34.27 64 ASP B C 1
ATOM 2434 O O . ASP B 1 64 ? 201.396 278.799 -21.415 1.00 33.30 64 ASP B O 1
ATOM 2439 N N . TRP B 1 65 ? 203.110 280.200 -21.759 1.00 33.46 65 TRP B N 1
ATOM 2440 C CA . TRP B 1 65 ? 203.762 279.876 -20.491 1.00 28.60 65 TRP B CA 1
ATOM 2441 C C . TRP B 1 65 ? 204.796 280.957 -20.203 1.00 32.16 65 TRP B C 1
ATOM 2442 O O . TRP B 1 65 ? 204.918 281.938 -20.943 1.00 34.33 65 TRP B O 1
ATOM 2453 N N . GLN B 1 66 ? 205.549 280.774 -19.122 1.00 30.69 66 GLN B N 1
ATOM 2454 C CA . GLN B 1 66 ? 206.273 281.880 -18.512 1.00 29.41 66 GLN B CA 1
ATOM 2455 C C . GLN B 1 66 ? 207.763 281.908 -18.830 1.00 31.00 66 GLN B C 1
ATOM 2456 O O . GLN B 1 66 ? 208.463 282.794 -18.330 1.00 31.35 66 GLN B O 1
ATOM 2462 N N . LEU B 1 67 ? 208.267 280.994 -19.658 1.00 33.36 67 LEU B N 1
ATOM 2463 C CA . LEU B 1 67 ? 209.687 281.021 -19.995 1.00 34.53 67 LEU B CA 1
ATOM 2464 C C . LEU B 1 67 ? 210.029 282.295 -20.760 1.00 35.80 67 LEU B C 1
ATOM 2465 O O . LEU B 1 67 ? 209.440 282.579 -21.807 1.00 35.34 67 LEU B O 1
ATOM 2470 N N . GLU B 1 68 ? 210.978 283.063 -20.230 1.00 32.35 68 GLU B N 1
ATOM 2471 C CA . GLU B 1 68 ? 211.449 284.275 -20.885 1.00 36.53 68 GLU B CA 1
ATOM 2472 C C . GLU B 1 68 ? 212.536 283.934 -21.897 1.00 39.41 68 GLU B C 1
ATOM 2473 O O . GLU B 1 68 ? 213.365 283.050 -21.661 1.00 45.13 68 GLU B O 1
ATOM 2479 N N . ASP B 1 69 ? 212.531 284.653 -23.023 1.00 35.62 69 ASP B N 1
ATOM 2480 C CA . ASP B 1 69 ? 213.479 284.369 -24.098 1.00 39.13 69 ASP B CA 1
ATOM 2481 C C . ASP B 1 69 ? 214.920 284.581 -23.650 1.00 39.28 69 ASP B C 1
ATOM 2482 O O . ASP B 1 69 ? 215.809 283.798 -24.005 1.00 40.76 69 ASP B O 1
ATOM 2487 N N . GLU B 1 70 ? 215.178 285.636 -22.877 1.00 42.69 70 GLU B N 1
ATOM 2488 C CA . GLU B 1 70 ? 216.543 285.897 -22.434 1.00 45.96 70 GLU B CA 1
ATOM 2489 C C . GLU B 1 70 ? 217.026 284.845 -21.443 1.00 42.54 70 GLU B C 1
ATOM 2490 O O . GLU B 1 70 ? 218.231 284.583 -21.362 1.00 45.00 70 GLU B O 1
ATOM 2496 N N . ILE B 1 71 ? 216.115 284.246 -20.676 1.00 35.94 71 ILE B N 1
ATOM 2497 C CA . ILE B 1 71 ? 216.487 283.142 -19.798 1.00 35.34 71 ILE B CA 1
ATOM 2498 C C . ILE B 1 71 ? 216.692 281.869 -20.605 1.00 37.53 71 ILE B C 1
ATOM 2499 O O . ILE B 1 71 ? 217.669 281.136 -20.407 1.00 36.38 71 ILE B O 1
ATOM 2504 N N . ARG B 1 72 ? 215.762 281.593 -21.524 1.00 34.97 72 ARG B N 1
ATOM 2505 C CA . ARG B 1 72 ? 215.838 280.401 -22.360 1.00 32.55 72 ARG B CA 1
ATOM 2506 C C . ARG B 1 72 ? 217.182 280.293 -23.073 1.00 34.43 72 ARG B C 1
ATOM 2507 O O . ARG B 1 72 ? 217.747 279.199 -23.183 1.00 34.73 72 ARG B O 1
ATOM 2515 N N . ASP B 1 73 ? 217.722 281.418 -23.543 1.00 34.27 73 ASP B N 1
ATOM 2516 C CA . ASP B 1 73 ? 218.928 281.418 -24.362 1.00 38.75 73 ASP B CA 1
ATOM 2517 C C . ASP B 1 73 ? 220.197 281.676 -23.560 1.00 38.12 73 ASP B C 1
ATOM 2518 O O . ASP B 1 73 ? 221.268 281.833 -24.152 1.00 37.69 73 ASP B O 1
ATOM 2523 N N . ASP B 1 74 ? 220.103 281.724 -22.233 1.00 39.41 74 ASP B N 1
ATOM 2524 C CA . ASP B 1 74 ? 221.268 281.937 -21.386 1.00 38.51 74 ASP B CA 1
ATOM 2525 C C . ASP B 1 74 ? 221.877 280.583 -21.054 1.00 36.58 74 ASP B C 1
ATOM 2526 O O . ASP B 1 74 ? 221.257 279.806 -20.310 1.00 36.33 74 ASP B O 1
ATOM 2531 N N . PRO B 1 75 ? 223.072 280.262 -21.557 1.00 35.89 75 PRO B N 1
ATOM 2532 C CA . PRO B 1 75 ? 223.650 278.932 -21.300 1.00 38.12 75 PRO B CA 1
ATOM 2533 C C . PRO B 1 75 ? 223.823 278.612 -19.828 1.00 43.30 75 PRO B C 1
ATOM 2534 O O . PRO B 1 75 ? 223.741 277.437 -19.448 1.00 46.40 75 PRO B O 1
ATOM 2538 N N . ALA B 1 76 ? 224.065 279.615 -18.982 1.00 39.81 76 ALA B N 1
ATOM 2539 C CA . ALA B 1 76 ? 224.192 279.350 -17.556 1.00 38.24 76 ALA B CA 1
ATOM 2540 C C . ALA B 1 76 ? 222.870 278.926 -16.928 1.00 38.22 76 ALA B C 1
ATOM 2541 O O . ALA B 1 76 ? 222.878 278.341 -15.843 1.00 40.66 76 ALA B O 1
ATOM 2543 N N . MET B 1 77 ? 221.742 279.191 -17.588 1.00 37.06 77 MET B N 1
ATOM 2544 C CA . MET B 1 77 ? 220.426 278.892 -17.034 1.00 37.40 77 MET B CA 1
ATOM 2545 C C . MET B 1 77 ? 219.873 277.544 -17.467 1.00 35.90 77 MET B C 1
ATOM 2546 O O . MET B 1 77 ? 218.842 277.123 -16.929 1.00 33.55 77 MET B O 1
ATOM 2551 N N . ARG B 1 78 ? 220.534 276.864 -18.409 1.00 34.66 78 ARG B N 1
ATOM 2552 C CA . ARG B 1 78 ? 219.952 275.691 -19.057 1.00 34.85 78 ARG B CA 1
ATOM 2553 C C . ARG B 1 78 ? 219.496 274.638 -18.051 1.00 30.37 78 ARG B C 1
ATOM 2554 O O . ARG B 1 78 ? 218.355 274.168 -18.103 1.00 33.37 78 ARG B O 1
ATOM 2562 N N . GLU B 1 79 ? 220.377 274.250 -17.128 1.00 30.88 79 GLU B N 1
ATOM 2563 C CA . GLU B 1 79 ? 220.053 273.171 -16.202 1.00 38.10 79 GLU B CA 1
ATOM 2564 C C . GLU B 1 79 ? 219.036 273.578 -15.142 1.00 39.20 79 GLU B C 1
ATOM 2565 O O . GLU B 1 79 ? 218.536 272.704 -14.425 1.00 42.14 79 GLU B O 1
ATOM 2571 N N . HIS B 1 80 ? 218.705 274.866 -15.034 1.00 32.92 80 HIS B N 1
ATOM 2572 C CA . HIS B 1 80 ? 217.804 275.344 -13.996 1.00 30.93 80 HIS B CA 1
ATOM 2573 C C . HIS B 1 80 ? 216.408 275.675 -14.503 1.00 31.53 80 HIS B C 1
ATOM 2574 O O . HIS B 1 80 ? 215.504 275.866 -13.685 1.00 32.88 80 HIS B O 1
ATOM 2581 N N . ILE B 1 81 ? 216.208 275.751 -15.814 1.00 29.82 81 ILE B N 1
ATOM 2582 C CA . ILE B 1 81 ? 214.905 276.087 -16.377 1.00 31.00 81 ILE B CA 1
ATOM 2583 C C . ILE B 1 81 ? 213.978 274.883 -16.260 1.00 33.37 81 ILE B C 1
ATOM 2584 O O . ILE B 1 81 ? 214.303 273.801 -16.770 1.00 36.51 81 ILE B O 1
ATOM 2589 N N . PRO B 1 82 ? 212.826 275.014 -15.608 1.00 29.49 82 PRO B N 1
ATOM 2590 C CA . PRO B 1 82 ? 211.856 273.915 -15.613 1.00 27.90 82 PRO B CA 1
ATOM 2591 C C . PRO B 1 82 ? 211.240 273.740 -16.994 1.00 28.47 82 PRO B C 1
ATOM 2592 O O . PRO B 1 82 ? 210.918 274.715 -17.679 1.00 29.81 82 PRO B O 1
ATOM 2596 N N . ALA B 1 83 ? 211.089 272.483 -17.404 1.00 27.80 83 ALA B N 1
ATOM 2597 C CA . ALA B 1 83 ? 210.534 272.182 -18.713 1.00 26.49 83 ALA B CA 1
ATOM 2598 C C . ALA B 1 83 ? 209.051 272.530 -18.753 1.00 28.57 83 ALA B C 1
ATOM 2599 O O . ALA B 1 83 ? 208.375 272.589 -17.724 1.00 27.92 83 ALA B O 1
ATOM 2601 N N . PHE B 1 84 ? 208.546 272.778 -19.960 1.00 31.35 84 PHE B N 1
ATOM 2602 C CA . PHE B 1 84 ? 207.116 273.006 -20.106 1.00 29.15 84 PHE B CA 1
ATOM 2603 C C . PHE B 1 84 ? 206.357 271.737 -19.758 1.00 30.60 84 PHE B C 1
ATOM 2604 O O . PHE B 1 84 ? 206.646 270.658 -20.282 1.00 34.24 84 PHE B O 1
ATOM 2612 N N . ASP B 1 85 ? 205.376 271.879 -18.878 1.00 29.28 85 ASP B N 1
ATOM 2613 C CA . ASP B 1 85 ? 204.531 270.774 -18.437 1.00 29.26 85 ASP B CA 1
ATOM 2614 C C . ASP B 1 85 ? 203.093 271.246 -18.579 1.00 31.82 85 ASP B C 1
ATOM 2615 O O . ASP B 1 85 ? 202.684 272.183 -17.862 1.00 35.10 85 ASP B O 1
ATOM 2620 N N . PRO B 1 86 ? 202.305 270.659 -19.483 1.00 31.25 86 PRO B N 1
ATOM 2621 C CA . PRO B 1 86 ? 200.921 271.130 -19.656 1.00 32.86 86 PRO B CA 1
ATOM 2622 C C . PRO B 1 86 ? 200.110 271.087 -18.378 1.00 35.67 86 PRO B C 1
ATOM 2623 O O . PRO B 1 86 ? 199.209 271.916 -18.194 1.00 37.28 86 PRO B O 1
ATOM 2627 N N . LEU B 1 87 ? 200.416 270.156 -17.475 1.00 37.54 87 LEU B N 1
ATOM 2628 C CA . LEU B 1 87 ? 199.687 270.048 -16.218 1.00 37.58 87 LEU B CA 1
ATOM 2629 C C . LEU B 1 87 ? 200.124 271.070 -15.174 1.00 33.02 87 LEU B C 1
ATOM 2630 O O . LEU B 1 87 ? 199.358 271.337 -14.242 1.00 32.94 87 LEU B O 1
ATOM 2635 N N . ARG B 1 88 ? 201.321 271.649 -15.299 1.00 30.02 88 ARG B N 1
ATOM 2636 C CA . ARG B 1 88 ? 201.881 272.415 -14.190 1.00 30.03 88 ARG B CA 1
ATOM 2637 C C . ARG B 1 88 ? 202.346 273.816 -14.571 1.00 34.54 88 ARG B C 1
ATOM 2638 O O . ARG B 1 88 ? 202.306 274.721 -13.734 1.00 35.91 88 ARG B O 1
ATOM 2646 N N . SER B 1 89 ? 202.795 274.014 -15.811 1.00 34.91 89 SER B N 1
ATOM 2647 C CA . SER B 1 89 ? 203.315 275.316 -16.224 1.00 31.14 89 SER B CA 1
ATOM 2648 C C . SER B 1 89 ? 202.206 276.362 -16.186 1.00 31.73 89 SER B C 1
ATOM 2649 O O . SER B 1 89 ? 201.154 276.184 -16.807 1.00 31.44 89 SER B O 1
ATOM 2652 N N . ARG B 1 90 ? 202.433 277.451 -15.461 1.00 29.41 90 ARG B N 1
ATOM 2653 C CA . ARG B 1 90 ? 201.396 278.459 -15.301 1.00 30.65 90 ARG B CA 1
ATOM 2654 C C . ARG B 1 90 ? 201.325 279.363 -16.526 1.00 32.47 90 ARG B C 1
ATOM 2655 O O . ARG B 1 90 ? 202.317 279.569 -17.229 1.00 30.98 90 ARG B O 1
ATOM 2663 N N . SER B 1 91 ? 200.127 279.890 -16.783 1.00 31.35 91 SER B N 1
ATOM 2664 C CA . SER B 1 91 ? 199.912 280.734 -17.952 1.00 30.66 91 SER B CA 1
ATOM 2665 C C . SER B 1 91 ? 200.775 281.986 -17.875 1.00 33.05 91 SER B C 1
ATOM 2666 O O . SER B 1 91 ? 201.095 282.481 -16.790 1.00 34.57 91 SER B O 1
ATOM 2669 N N . ILE B 1 92 ? 201.150 282.500 -19.050 1.00 31.41 92 ILE B N 1
ATOM 2670 C CA . ILE B 1 92 ? 201.910 283.742 -19.108 1.00 31.67 92 ILE B CA 1
ATOM 2671 C C . ILE B 1 92 ? 201.078 284.847 -18.472 1.00 35.95 92 ILE B C 1
ATOM 2672 O O . ILE B 1 92 ? 199.872 284.967 -18.724 1.00 37.55 92 ILE B O 1
ATOM 2677 N N . ARG B 1 93 ? 201.707 285.629 -17.592 1.00 36.69 93 ARG B N 1
ATOM 2678 C CA . ARG B 1 93 ? 200.954 286.628 -16.841 1.00 36.29 93 ARG B CA 1
ATOM 2679 C C . ARG B 1 93 ? 200.424 287.738 -17.733 1.00 38.41 93 ARG B C 1
ATOM 2680 O O . ARG B 1 93 ? 199.435 288.385 -17.372 1.00 37.46 93 ARG B O 1
ATOM 2688 N N . ASP B 1 94 ? 201.058 287.971 -18.884 1.00 40.58 94 ASP B N 1
ATOM 2689 C CA . ASP B 1 94 ? 200.643 289.054 -19.765 1.00 49.08 94 ASP B CA 1
ATOM 2690 C C . ASP B 1 94 ? 199.307 288.780 -20.433 1.00 43.14 94 ASP B C 1
ATOM 2691 O O . ASP B 1 94 ? 198.690 289.715 -20.954 1.00 44.31 94 ASP B O 1
ATOM 2696 N N . ASN B 1 95 ? 198.846 287.532 -20.432 1.00 41.41 95 ASN B N 1
ATOM 2697 C CA . ASN B 1 95 ? 197.535 287.201 -20.970 1.00 44.31 95 ASN B CA 1
ATOM 2698 C C . ASN B 1 95 ? 196.416 287.382 -19.952 1.00 45.08 95 ASN B C 1
ATOM 2699 O O . ASN B 1 95 ? 195.259 287.073 -20.260 1.00 44.69 95 ASN B O 1
ATOM 2704 N N . GLY B 1 96 ? 196.729 287.880 -18.760 1.00 41.67 96 GLY B N 1
ATOM 2705 C CA . GLY B 1 96 ? 195.728 288.123 -17.745 1.00 39.41 96 GLY B CA 1
ATOM 2706 C C . GLY B 1 96 ? 195.377 286.872 -16.969 1.00 36.07 96 GLY B C 1
ATOM 2707 O O . GLY B 1 96 ? 195.764 285.753 -17.303 1.00 35.89 96 GLY B O 1
ATOM 2708 N N . PHE B 1 97 ? 194.607 287.079 -15.902 1.00 36.47 97 PHE B N 1
ATOM 2709 C CA . PHE B 1 97 ? 194.229 285.972 -15.034 1.00 34.96 97 PHE B CA 1
ATOM 2710 C C . PHE B 1 97 ? 193.305 284.979 -15.725 1.00 32.84 97 PHE B C 1
ATOM 2711 O O . PHE B 1 97 ? 193.273 283.813 -15.323 1.00 34.94 97 PHE B O 1
ATOM 2719 N N . TRP B 1 98 ? 192.589 285.402 -16.770 1.00 35.81 98 TRP B N 1
ATOM 2720 C CA . TRP B 1 98 ? 191.550 284.556 -17.359 1.00 37.19 98 TRP B CA 1
ATOM 2721 C C . TRP B 1 98 ? 192.041 283.176 -17.787 1.00 37.65 98 TRP B C 1
ATOM 2722 O O . TRP B 1 98 ? 191.415 282.180 -17.388 1.00 39.81 98 TRP B O 1
ATOM 2733 N N . PRO B 1 99 ? 193.102 283.026 -18.596 1.00 37.70 99 PRO B N 1
ATOM 2734 C CA . PRO B 1 99 ? 193.541 281.658 -18.932 1.00 34.14 99 PRO B CA 1
ATOM 2735 C C . PRO B 1 99 ? 193.915 280.844 -17.709 1.00 34.11 99 PRO B C 1
ATOM 2736 O O . PRO B 1 99 ? 193.640 279.638 -17.656 1.00 34.03 99 PRO B O 1
ATOM 2740 N N . GLU B 1 100 ? 194.525 281.485 -16.711 1.00 30.64 100 GLU B N 1
ATOM 2741 C CA . GLU B 1 100 ? 194.894 280.786 -15.486 1.00 30.46 100 GLU B CA 1
ATOM 2742 C C . GLU B 1 100 ? 193.664 280.407 -14.671 1.00 32.46 100 GLU B C 1
ATOM 2743 O O . GLU B 1 100 ? 193.647 279.349 -14.032 1.00 31.93 100 GLU B O 1
ATOM 2749 N N . LEU B 1 101 ? 192.632 281.255 -14.689 1.00 37.88 101 LEU B N 1
ATOM 2750 C CA . LEU B 1 101 ? 191.345 280.907 -14.097 1.00 37.72 101 LEU B CA 1
ATOM 2751 C C . LEU B 1 101 ? 190.826 279.591 -14.662 1.00 36.34 101 LEU B C 1
ATOM 2752 O O . LEU B 1 101 ? 190.417 278.696 -13.913 1.00 33.43 101 LEU B O 1
ATOM 2757 N N . ILE B 1 102 ? 190.825 279.466 -15.992 1.00 33.90 102 ILE B N 1
ATOM 2758 C CA . ILE B 1 102 ? 190.352 278.242 -16.632 1.00 32.75 102 ILE B CA 1
ATOM 2759 C C . ILE B 1 102 ? 191.269 277.074 -16.293 1.00 34.94 102 ILE B C 1
ATOM 2760 O O . ILE B 1 102 ? 190.813 276.018 -15.842 1.00 38.17 102 ILE B O 1
ATOM 2765 N N . ARG B 1 103 ? 192.577 277.248 -16.505 1.00 34.19 103 ARG B N 1
ATOM 2766 C CA . ARG B 1 103 ? 193.513 276.137 -16.370 1.00 32.19 103 ARG B CA 1
ATOM 2767 C C . ARG B 1 103 ? 193.460 275.509 -14.984 1.00 31.71 103 ARG B C 1
ATOM 2768 O O . ARG B 1 103 ? 193.629 274.292 -14.851 1.00 34.37 103 ARG B O 1
ATOM 2776 N N . THR B 1 104 ? 193.220 276.310 -13.949 1.00 32.53 104 THR B N 1
ATOM 2777 C CA . THR B 1 104 ? 193.171 275.824 -12.576 1.00 32.69 104 THR B CA 1
ATOM 2778 C C . THR B 1 104 ? 191.767 275.414 -12.138 1.00 36.24 104 THR B C 1
ATOM 2779 O O . THR B 1 104 ? 191.574 275.070 -10.967 1.00 35.86 104 THR B O 1
ATOM 2783 N N . THR B 1 105 ? 190.791 275.444 -13.039 1.00 36.18 105 THR B N 1
ATOM 2784 C CA . THR B 1 105 ? 189.474 274.902 -12.730 1.00 35.31 105 THR B CA 1
ATOM 2785 C C . THR B 1 105 ? 189.503 273.386 -12.900 1.00 37.92 105 THR B C 1
ATOM 2786 O O . THR B 1 105 ? 189.960 272.895 -13.937 1.00 35.59 105 THR B O 1
ATOM 2790 N N . PRO B 1 106 ? 189.053 272.619 -11.907 1.00 39.00 106 PRO B N 1
ATOM 2791 C CA . PRO B 1 106 ? 189.051 271.160 -12.056 1.00 42.75 106 PRO B CA 1
ATOM 2792 C C . PRO B 1 106 ? 188.215 270.731 -13.252 1.00 44.05 106 PRO B C 1
ATOM 2793 O O . PRO B 1 106 ? 187.103 271.217 -13.469 1.00 46.07 106 PRO B O 1
ATOM 2797 N N . GLY B 1 107 ? 188.771 269.811 -14.038 1.00 41.46 107 GLY B N 1
ATOM 2798 C CA . GLY B 1 107 ? 188.182 269.382 -15.281 1.00 38.79 107 GLY B CA 1
ATOM 2799 C C . GLY B 1 107 ? 188.804 270.003 -16.514 1.00 39.76 107 GLY B C 1
ATOM 2800 O O . GLY B 1 107 ? 188.650 269.454 -17.609 1.00 43.77 107 GLY B O 1
ATOM 2801 N N . ALA B 1 108 ? 189.509 271.122 -16.363 1.00 34.83 108 ALA B N 1
ATOM 2802 C CA . ALA B 1 108 ? 190.114 271.803 -17.497 1.00 35.26 108 ALA B CA 1
ATOM 2803 C C . ALA B 1 108 ? 191.373 271.085 -17.965 1.00 37.63 108 ALA B C 1
ATOM 2804 O O . ALA B 1 108 ? 192.079 270.442 -17.184 1.00 39.30 108 ALA B O 1
ATOM 2806 N N . LEU B 1 109 ? 191.651 271.211 -19.260 1.00 37.14 109 LEU B N 1
ATOM 2807 C CA . LEU B 1 109 ? 192.816 270.604 -19.882 1.00 36.13 109 LEU B CA 1
ATOM 2808 C C . LEU B 1 109 ? 193.626 271.681 -20.592 1.00 36.25 109 LEU B C 1
ATOM 2809 O O . LEU B 1 109 ? 193.126 272.768 -20.890 1.00 40.26 109 LEU B O 1
ATOM 2814 N N . ARG B 1 110 ? 194.894 271.373 -20.855 1.00 33.72 110 ARG B N 1
ATOM 2815 C CA . ARG B 1 110 ? 195.792 272.333 -21.477 1.00 32.85 110 ARG B CA 1
ATOM 2816 C C . ARG B 1 110 ? 196.617 271.624 -22.538 1.00 32.73 110 ARG B C 1
ATOM 2817 O O . ARG B 1 110 ? 197.094 270.510 -22.310 1.00 37.88 110 ARG B O 1
ATOM 2825 N N . SER B 1 111 ? 196.798 272.279 -23.688 1.00 32.82 111 SER B N 1
ATOM 2826 C CA . SER B 1 111 ? 197.437 271.648 -24.838 1.00 36.20 111 SER B CA 1
ATOM 2827 C C . SER B 1 111 ? 198.960 271.624 -24.679 1.00 35.35 111 SER B C 1
ATOM 2828 O O . SER B 1 111 ? 199.531 272.286 -23.812 1.00 33.58 111 SER B O 1
ATOM 2831 N N . ALA B 1 112 ? 199.622 270.863 -25.558 1.00 39.31 112 ALA B N 1
ATOM 2832 C CA . ALA B 1 112 ? 201.022 270.485 -25.391 1.00 36.07 112 ALA B CA 1
ATOM 2833 C C . ALA B 1 112 ? 202.017 271.419 -26.073 1.00 33.89 112 ALA B C 1
ATOM 2834 O O . ALA B 1 112 ? 203.216 271.314 -25.795 1.00 35.01 112 ALA B O 1
ATOM 2836 N N . SER B 1 113 ? 201.573 272.315 -26.958 1.00 36.44 113 SER B N 1
ATOM 2837 C CA . SER B 1 113 ? 202.490 273.187 -27.685 1.00 36.99 113 SER B CA 1
ATOM 2838 C C . SER B 1 113 ? 202.776 274.428 -26.849 1.00 39.54 113 SER B C 1
ATOM 2839 O O . SER B 1 113 ? 201.899 275.298 -26.739 1.00 42.28 113 SER B O 1
ATOM 2842 N N . PRO B 1 114 ? 203.993 274.579 -26.283 1.00 36.96 114 PRO B N 1
ATOM 2843 C CA . PRO B 1 114 ? 204.199 275.500 -25.148 1.00 37.55 114 PRO B CA 1
ATOM 2844 C C . PRO B 1 114 ? 203.757 276.940 -25.370 1.00 37.43 114 PRO B C 1
ATOM 2845 O O . PRO B 1 114 ? 202.852 277.423 -24.679 1.00 33.49 114 PRO B O 1
ATOM 2849 N N . GLY B 1 115 ? 204.400 277.639 -26.308 1.00 35.04 115 GLY B N 1
ATOM 2850 C CA . GLY B 1 115 ? 204.072 279.037 -26.529 1.00 29.10 115 GLY B CA 1
ATOM 2851 C C . GLY B 1 115 ? 202.644 279.250 -26.989 1.00 39.51 115 GLY B C 1
ATOM 2852 O O . GLY B 1 115 ? 202.026 280.266 -26.656 1.00 39.21 115 GLY B O 1
ATOM 2853 N N . ALA B 1 116 ? 202.096 278.298 -27.743 1.00 36.37 116 ALA B N 1
ATOM 2854 C CA . ALA B 1 116 ? 200.750 278.400 -28.287 1.00 34.41 116 ALA B CA 1
ATOM 2855 C C . ALA B 1 116 ? 199.710 277.663 -27.451 1.00 32.58 116 ALA B C 1
ATOM 2856 O O . ALA B 1 116 ? 198.568 277.521 -27.896 1.00 34.89 116 ALA B O 1
ATOM 2858 N N . SER B 1 117 ? 200.070 277.204 -26.253 1.00 29.53 117 SER B N 1
ATOM 2859 C CA . SER B 1 117 ? 199.198 276.316 -25.498 1.00 29.65 117 SER B CA 1
ATOM 2860 C C . SER B 1 117 ? 197.911 277.022 -25.084 1.00 35.00 117 SER B C 1
ATOM 2861 O O . SER B 1 117 ? 197.921 278.180 -24.653 1.00 34.50 117 SER B O 1
ATOM 2864 N N . MET B 1 118 ? 196.798 276.308 -25.224 1.00 35.05 118 MET B N 1
ATOM 2865 C CA . MET B 1 118 ? 195.487 276.778 -24.810 1.00 32.53 118 MET B CA 1
ATOM 2866 C C . MET B 1 118 ? 194.975 275.938 -23.649 1.00 34.86 118 MET B C 1
ATOM 2867 O O . MET B 1 118 ? 195.279 274.747 -23.541 1.00 37.24 118 MET B O 1
ATOM 2872 N N . ALA B 1 119 ? 194.188 276.570 -22.785 1.00 34.04 119 ALA B N 1
ATOM 2873 C CA . ALA B 1 119 ? 193.441 275.873 -21.749 1.00 33.69 119 ALA B CA 1
ATOM 2874 C C . ALA B 1 119 ? 191.983 275.783 -22.176 1.00 34.52 119 ALA B C 1
ATOM 2875 O O . ALA B 1 119 ? 191.446 276.720 -22.772 1.00 38.37 119 ALA B O 1
ATOM 2877 N N . ALA B 1 120 ? 191.345 274.653 -21.883 1.00 34.83 120 ALA B N 1
ATOM 2878 C CA . ALA B 1 120 ? 189.961 274.453 -22.286 1.00 37.72 120 ALA B CA 1
ATOM 2879 C C . ALA B 1 120 ? 189.215 273.645 -21.238 1.00 41.14 120 ALA B C 1
ATOM 2880 O O . ALA B 1 120 ? 189.775 272.729 -20.633 1.00 45.19 120 ALA B O 1
ATOM 2882 N N . ILE B 1 121 ? 187.947 273.992 -21.032 1.00 41.75 121 ILE B N 1
ATOM 2883 C CA . ILE B 1 121 ? 187.057 273.246 -20.151 1.00 42.30 121 ILE B CA 1
ATOM 2884 C C . ILE B 1 121 ? 185.691 273.163 -20.816 1.00 42.82 121 ILE B C 1
ATOM 2885 O O . ILE B 1 121 ? 185.224 274.136 -21.417 1.00 45.66 121 ILE B O 1
ATOM 2890 N N . GLY B 1 122 ? 185.057 271.992 -20.726 1.00 42.59 122 GLY B N 1
ATOM 2891 C CA . GLY B 1 122 ? 183.766 271.757 -21.338 1.00 46.02 122 GLY B CA 1
ATOM 2892 C C . GLY B 1 122 ? 183.746 270.459 -22.118 1.00 47.38 122 GLY B C 1
ATOM 2893 O O . GLY B 1 122 ? 184.687 269.660 -22.074 1.00 47.99 122 GLY B O 1
ATOM 2894 N N . GLY B 1 123 ? 182.659 270.264 -22.873 1.00 52.22 123 GLY B N 1
ATOM 2895 C CA . GLY B 1 123 ? 182.391 268.961 -23.467 1.00 53.17 123 GLY B CA 1
ATOM 2896 C C . GLY B 1 123 ? 183.436 268.518 -24.475 1.00 53.81 123 GLY B C 1
ATOM 2897 O O . GLY B 1 123 ? 183.732 267.325 -24.589 1.00 56.28 123 GLY B O 1
ATOM 2898 N N . GLU B 1 124 ? 183.997 269.463 -25.231 1.00 48.32 124 GLU B N 1
ATOM 2899 C CA . GLU B 1 124 ? 185.014 269.157 -26.230 1.00 49.18 124 GLU B CA 1
ATOM 2900 C C . GLU B 1 124 ? 186.399 269.642 -25.814 1.00 51.54 124 GLU B C 1
ATOM 2901 O O . GLU B 1 124 ? 187.254 269.879 -26.674 1.00 51.71 124 GLU B O 1
ATOM 2907 N N . ALA B 1 125 ? 186.641 269.788 -24.507 1.00 52.88 125 ALA B N 1
ATOM 2908 C CA . ALA B 1 125 ? 187.937 270.273 -24.043 1.00 47.56 125 ALA B CA 1
ATOM 2909 C C . ALA B 1 125 ? 189.059 269.308 -24.400 1.00 45.16 125 ALA B C 1
ATOM 2910 O O . ALA B 1 125 ? 190.184 269.739 -24.675 1.00 45.98 125 ALA B O 1
ATOM 2912 N N . GLU B 1 126 ? 188.775 268.006 -24.409 1.00 45.78 126 GLU B N 1
ATOM 2913 C CA . GLU B 1 126 ? 189.805 267.036 -24.758 1.00 49.74 126 GLU B CA 1
ATOM 2914 C C . GLU B 1 126 ? 190.184 267.143 -26.228 1.00 51.06 126 GLU B C 1
ATOM 2915 O O . GLU B 1 126 ? 191.372 267.117 -26.571 1.00 54.71 126 GLU B O 1
ATOM 2921 N N . TRP B 1 127 ? 189.190 267.276 -27.108 1.00 47.62 127 TRP B N 1
ATOM 2922 C CA . TRP B 1 127 ? 189.471 267.362 -28.537 1.00 51.30 127 TRP B CA 1
ATOM 2923 C C . TRP B 1 127 ? 190.236 268.636 -28.881 1.00 51.04 127 TRP B C 1
ATOM 2924 O O . TRP B 1 127 ? 191.189 268.600 -29.668 1.00 48.41 127 TRP B O 1
ATOM 2935 N N . PHE B 1 128 ? 189.842 269.768 -28.289 1.00 50.63 128 PHE B N 1
ATOM 2936 C CA . PHE B 1 128 ? 190.486 271.040 -28.607 1.00 46.84 128 PHE B CA 1
ATOM 2937 C C . PHE B 1 128 ? 191.956 271.055 -28.209 1.00 46.68 128 PHE B C 1
ATOM 2938 O O . PHE B 1 128 ? 192.766 271.714 -28.871 1.00 50.20 128 PHE B O 1
ATOM 2946 N N . THR B 1 129 ? 192.323 270.355 -27.134 1.00 43.40 129 THR B N 1
ATOM 2947 C CA . THR B 1 129 ? 193.688 270.400 -26.626 1.00 38.33 129 THR B CA 1
ATOM 2948 C C . THR B 1 129 ? 194.551 269.229 -27.079 1.00 39.06 129 THR B C 1
ATOM 2949 O O . THR B 1 129 ? 195.762 269.247 -26.838 1.00 43.42 129 THR B O 1
ATOM 2953 N N . ALA B 1 130 ? 193.974 268.224 -27.727 1.00 43.13 130 ALA B N 1
ATOM 2954 C CA . ALA B 1 130 ? 194.740 267.065 -28.157 1.00 44.98 130 ALA B CA 1
ATOM 2955 C C . ALA B 1 130 ? 195.514 267.359 -29.437 1.00 48.26 130 ALA B C 1
ATOM 2956 O O . ALA B 1 130 ? 195.109 268.187 -30.260 1.00 46.73 130 ALA B O 1
ATOM 2958 N N . ASP B 1 131 ? 196.643 266.665 -29.591 1.00 49.46 131 ASP B N 1
ATOM 2959 C CA . ASP B 1 131 ? 197.436 266.672 -30.818 1.00 51.25 131 ASP B CA 1
ATOM 2960 C C . ASP B 1 131 ? 197.780 268.092 -31.267 1.00 46.07 131 ASP B C 1
ATOM 2961 O O . ASP B 1 131 ? 197.648 268.451 -32.439 1.00 45.16 131 ASP B O 1
ATOM 2966 N N . HIS B 1 132 ? 198.231 268.912 -30.322 1.00 43.62 132 HIS B N 1
ATOM 2967 C CA . HIS B 1 132 ? 198.658 270.263 -30.662 1.00 42.08 132 HIS B CA 1
ATOM 2968 C C . HIS B 1 132 ? 200.085 270.215 -31.196 1.00 42.42 132 HIS B C 1
ATOM 2969 O O . HIS B 1 132 ? 200.999 269.744 -30.510 1.00 38.78 132 HIS B O 1
ATOM 2976 N N . ALA B 1 133 ? 200.268 270.691 -32.427 1.00 42.93 133 ALA B N 1
ATOM 2977 C CA . ALA B 1 133 ? 201.562 270.609 -33.087 1.00 40.58 133 ALA B CA 1
ATOM 2978 C C . ALA B 1 133 ? 202.596 271.445 -32.347 1.00 41.04 133 ALA B C 1
ATOM 2979 O O . ALA B 1 133 ? 202.342 272.602 -32.003 1.00 44.70 133 ALA B O 1
ATOM 2981 N N . LEU B 1 134 ? 203.771 270.854 -32.112 1.00 40.55 134 LEU B N 1
ATOM 2982 C CA . LEU B 1 134 ? 204.843 271.582 -31.440 1.00 40.69 134 LEU B CA 1
ATOM 2983 C C . LEU B 1 134 ? 205.429 272.656 -32.345 1.00 43.19 134 LEU B C 1
ATOM 2984 O O . LEU B 1 134 ? 205.667 273.786 -31.902 1.00 45.22 134 LEU B O 1
ATOM 2989 N N . ASP B 1 135 ? 205.668 272.325 -33.612 1.00 44.54 135 ASP B N 1
ATOM 2990 C CA . ASP B 1 135 ? 206.071 273.305 -34.608 1.00 43.73 135 ASP B CA 1
ATOM 2991 C C . ASP B 1 135 ? 204.839 273.859 -35.310 1.00 43.68 135 ASP B C 1
ATOM 2992 O 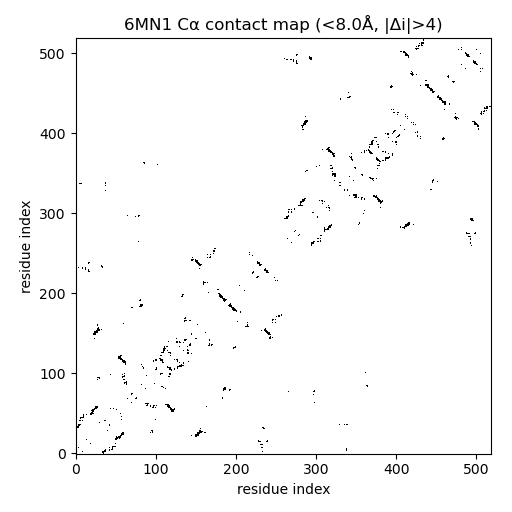O . ASP B 1 135 ? 203.919 273.113 -35.654 1.00 47.05 135 ASP B O 1
ATOM 2997 N N . TYR B 1 136 ? 204.838 275.172 -35.526 1.00 42.22 136 TYR B N 1
ATOM 2998 C CA . TYR B 1 136 ? 203.709 275.885 -36.120 1.00 45.38 136 TYR B CA 1
ATOM 2999 C C . TYR B 1 136 ? 202.423 275.613 -35.332 1.00 44.87 136 TYR B C 1
ATOM 3000 O O . TYR B 1 136 ? 201.419 275.122 -35.853 1.00 46.79 136 TYR B O 1
ATOM 3009 N N . GLY B 1 137 ? 202.472 275.961 -34.048 1.00 42.53 137 GLY B N 1
ATOM 3010 C CA . GLY B 1 137 ? 201.363 275.710 -33.147 1.00 43.62 137 GLY B CA 1
ATOM 3011 C C . GLY B 1 137 ? 200.179 276.631 -33.358 1.00 44.16 137 GLY B C 1
ATOM 3012 O O . GLY B 1 137 ? 199.232 276.630 -32.569 1.00 45.06 137 GLY B O 1
ATOM 3013 N N . TYR B 1 138 ? 200.226 277.436 -34.414 1.00 46.37 138 TYR B N 1
ATOM 3014 C CA . TYR B 1 138 ? 199.116 278.303 -34.778 1.00 47.19 138 TYR B CA 1
ATOM 3015 C C . TYR B 1 138 ? 198.505 277.899 -36.110 1.00 49.65 138 TYR B C 1
ATOM 3016 O O . TYR B 1 138 ? 197.620 278.597 -36.617 1.00 55.06 138 TYR B O 1
ATOM 3025 N N . GLY B 1 139 ? 198.950 276.780 -36.678 1.00 47.37 139 GLY B N 1
ATOM 3026 C CA . GLY B 1 139 ? 198.443 276.294 -37.937 1.00 49.04 139 GLY B CA 1
ATOM 3027 C C . GLY B 1 139 ? 197.209 275.440 -37.751 1.00 51.75 139 GLY B C 1
ATOM 3028 O O . GLY B 1 139 ? 196.479 275.574 -36.764 1.00 53.44 139 GLY B O 1
ATOM 3029 N N . PRO B 1 140 ? 196.956 274.529 -38.696 1.00 55.72 140 PRO B N 1
ATOM 3030 C CA . PRO B 1 140 ? 195.713 273.746 -38.629 1.00 56.74 140 PRO B CA 1
ATOM 3031 C C . PRO B 1 140 ? 195.699 272.736 -37.498 1.00 54.17 140 PRO B C 1
ATOM 3032 O O . PRO B 1 140 ? 194.630 272.473 -36.934 1.00 57.64 140 PRO B O 1
ATOM 3036 N N . ARG B 1 141 ? 196.850 272.168 -37.141 1.00 50.66 141 ARG B N 1
ATOM 3037 C CA . ARG B 1 141 ? 196.925 271.175 -36.069 1.00 51.60 141 ARG B CA 1
ATOM 3038 C C . ARG B 1 141 ? 197.112 271.893 -34.729 1.00 50.09 141 ARG B C 1
ATOM 3039 O O . ARG B 1 141 ? 198.137 271.783 -34.052 1.00 48.50 141 ARG B O 1
ATOM 3047 N N . SER B 1 142 ? 196.078 272.638 -34.348 1.00 51.22 142 SER B N 1
ATOM 3048 C CA . SER B 1 142 ? 196.135 273.514 -33.186 1.00 49.75 142 SER B CA 1
ATOM 3049 C C . SER B 1 142 ? 194.718 273.740 -32.683 1.00 45.08 142 SER B C 1
ATOM 3050 O O . SER B 1 142 ? 193.754 273.508 -33.420 1.00 47.35 142 SER B O 1
ATOM 3053 N N . PRO B 1 143 ? 194.558 274.180 -31.431 1.00 44.80 143 PRO B N 1
ATOM 3054 C CA . PRO B 1 143 ? 193.215 274.565 -30.965 1.00 45.78 143 PRO B CA 1
ATOM 3055 C C . PRO B 1 143 ? 192.594 275.682 -31.786 1.00 49.24 143 PRO B C 1
ATOM 3056 O O . PRO B 1 143 ? 191.361 275.760 -31.882 1.00 51.61 143 PRO B O 1
ATOM 3060 N N . LEU B 1 144 ? 193.414 276.555 -32.376 1.00 45.45 144 LEU B N 1
ATOM 3061 C CA . LEU B 1 144 ? 192.883 277.634 -33.201 1.00 49.05 144 LEU B CA 1
ATOM 3062 C C . LEU B 1 144 ? 192.289 277.093 -34.494 1.00 51.89 144 LEU B C 1
ATOM 3063 O O . LEU B 1 144 ? 191.217 277.533 -34.923 1.00 54.16 144 LEU B O 1
ATOM 3068 N N . GLY B 1 145 ? 192.972 276.139 -35.129 1.00 50.74 145 GLY B N 1
ATOM 3069 C CA . GLY B 1 145 ? 192.410 275.513 -36.313 1.00 54.65 145 GLY B CA 1
ATOM 3070 C C . GLY B 1 145 ? 191.145 274.732 -36.012 1.00 59.06 145 GLY B C 1
ATOM 3071 O O . GLY B 1 145 ? 190.201 274.728 -36.807 1.00 63.00 145 GLY B O 1
ATOM 3072 N N . LYS B 1 146 ? 191.105 274.064 -34.855 1.00 54.70 146 LYS B N 1
ATOM 3073 C CA . LYS B 1 146 ? 189.920 273.296 -34.492 1.00 51.94 146 LYS B CA 1
ATOM 3074 C C . LYS B 1 146 ? 188.746 274.205 -34.149 1.00 51.83 146 LYS B C 1
ATOM 3075 O O . LYS B 1 146 ? 187.590 273.839 -34.391 1.00 52.37 146 LYS B O 1
ATOM 3081 N N . LEU B 1 147 ? 189.021 275.390 -33.599 1.00 50.41 147 LEU B N 1
ATOM 3082 C CA . LEU B 1 147 ? 187.957 276.358 -33.358 1.00 50.91 147 LEU B CA 1
ATOM 3083 C C . LEU B 1 147 ? 187.289 276.772 -34.663 1.00 54.58 147 LEU B C 1
ATOM 3084 O O . LEU B 1 147 ? 186.061 276.914 -34.725 1.00 56.34 147 LEU B O 1
ATOM 3089 N N . VAL B 1 148 ? 188.083 276.972 -35.718 1.00 54.45 148 VAL B N 1
ATOM 3090 C CA . VAL B 1 148 ? 187.518 277.263 -37.032 1.00 56.11 148 VAL B CA 1
ATOM 3091 C C . VAL B 1 148 ? 186.729 276.068 -37.549 1.00 60.32 148 VAL B C 1
ATOM 3092 O O . VAL B 1 148 ? 185.611 276.216 -38.057 1.00 63.81 148 VAL B O 1
ATOM 3096 N N . GLU B 1 149 ? 187.294 274.865 -37.414 1.00 60.70 149 GLU B N 1
ATOM 3097 C CA . GLU B 1 149 ? 186.630 273.657 -37.898 1.00 67.45 149 GLU B CA 1
ATOM 3098 C C . GLU B 1 149 ? 185.285 273.443 -37.212 1.00 66.78 149 GLU B C 1
ATOM 3099 O O . GLU B 1 149 ? 184.291 273.110 -37.867 1.00 69.74 149 GLU B O 1
ATOM 3105 N N . ALA B 1 150 ? 185.232 273.636 -35.896 1.00 63.95 150 ALA B N 1
ATOM 3106 C CA . ALA B 1 150 ? 184.003 273.450 -35.134 1.00 62.02 150 ALA B CA 1
ATOM 3107 C C . ALA B 1 150 ? 183.061 274.645 -35.216 1.00 62.69 150 ALA B C 1
ATOM 3108 O O . ALA B 1 150 ? 182.004 274.620 -34.576 1.00 65.78 150 ALA B O 1
ATOM 3110 N N . LYS B 1 151 ? 183.413 275.679 -35.983 1.00 62.55 151 LYS B N 1
ATOM 3111 C CA . LYS B 1 151 ? 182.600 276.891 -36.106 1.00 66.79 151 LYS B CA 1
ATOM 3112 C C . LYS B 1 151 ? 182.375 277.533 -34.739 1.00 67.74 151 LYS B C 1
ATOM 3113 O O . LYS B 1 151 ? 181.251 277.855 -34.347 1.00 69.11 151 LYS B O 1
ATOM 3119 N N . GLY B 1 152 ? 183.468 277.711 -34.006 1.00 66.35 152 GLY B N 1
ATOM 3120 C CA . GLY B 1 152 ? 183.427 278.362 -32.719 1.00 61.73 152 GLY B CA 1
ATOM 3121 C C . GLY B 1 152 ? 183.366 279.871 -32.849 1.00 60.22 152 GLY B C 1
ATOM 3122 O O . GLY B 1 152 ? 183.194 280.437 -33.930 1.00 60.91 152 GLY B O 1
ATOM 3123 N N . LYS B 1 153 ? 183.514 280.531 -31.706 1.00 57.61 153 LYS B N 1
ATOM 3124 C CA . LYS B 1 153 ? 183.463 281.979 -31.620 1.00 58.28 153 LYS B CA 1
ATOM 3125 C C . LYS B 1 153 ? 184.653 282.474 -30.811 1.00 56.34 153 LYS B C 1
ATOM 3126 O O . LYS B 1 153 ? 185.343 281.702 -30.139 1.00 55.37 153 LYS B O 1
ATOM 3132 N N . VAL B 1 154 ? 184.884 283.781 -30.879 1.00 56.12 154 VAL B N 1
ATOM 3133 C CA . VAL B 1 154 ? 185.877 284.453 -30.052 1.00 54.84 154 VAL B CA 1
ATOM 3134 C C . VAL B 1 154 ? 185.182 285.590 -29.320 1.00 55.76 154 VAL B C 1
ATOM 3135 O O . VAL B 1 154 ? 184.535 286.434 -29.949 1.00 60.15 154 VAL B O 1
ATOM 3139 N N . LEU B 1 155 ? 185.302 285.608 -27.998 1.00 53.20 155 LEU B N 1
ATOM 3140 C CA . LEU B 1 155 ? 184.747 286.681 -27.183 1.00 53.33 155 LEU B CA 1
ATOM 3141 C C . LEU B 1 155 ? 185.889 287.542 -26.663 1.00 51.68 155 LEU B C 1
ATOM 3142 O O . LEU B 1 155 ? 186.764 287.051 -25.941 1.00 50.70 155 LEU B O 1
ATOM 3147 N N . MET B 1 156 ? 185.887 288.817 -27.042 1.00 53.14 156 MET B N 1
ATOM 3148 C CA . MET B 1 156 ? 186.823 289.792 -26.487 1.00 54.02 156 MET B CA 1
ATOM 3149 C C . MET B 1 156 ? 186.125 290.464 -25.313 1.00 54.89 156 MET B C 1
ATOM 3150 O O . MET B 1 156 ? 185.343 291.399 -25.489 1.00 58.01 156 MET B O 1
ATOM 3155 N N . LEU B 1 157 ? 186.406 289.976 -24.108 1.00 51.79 157 LEU B N 1
ATOM 3156 C CA . LEU B 1 157 ? 185.718 290.414 -22.896 1.00 50.45 157 LEU B CA 1
ATOM 3157 C C . LEU B 1 157 ? 186.483 291.584 -22.291 1.00 50.75 157 LEU B C 1
ATOM 3158 O O . LEU B 1 157 ? 187.318 291.416 -21.401 1.00 50.63 157 LEU B O 1
ATOM 3163 N N . GLY B 1 158 ? 186.186 292.790 -22.774 1.00 49.71 158 GLY B N 1
ATOM 3164 C CA . GLY B 1 158 ? 186.882 293.981 -22.325 1.00 50.17 158 GLY B CA 1
ATOM 3165 C C . GLY B 1 158 ? 188.294 294.074 -22.869 1.00 55.47 158 GLY B C 1
ATOM 3166 O O . GLY B 1 158 ? 188.960 295.107 -22.738 1.00 54.47 158 GLY B O 1
ATOM 3167 N N . ALA B 1 159 ? 188.753 293.005 -23.484 1.00 48.93 159 ALA B N 1
ATOM 3168 C CA . ALA B 1 159 ? 190.130 292.928 -23.934 1.00 48.45 159 ALA B CA 1
ATOM 3169 C C . ALA B 1 159 ? 190.317 293.764 -25.195 1.00 54.57 159 ALA B C 1
ATOM 3170 O O . ALA B 1 159 ? 189.446 293.770 -26.070 1.00 55.18 159 ALA B O 1
ATOM 3172 N N . PRO B 1 160 ? 191.435 294.478 -25.306 1.00 57.49 160 PRO B N 1
ATOM 3173 C CA . PRO B 1 160 ? 191.721 295.202 -26.549 1.00 58.10 160 PRO B CA 1
ATOM 3174 C C . PRO B 1 160 ? 191.788 294.234 -27.721 1.00 55.62 160 PRO B C 1
ATOM 3175 O O . PRO B 1 160 ? 192.238 293.094 -27.586 1.00 52.28 160 PRO B O 1
ATOM 3179 N N . LEU B 1 161 ? 191.319 294.701 -28.879 1.00 59.45 161 LEU B N 1
ATOM 3180 C CA . LEU B 1 161 ? 191.087 293.806 -30.006 1.00 60.31 161 LEU B CA 1
ATOM 3181 C C . LEU B 1 161 ? 192.374 293.283 -30.628 1.00 58.79 161 LEU B C 1
ATOM 3182 O O . LEU B 1 161 ? 192.338 292.256 -31.312 1.00 60.12 1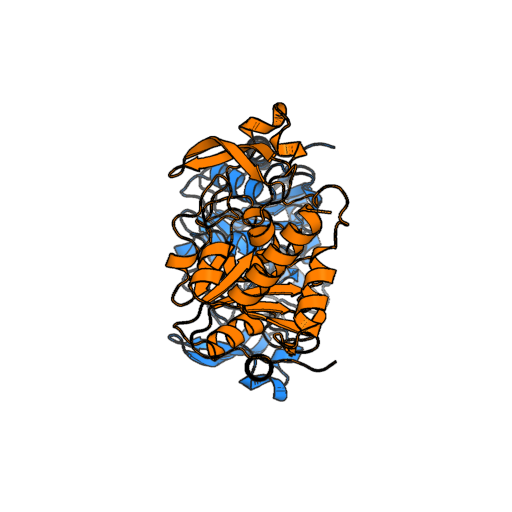61 LEU B O 1
ATOM 3187 N N . ASP B 1 162 ? 193.505 293.952 -30.403 1.00 58.86 162 ASP B N 1
ATOM 3188 C CA . ASP B 1 162 ? 194.782 293.457 -30.910 1.00 61.87 162 ASP B CA 1
ATOM 3189 C C . ASP B 1 162 ? 195.171 292.114 -30.298 1.00 59.13 162 ASP B C 1
ATOM 3190 O O . ASP B 1 162 ? 196.008 291.406 -30.869 1.00 57.03 162 ASP B O 1
ATOM 3195 N N . THR B 1 163 ? 194.604 291.752 -29.148 1.00 57.51 163 THR B N 1
ATOM 3196 C CA . THR B 1 163 ? 194.990 290.533 -28.448 1.00 55.48 163 THR B CA 1
ATOM 3197 C C . THR B 1 163 ? 194.239 289.297 -28.936 1.00 54.76 163 THR B C 1
ATOM 3198 O O . THR B 1 163 ? 194.318 288.245 -28.292 1.00 53.24 163 THR B O 1
ATOM 3202 N N . MET B 1 164 ? 193.524 289.391 -30.056 1.00 56.14 164 MET B N 1
ATOM 3203 C CA . MET B 1 164 ? 192.793 288.246 -30.596 1.00 55.53 164 MET B CA 1
ATOM 3204 C C . MET B 1 164 ? 193.791 287.306 -31.264 1.00 56.43 164 MET B C 1
ATOM 3205 O O . MET B 1 164 ? 194.150 287.485 -32.430 1.00 55.69 164 MET B O 1
ATOM 3210 N N . THR B 1 165 ? 194.229 286.287 -30.519 1.00 57.23 165 THR B N 1
ATOM 3211 C CA . THR B 1 165 ? 195.255 285.363 -30.996 1.00 54.42 165 THR B CA 1
ATOM 3212 C C . THR B 1 165 ? 194.808 284.564 -32.210 1.00 51.69 165 THR B C 1
ATOM 3213 O O . THR B 1 165 ? 195.660 284.051 -32.943 1.00 47.17 165 THR B O 1
ATOM 3217 N N . LEU B 1 166 ? 193.496 284.426 -32.425 1.00 51.01 166 LEU B N 1
ATOM 3218 C CA . LEU B 1 166 ? 193.006 283.672 -33.573 1.00 53.56 166 LEU B CA 1
ATOM 3219 C C . LEU B 1 166 ? 193.566 284.217 -34.881 1.00 56.63 166 LEU B C 1
ATOM 3220 O O . LEU B 1 166 ? 193.810 283.449 -35.818 1.00 56.41 166 LEU B O 1
ATOM 3225 N N . LEU B 1 167 ? 193.797 285.529 -34.959 1.00 58.06 167 LEU B N 1
ATOM 3226 C CA . LEU B 1 167 ? 194.352 286.111 -36.173 1.00 59.14 167 LEU B CA 1
ATOM 3227 C C . LEU B 1 167 ? 195.787 285.663 -36.423 1.00 57.56 167 LEU B C 1
ATOM 3228 O O . LEU B 1 167 ? 196.266 285.773 -37.555 1.00 57.15 167 LEU B O 1
ATOM 3233 N N . ALA B 1 168 ? 196.483 285.160 -35.400 1.00 57.32 168 ALA B N 1
ATOM 3234 C CA . ALA B 1 168 ? 197.769 284.520 -35.649 1.00 53.83 168 ALA B CA 1
ATOM 3235 C C . ALA B 1 168 ? 197.596 283.235 -36.448 1.00 51.67 168 ALA B C 1
ATOM 3236 O O . ALA B 1 168 ? 198.501 282.842 -37.192 1.00 50.91 168 ALA B O 1
ATOM 3238 N N . HIS B 1 169 ? 196.447 282.568 -36.308 1.00 51.17 169 HIS B N 1
ATOM 3239 C CA . HIS B 1 169 ? 196.136 281.448 -37.187 1.00 53.55 169 HIS B CA 1
ATOM 3240 C C . HIS B 1 169 ? 195.926 281.920 -38.622 1.00 59.89 169 HIS B C 1
ATOM 3241 O O . HIS B 1 169 ? 196.221 281.182 -39.569 1.00 61.81 169 HIS B O 1
ATOM 3248 N N . ALA B 1 170 ? 195.432 283.149 -38.801 1.00 61.02 170 ALA B N 1
ATOM 3249 C CA . ALA B 1 170 ? 195.336 283.714 -40.141 1.00 62.23 170 ALA B CA 1
ATOM 3250 C C . ALA B 1 170 ? 196.711 284.090 -40.676 1.00 62.00 170 ALA B C 1
ATOM 3251 O O . ALA B 1 170 ? 196.987 283.912 -41.868 1.00 60.76 170 ALA B O 1
ATOM 3253 N N . GLU B 1 171 ? 197.587 284.613 -39.811 1.00 60.21 171 GLU B N 1
ATOM 3254 C CA . GLU B 1 171 ? 198.965 284.874 -40.220 1.00 62.07 171 GLU B CA 1
ATOM 3255 C C . GLU B 1 171 ? 199.637 283.601 -40.715 1.00 59.41 171 GLU B C 1
ATOM 3256 O O . GLU B 1 171 ? 200.446 283.640 -41.646 1.00 63.43 171 GLU B O 1
ATOM 3262 N N . HIS B 1 172 ? 199.308 282.461 -40.107 1.00 57.89 172 HIS B N 1
ATOM 3263 C CA . HIS B 1 172 ? 199.873 281.196 -40.562 1.00 59.65 172 HIS B CA 1
ATOM 3264 C C . HIS B 1 172 ? 199.300 280.786 -41.913 1.00 64.63 172 HIS B C 1
ATOM 3265 O O . HIS B 1 172 ? 200.041 280.348 -42.800 1.00 67.27 172 HIS B O 1
ATOM 3272 N N . LEU B 1 173 ? 197.983 280.915 -42.086 1.00 65.13 173 LEU B N 1
ATOM 3273 C CA . LEU B 1 173 ? 197.340 280.432 -43.303 1.00 63.30 173 LEU B CA 1
ATOM 3274 C C . LEU B 1 173 ? 197.605 281.350 -44.490 1.00 65.72 173 LEU B C 1
ATOM 3275 O O . LEU B 1 173 ? 197.768 280.875 -45.620 1.00 65.18 173 LEU B O 1
ATOM 3280 N N . ALA B 1 174 ? 197.657 282.658 -44.252 1.00 66.73 174 ALA B N 1
ATOM 3281 C CA . ALA B 1 174 ? 197.694 283.624 -45.341 1.00 66.92 174 ALA B CA 1
ATOM 3282 C C . ALA B 1 174 ? 198.972 283.493 -46.160 1.00 74.30 174 ALA B C 1
ATOM 3283 O O . ALA B 1 174 ? 200.056 283.248 -45.627 1.00 73.15 174 ALA B O 1
ATOM 3285 N N . ASP B 1 175 ? 198.832 283.662 -47.469 1.00 78.47 175 ASP B N 1
ATOM 3286 C CA . ASP B 1 175 ? 199.950 283.616 -48.404 1.00 76.73 175 ASP B CA 1
ATOM 3287 C C . ASP B 1 175 ? 200.375 285.052 -48.694 1.00 75.21 175 ASP B C 1
ATOM 3288 O O . ASP B 1 175 ? 199.711 285.767 -49.449 1.00 76.90 175 ASP B O 1
ATOM 3293 N N . PHE B 1 176 ? 201.473 285.479 -48.075 1.00 72.54 176 PHE B N 1
ATOM 3294 C CA . PHE B 1 176 ? 202.067 286.780 -48.345 1.00 74.36 176 PHE B CA 1
ATOM 3295 C C . PHE B 1 176 ? 203.575 286.650 -48.214 1.00 73.27 176 PHE B C 1
ATOM 3296 O O . PHE B 1 176 ? 204.058 285.779 -47.481 1.00 70.46 176 PHE B O 1
ATOM 3304 N N . PRO B 1 177 ? 204.343 287.475 -48.923 1.00 78.97 177 PRO B N 1
ATOM 3305 C CA . PRO B 1 177 ? 205.788 287.240 -49.013 1.00 80.57 177 PRO B CA 1
ATOM 3306 C C . PRO B 1 177 ? 206.529 287.587 -47.731 1.00 77.61 177 PRO B C 1
ATOM 3307 O O . PRO B 1 177 ? 206.116 288.451 -46.954 1.00 77.70 177 PRO B O 1
ATOM 3311 N N . ASN B 1 178 ? 207.647 286.881 -47.525 1.00 76.54 178 ASN B N 1
ATOM 3312 C CA . ASN B 1 178 ? 208.636 287.191 -46.486 1.00 76.57 178 ASN B CA 1
ATOM 3313 C C . ASN B 1 178 ? 208.066 287.023 -45.078 1.00 73.88 178 ASN B C 1
ATOM 3314 O O . ASN B 1 178 ? 208.255 287.873 -44.206 1.00 72.18 178 ASN B O 1
ATOM 3319 N N . LYS B 1 179 ? 207.386 285.905 -44.852 1.00 72.30 179 LYS B N 1
ATOM 3320 C CA . LYS B 1 179 ? 206.936 285.580 -43.507 1.00 70.98 179 LYS B CA 1
ATOM 3321 C C . LYS B 1 179 ? 208.137 285.160 -42.671 1.00 68.59 179 LYS B C 1
ATOM 3322 O O . LYS B 1 179 ? 208.852 284.217 -43.028 1.00 67.27 179 LYS B O 1
ATOM 3328 N N . ARG B 1 180 ? 208.372 285.877 -41.576 1.00 68.12 180 ARG B N 1
ATOM 3329 C CA . ARG B 1 180 ? 209.501 285.579 -40.708 1.00 69.66 180 ARG B CA 1
ATOM 3330 C C . ARG B 1 180 ? 209.310 284.231 -40.026 1.00 70.42 180 ARG B C 1
ATOM 3331 O O . ARG B 1 180 ? 208.202 283.872 -39.617 1.00 70.65 180 ARG B O 1
ATOM 3339 N N . ILE B 1 181 ? 210.404 283.486 -39.897 1.00 68.67 181 ILE B N 1
ATOM 3340 C CA . ILE B 1 181 ? 210.400 282.176 -39.260 1.00 61.00 181 ILE B CA 1
ATOM 3341 C C . ILE B 1 181 ? 211.310 282.234 -38.043 1.00 57.98 181 ILE B C 1
ATOM 3342 O O . ILE B 1 181 ? 212.463 282.669 -38.144 1.00 61.39 181 ILE B O 1
ATOM 3347 N N . LEU B 1 182 ? 210.782 281.819 -36.898 1.00 51.78 182 LEU B N 1
ATOM 3348 C CA . LEU B 1 182 ? 211.530 281.746 -35.653 1.00 49.70 182 LEU B CA 1
ATOM 3349 C C . LEU B 1 182 ? 212.017 280.322 -35.433 1.00 46.39 182 LEU B C 1
ATOM 3350 O O . LEU B 1 182 ? 211.285 279.362 -35.682 1.00 43.29 182 LEU B O 1
ATOM 3355 N N . ARG B 1 183 ? 213.252 280.190 -34.959 1.00 46.06 183 ARG B N 1
ATOM 3356 C CA . ARG B 1 183 ? 213.816 278.894 -34.607 1.00 44.31 183 ARG B CA 1
ATOM 3357 C C . ARG B 1 183 ? 214.446 279.014 -33.231 1.00 45.59 183 ARG B C 1
ATOM 3358 O O . ARG B 1 183 ? 215.354 279.827 -33.030 1.00 49.07 183 ARG B O 1
ATOM 3366 N N . TYR B 1 184 ? 213.964 278.215 -32.286 1.00 41.32 184 TYR B N 1
ATOM 3367 C CA . TYR B 1 184 ? 214.420 278.325 -30.911 1.00 38.19 184 TYR B CA 1
ATOM 3368 C C . TYR B 1 184 ? 214.392 276.950 -30.263 1.00 35.56 184 TYR B C 1
ATOM 3369 O O . TYR B 1 184 ? 213.651 276.057 -30.679 1.00 38.91 184 TYR B O 1
ATOM 3378 N N . GLU B 1 185 ? 215.220 276.793 -29.238 1.00 36.24 185 GLU B N 1
ATOM 3379 C CA . GLU B 1 185 ? 215.303 275.568 -28.457 1.00 34.50 185 GLU B CA 1
ATOM 3380 C C . GLU B 1 185 ? 214.682 275.820 -27.089 1.00 34.60 185 GLU B C 1
ATOM 3381 O O . GLU B 1 185 ? 214.968 276.841 -26.458 1.00 38.06 185 GLU B O 1
ATOM 3387 N N . ALA B 1 186 ? 213.831 274.907 -26.635 1.00 33.34 186 ALA B N 1
ATOM 3388 C CA . ALA B 1 186 ? 213.149 275.079 -25.359 1.00 34.01 186 ALA B CA 1
ATOM 3389 C C . ALA B 1 186 ? 212.941 273.728 -24.694 1.00 34.07 186 ALA B C 1
ATOM 3390 O O . ALA B 1 186 ? 212.794 272.710 -25.382 1.00 33.45 186 ALA B O 1
ATOM 3392 N N . PRO B 1 187 ? 212.930 273.685 -23.359 1.00 31.98 187 PRO B N 1
ATOM 3393 C CA . PRO B 1 187 ? 212.755 272.405 -22.659 1.00 27.50 187 PRO B CA 1
ATOM 3394 C C . PRO B 1 187 ? 211.281 272.050 -22.513 1.00 28.39 187 PRO B C 1
ATOM 3395 O O . PRO B 1 187 ? 210.456 272.889 -22.145 1.00 29.41 187 PRO B O 1
ATOM 3399 N N . ILE B 1 188 ? 210.952 270.797 -22.814 1.00 29.22 188 ILE B N 1
ATOM 3400 C CA . ILE B 1 188 ? 209.601 270.285 -22.643 1.00 31.49 188 ILE B CA 1
ATOM 3401 C C . ILE B 1 188 ? 209.677 268.974 -21.880 1.00 31.12 188 ILE B C 1
ATOM 3402 O O . ILE B 1 188 ? 210.678 268.252 -21.940 1.00 33.31 188 ILE B O 1
ATOM 3407 N N . LEU B 1 189 ? 208.608 268.672 -21.153 1.00 30.14 189 LEU B N 1
ATOM 3408 C CA . LEU B 1 189 ? 208.519 267.429 -20.403 1.00 31.61 189 LEU B CA 1
ATOM 3409 C C . LEU B 1 189 ? 208.036 266.327 -21.334 1.00 35.35 189 LEU B C 1
ATOM 3410 O O . LEU B 1 189 ? 206.963 266.443 -21.940 1.00 34.75 189 LEU B O 1
ATOM 3415 N N . VAL B 1 190 ? 208.834 265.274 -21.468 1.00 34.57 190 VAL B N 1
ATOM 3416 C CA . VAL B 1 190 ? 208.497 264.127 -22.304 1.00 37.27 190 VAL B CA 1
ATOM 3417 C C . VAL B 1 190 ? 208.239 262.948 -21.374 1.00 36.23 190 VAL B C 1
ATOM 3418 O O . VAL B 1 190 ? 209.175 262.268 -20.940 1.00 39.79 190 VAL B O 1
ATOM 3422 N N . ASP B 1 191 ? 206.964 262.703 -21.081 1.00 37.02 191 ASP B N 1
ATOM 3423 C CA . ASP B 1 191 ? 206.536 261.664 -20.144 1.00 39.78 191 ASP B CA 1
ATOM 3424 C C . ASP B 1 191 ? 207.293 261.762 -18.819 1.00 38.04 191 ASP B C 1
ATOM 3425 O O . ASP B 1 191 ? 207.813 260.776 -18.292 1.00 40.18 191 ASP B O 1
ATOM 3430 N N . GLY B 1 192 ? 207.358 262.980 -18.281 1.00 36.61 192 GLY B N 1
ATOM 3431 C CA . GLY B 1 192 ? 207.958 263.219 -16.984 1.00 35.90 192 GLY B CA 1
ATOM 3432 C C . GLY B 1 192 ? 209.424 263.597 -16.995 1.00 41.14 192 GLY B C 1
ATOM 3433 O O . GLY B 1 192 ? 209.965 263.939 -15.934 1.00 43.97 192 GLY B O 1
ATOM 3434 N N . GLU B 1 193 ? 210.085 263.563 -18.149 1.00 37.63 193 GLU B N 1
ATOM 3435 C CA . GLU B 1 193 ? 211.507 263.853 -18.240 1.00 38.62 193 GLU B CA 1
ATOM 3436 C C . GLU B 1 193 ? 211.744 265.098 -19.085 1.00 38.58 193 GLU B C 1
ATOM 3437 O O . GLU B 1 193 ? 211.136 265.269 -20.146 1.00 40.21 193 GLU B O 1
ATOM 3443 N N . LYS B 1 194 ? 212.638 265.958 -18.607 1.00 38.19 194 LYS B N 1
ATOM 3444 C CA . LYS B 1 194 ? 212.963 267.202 -19.292 1.00 34.46 194 LYS B CA 1
ATOM 3445 C C . LYS B 1 194 ? 213.816 266.922 -20.521 1.00 35.53 194 LYS B C 1
ATOM 3446 O O . LYS B 1 194 ? 214.833 266.225 -20.442 1.00 37.09 194 LYS B O 1
ATOM 3452 N N . VAL B 1 195 ? 213.397 267.465 -21.660 1.00 34.65 195 VAL B N 1
ATOM 3453 C CA . VAL B 1 195 ? 214.116 267.307 -22.918 1.00 36.33 195 VAL B CA 1
ATOM 3454 C C . VAL B 1 195 ? 214.145 268.653 -23.624 1.00 34.44 195 VAL B C 1
ATOM 3455 O O . VAL B 1 195 ? 213.107 269.310 -23.762 1.00 35.42 195 VAL B O 1
ATOM 3459 N N . TRP B 1 196 ? 215.330 269.070 -24.058 1.00 31.20 196 TRP B N 1
ATOM 3460 C CA . TRP B 1 196 ? 215.453 270.271 -24.870 1.00 31.39 196 TRP B CA 1
ATOM 3461 C C . TRP B 1 196 ? 215.182 269.913 -26.328 1.00 36.10 196 TRP B C 1
ATOM 3462 O O . TRP B 1 196 ? 215.798 268.993 -26.879 1.00 37.16 196 TRP B O 1
ATOM 3473 N N . ARG B 1 197 ? 214.246 270.625 -26.939 1.00 36.65 197 ARG B N 1
ATOM 3474 C CA . ARG B 1 197 ? 213.789 270.338 -28.288 1.00 36.40 197 ARG B CA 1
ATOM 3475 C C . ARG B 1 197 ? 213.842 271.612 -29.118 1.00 37.22 197 ARG B C 1
ATOM 3476 O O . ARG B 1 197 ? 213.551 272.705 -28.616 1.00 37.59 197 ARG B O 1
ATOM 3484 N N . TRP B 1 198 ? 214.213 271.470 -30.386 1.00 36.02 198 TRP B N 1
ATOM 3485 C CA . TRP B 1 198 ? 214.207 272.602 -31.298 1.00 36.37 198 TRP B CA 1
ATOM 3486 C C . TRP B 1 198 ? 212.805 272.825 -31.847 1.00 39.58 198 TRP B C 1
ATOM 3487 O O . TRP B 1 198 ? 212.093 271.877 -32.189 1.00 41.00 198 TRP B O 1
ATOM 3498 N N . PHE B 1 199 ? 212.402 274.088 -31.899 1.00 37.47 199 PHE B N 1
ATOM 3499 C CA . PHE B 1 199 ? 211.088 274.483 -32.375 1.00 37.09 199 PHE B CA 1
ATOM 3500 C C . PHE B 1 199 ? 211.245 275.391 -33.583 1.00 38.52 199 PHE B C 1
ATOM 3501 O O . PHE B 1 199 ? 212.285 276.025 -33.776 1.00 42.89 199 PHE B O 1
ATOM 3509 N N . GLU B 1 200 ? 210.200 275.452 -34.401 1.00 40.42 200 GLU B N 1
ATOM 3510 C CA . GLU B 1 200 ? 210.143 276.475 -35.432 1.00 47.14 200 GLU B CA 1
ATOM 3511 C C . GLU B 1 200 ? 208.688 276.796 -35.729 1.00 46.34 200 GLU B C 1
ATOM 3512 O O . GLU B 1 200 ? 207.807 275.940 -35.615 1.00 46.47 200 GLU B O 1
ATOM 3518 N N . GLU B 1 201 ? 208.447 278.052 -36.083 1.00 45.45 201 GLU B N 1
ATOM 3519 C CA . GLU B 1 201 ? 207.103 278.567 -36.296 1.00 44.44 201 GLU B CA 1
ATOM 3520 C C . GLU B 1 201 ? 207.221 279.898 -37.024 1.00 47.77 201 GLU B C 1
ATOM 3521 O O . GLU B 1 201 ? 208.311 280.462 -37.155 1.00 48.78 201 GLU B O 1
ATOM 3527 N N . PHE B 1 202 ? 206.084 280.393 -37.501 1.00 48.63 202 PHE B N 1
ATOM 3528 C CA . PHE B 1 202 ? 206.007 281.766 -37.977 1.00 50.44 202 PHE B CA 1
ATOM 3529 C C . PHE B 1 202 ? 205.971 282.710 -36.781 1.00 51.02 202 PHE B C 1
ATOM 3530 O O . PHE B 1 202 ? 205.309 282.436 -35.775 1.00 52.51 202 PHE B O 1
ATOM 3538 N N . ASP B 1 203 ? 206.698 283.818 -36.891 1.00 55.65 203 ASP B N 1
ATOM 3539 C CA . ASP B 1 203 ? 206.795 284.771 -35.794 1.00 55.12 203 ASP B CA 1
ATOM 3540 C C . ASP B 1 203 ? 205.418 285.297 -35.410 1.00 56.88 203 ASP B C 1
ATOM 3541 O O . ASP B 1 203 ? 204.672 285.797 -36.256 1.00 60.65 203 ASP B O 1
ATOM 3546 N N . THR B 1 204 ? 205.077 285.179 -34.125 1.00 51.23 204 THR B N 1
ATOM 3547 C CA . THR B 1 204 ? 203.827 285.725 -33.616 1.00 52.23 204 THR B CA 1
ATOM 3548 C C . THR B 1 204 ? 204.023 286.880 -32.644 1.00 55.41 204 THR B C 1
ATOM 3549 O O . THR B 1 204 ? 203.035 287.518 -32.264 1.00 59.53 204 THR B O 1
ATOM 3553 N N . SER B 1 205 ? 205.257 287.166 -32.231 1.00 54.93 205 SER B N 1
ATOM 3554 C CA . SER B 1 205 ? 205.512 288.262 -31.306 1.00 59.03 205 SER B CA 1
ATOM 3555 C C . SER B 1 205 ? 205.772 289.583 -32.013 1.00 64.65 205 SER B C 1
ATOM 3556 O O . SER B 1 205 ? 205.737 290.632 -31.363 1.00 70.44 205 SER B O 1
ATOM 3559 N N . ASP B 1 206 ? 206.027 289.558 -33.319 1.00 65.33 206 ASP B N 1
ATOM 3560 C CA . ASP B 1 206 ? 206.211 290.763 -34.107 1.00 68.88 206 ASP B CA 1
ATOM 3561 C C . ASP B 1 206 ? 205.342 290.687 -35.354 1.00 72.39 206 ASP B C 1
ATOM 3562 O O . ASP B 1 206 ? 205.216 289.613 -35.957 1.00 72.92 206 ASP B O 1
ATOM 3567 N N . PRO B 1 207 ? 204.731 291.795 -35.764 1.00 73.27 207 PRO B N 1
ATOM 3568 C CA . PRO B 1 207 ? 203.900 291.783 -36.973 1.00 71.72 207 PRO B CA 1
ATOM 3569 C C . PRO B 1 207 ? 204.758 291.628 -38.215 1.00 71.21 207 PRO B C 1
ATOM 3570 O O . PRO B 1 207 ? 205.984 291.809 -38.157 1.00 71.95 207 PRO B O 1
ATOM 3574 N N . PRO B 1 208 ? 204.158 291.282 -39.355 1.00 73.50 208 PRO B N 1
ATOM 3575 C CA . PRO B 1 208 ? 204.921 291.290 -40.609 1.00 75.04 208 PRO B CA 1
ATOM 3576 C C . PRO B 1 208 ? 205.479 292.677 -40.890 1.00 78.95 208 PRO B C 1
ATOM 3577 O O . PRO B 1 208 ? 204.914 293.692 -40.475 1.00 80.20 208 PRO B O 1
ATOM 3581 N N . ASP B 1 209 ? 206.607 292.709 -41.596 1.00 83.67 209 ASP B N 1
ATOM 3582 C CA . ASP B 1 209 ? 207.270 293.973 -41.893 1.00 88.88 209 ASP B CA 1
ATOM 3583 C C . ASP B 1 209 ? 206.331 294.912 -42.639 1.00 84.66 209 ASP B C 1
ATOM 3584 O O . ASP B 1 209 ? 205.722 294.535 -43.645 1.00 83.46 209 ASP B O 1
ATOM 3589 N N . GLY B 1 210 ? 206.208 296.136 -42.132 1.00 81.48 210 GLY B N 1
ATOM 3590 C CA . GLY B 1 210 ? 205.324 297.121 -42.722 1.00 80.26 210 GLY B CA 1
ATOM 3591 C C . GLY B 1 210 ? 204.091 297.390 -41.886 1.00 78.73 210 GLY B C 1
ATOM 3592 O O . GLY B 1 210 ? 203.602 298.522 -41.835 1.00 81.75 210 GLY B O 1
ATOM 3593 N N . LEU B 1 211 ? 203.585 296.358 -41.218 1.00 76.32 211 LEU B N 1
ATOM 3594 C CA . LEU B 1 211 ? 202.362 296.458 -40.438 1.00 73.37 211 LEU B CA 1
ATOM 3595 C C . LEU B 1 211 ? 202.666 296.843 -38.995 1.00 72.78 211 LEU B C 1
ATOM 3596 O O . LEU B 1 211 ? 203.731 296.528 -38.458 1.00 74.47 211 LEU B O 1
ATOM 3601 N N . ALA B 1 212 ? 201.709 297.523 -38.369 1.00 72.25 212 ALA B N 1
ATOM 3602 C CA . ALA B 1 212 ? 201.866 297.976 -36.997 1.00 73.85 212 ALA B CA 1
ATOM 3603 C C . ALA B 1 212 ? 201.593 296.840 -36.012 1.00 75.89 212 ALA B C 1
ATOM 3604 O O . ALA B 1 212 ? 200.972 295.826 -36.344 1.00 78.36 212 ALA B O 1
ATOM 3606 N N . ASP B 1 213 ? 202.068 297.032 -34.777 1.00 74.70 213 ASP B N 1
ATOM 3607 C CA . ASP B 1 213 ? 201.939 295.995 -33.757 1.00 72.97 213 ASP B CA 1
ATOM 3608 C C . ASP B 1 213 ? 200.478 295.689 -33.454 1.00 71.50 213 ASP B C 1
ATOM 3609 O O . ASP B 1 213 ? 200.116 294.532 -33.201 1.00 66.01 213 ASP B O 1
ATOM 3614 N N . ASP B 1 214 ? 199.625 296.712 -33.469 1.00 72.91 214 ASP B N 1
ATOM 3615 C CA . ASP B 1 214 ? 198.216 296.553 -33.148 1.00 70.96 214 ASP B CA 1
ATOM 3616 C C . ASP B 1 214 ? 197.349 296.413 -34.393 1.00 71.08 214 ASP B C 1
ATOM 3617 O O . ASP B 1 214 ? 196.145 296.689 -34.335 1.00 73.55 214 ASP B O 1
ATOM 3622 N N . TYR B 1 215 ? 197.934 295.984 -35.515 1.00 69.12 215 TYR B N 1
ATOM 3623 C CA . TYR B 1 215 ? 197.170 295.883 -36.753 1.00 72.39 215 TYR B CA 1
ATOM 3624 C C . TYR B 1 215 ? 196.077 294.824 -36.673 1.00 73.62 215 TYR B C 1
ATOM 3625 O O . TYR B 1 215 ? 195.149 294.849 -37.490 1.00 75.14 215 TYR B O 1
ATOM 3634 N N . PHE B 1 216 ? 196.159 293.904 -35.708 1.00 64.97 216 PHE B N 1
ATOM 3635 C CA . PHE B 1 216 ? 195.037 293.009 -35.448 1.00 63.99 216 PHE B CA 1
ATOM 3636 C C . PHE B 1 216 ? 193.777 293.800 -35.114 1.00 73.42 216 PHE B C 1
ATOM 3637 O O . PHE B 1 216 ? 192.666 293.401 -35.482 1.00 65.49 216 PHE B O 1
ATOM 3645 N N . ALA B 1 217 ? 193.934 294.930 -34.420 1.00 65.51 217 ALA B N 1
ATOM 3646 C CA . ALA B 1 217 ? 192.775 295.711 -34.002 1.00 66.44 217 ALA B CA 1
ATOM 3647 C C . ALA B 1 217 ? 192.031 296.284 -35.200 1.00 71.53 217 ALA B C 1
ATOM 3648 O O . ALA B 1 217 ? 190.794 296.267 -35.237 1.00 73.27 217 ALA B O 1
ATOM 3650 N N . GLY B 1 218 ? 192.764 296.797 -36.191 1.00 72.97 218 GLY B N 1
ATOM 3651 C CA . GLY B 1 218 ? 192.115 297.328 -37.379 1.00 74.72 218 GLY B CA 1
ATOM 3652 C C . GLY B 1 218 ? 191.333 296.276 -38.144 1.00 75.43 218 GLY B C 1
ATOM 3653 O O . GLY B 1 218 ? 190.247 296.550 -38.661 1.00 77.65 218 GLY B O 1
ATOM 3654 N N . ILE B 1 219 ? 191.871 295.056 -38.221 1.00 73.31 219 ILE B N 1
ATOM 3655 C CA . ILE B 1 219 ? 191.176 293.977 -38.920 1.00 73.99 219 ILE B CA 1
ATOM 3656 C C . ILE B 1 219 ? 189.863 293.645 -38.221 1.00 76.79 219 ILE B C 1
ATOM 3657 O O . ILE B 1 219 ? 188.831 293.438 -38.872 1.00 80.76 219 ILE B O 1
ATOM 3662 N N . VAL B 1 220 ? 189.878 293.595 -36.888 1.00 68.85 220 VAL B N 1
ATOM 3663 C CA . VAL B 1 220 ? 188.652 293.322 -36.143 1.00 71.65 220 VAL B CA 1
ATOM 3664 C C . VAL B 1 220 ? 187.642 294.443 -36.353 1.00 74.89 220 VAL B C 1
ATOM 3665 O O . VAL B 1 220 ? 186.449 294.194 -36.566 1.00 71.25 220 VAL B O 1
ATOM 3669 N N . GLU B 1 221 ? 188.104 295.696 -36.304 1.00 78.64 221 GLU B N 1
ATOM 3670 C CA . GLU B 1 221 ? 187.209 296.826 -36.537 1.00 81.69 221 GLU B CA 1
ATOM 3671 C C . GLU B 1 221 ? 186.603 296.774 -37.936 1.00 83.97 221 GLU B C 1
ATOM 3672 O O . GLU B 1 221 ? 185.425 297.102 -38.121 1.00 87.95 221 GLU B O 1
ATOM 3678 N N . GLU B 1 222 ? 187.390 296.354 -38.932 1.00 80.23 222 GLU B N 1
ATOM 3679 C CA . GLU B 1 222 ? 186.861 296.238 -40.289 1.00 81.59 222 GLU B CA 1
ATOM 3680 C C . GLU B 1 222 ? 185.839 295.114 -40.389 1.00 79.63 222 GLU B C 1
ATOM 3681 O O . GLU B 1 222 ? 184.812 295.260 -41.061 1.00 81.82 222 GLU B O 1
ATOM 3687 N N . PHE B 1 223 ? 186.107 293.981 -39.738 1.00 75.36 223 PHE B N 1
ATOM 3688 C CA . PHE B 1 223 ? 185.154 292.876 -39.762 1.00 76.77 223 PHE B CA 1
ATOM 3689 C C . PHE B 1 223 ? 183.834 293.274 -39.111 1.00 82.04 223 PHE B C 1
ATOM 3690 O O . PHE B 1 223 ? 182.761 292.865 -39.569 1.00 86.82 223 PHE B O 1
ATOM 3698 N N . LEU B 1 224 ? 183.892 294.076 -38.044 1.00 80.99 224 LEU B N 1
ATOM 3699 C CA . LEU B 1 224 ? 182.668 294.529 -37.390 1.00 79.65 224 LEU B CA 1
ATOM 3700 C C . LEU B 1 224 ? 181.900 295.517 -38.257 1.00 80.57 224 LEU B C 1
ATOM 3701 O O . LEU B 1 224 ? 180.666 295.565 -38.194 1.00 79.36 224 LEU B O 1
ATOM 3706 N N . ALA B 1 225 ? 182.606 296.311 -39.068 1.00 81.07 225 ALA B N 1
ATOM 3707 C CA . ALA B 1 225 ? 181.927 297.218 -39.989 1.00 86.00 225 ALA B CA 1
ATOM 3708 C C . ALA B 1 225 ? 181.170 296.454 -41.068 1.00 88.60 225 ALA B C 1
ATOM 3709 O O . ALA B 1 225 ? 180.202 296.977 -41.630 1.00 86.18 225 ALA B O 1
ATOM 3711 N N . THR B 1 226 ? 181.599 295.225 -41.369 1.00 88.92 226 THR B N 1
ATOM 3712 C CA . THR B 1 226 ? 180.820 294.355 -42.243 1.00 90.78 226 THR B CA 1
ATOM 3713 C C . THR B 1 226 ? 179.458 294.043 -41.639 1.00 90.24 226 THR B C 1
ATOM 3714 O O . THR B 1 226 ? 178.487 293.817 -42.371 1.00 88.58 226 THR B O 1
ATOM 3718 N N . GLY B 1 227 ? 179.363 294.041 -40.313 1.00 94.15 227 GLY B N 1
ATOM 3719 C CA . GLY B 1 227 ? 178.131 293.710 -39.632 1.00 96.51 227 GLY B CA 1
ATOM 3720 C C . GLY B 1 227 ? 177.981 292.256 -39.255 1.00 96.83 227 GLY B C 1
ATOM 3721 O O . GLY B 1 227 ? 176.868 291.834 -38.919 1.00 96.69 227 GLY B O 1
ATOM 3722 N N . ARG B 1 228 ? 179.059 291.475 -39.301 1.00 97.51 228 ARG B N 1
ATOM 3723 C CA . ARG B 1 228 ? 179.007 290.056 -38.980 1.00 98.54 228 ARG B CA 1
ATOM 3724 C C . ARG B 1 228 ? 179.439 289.751 -37.555 1.00 95.23 228 ARG B C 1
ATOM 3725 O O . ARG B 1 228 ? 179.442 288.581 -37.160 1.00 95.99 228 ARG B O 1
ATOM 3733 N N . GLY B 1 229 ? 179.806 290.768 -36.776 1.00 90.79 229 GLY B N 1
ATOM 3734 C CA . GLY B 1 229 ? 180.098 290.597 -35.371 1.00 85.02 229 GLY B CA 1
ATOM 3735 C C . GLY B 1 229 ? 178.952 291.062 -34.491 1.00 80.58 229 GLY B C 1
ATOM 3736 O O . GLY B 1 229 ? 177.842 291.344 -34.948 1.00 81.33 229 GLY B O 1
ATOM 3737 N N . LYS B 1 230 ? 179.238 291.143 -33.194 1.00 73.46 230 LYS B N 1
ATOM 3738 C CA . LYS B 1 230 ? 178.258 291.638 -32.236 1.00 71.06 230 LYS B CA 1
ATOM 3739 C C . LYS B 1 230 ? 178.987 292.308 -31.083 1.00 71.81 230 LYS B C 1
ATOM 3740 O O . LYS B 1 230 ? 179.747 291.653 -30.364 1.00 72.17 230 LYS B O 1
ATOM 3746 N N . ARG B 1 231 ? 178.764 293.610 -30.917 1.00 74.53 231 ARG B N 1
ATOM 3747 C CA . ARG B 1 231 ? 179.270 294.343 -29.766 1.00 75.02 231 ARG B CA 1
ATOM 3748 C C . ARG B 1 231 ? 178.256 294.258 -28.633 1.00 74.63 231 ARG B C 1
ATOM 3749 O O . ARG B 1 231 ? 177.054 294.441 -28.850 1.00 74.87 231 ARG B O 1
ATOM 3757 N N . GLY B 1 232 ? 178.737 293.975 -27.430 1.00 74.65 232 GLY B N 1
ATOM 3758 C CA . GLY B 1 232 ? 177.843 293.813 -26.302 1.00 73.91 232 GLY B CA 1
ATOM 3759 C C . GLY B 1 232 ? 178.542 294.115 -24.997 1.00 72.53 232 GLY B C 1
ATOM 3760 O O . GLY B 1 232 ? 179.773 294.080 -24.896 1.00 71.81 232 GLY B O 1
ATOM 3761 N N . LYS B 1 233 ? 177.731 294.415 -23.992 1.00 70.83 233 LYS B N 1
ATOM 3762 C CA . LYS B 1 233 ? 178.213 294.712 -22.653 1.00 68.38 233 LYS B CA 1
ATOM 3763 C C . LYS B 1 233 ? 178.136 293.440 -21.816 1.00 65.16 233 LYS B C 1
ATOM 3764 O O . LYS B 1 233 ? 177.057 292.854 -21.674 1.00 66.42 233 LYS B O 1
ATOM 3770 N N . ILE B 1 234 ? 179.278 293.001 -21.289 1.00 61.46 234 ILE B N 1
ATOM 3771 C CA . ILE B 1 234 ? 179.343 291.892 -20.339 1.00 60.62 234 ILE B CA 1
ATOM 3772 C C . ILE B 1 234 ? 179.685 292.490 -18.982 1.00 58.95 234 ILE B C 1
ATOM 3773 O O . ILE B 1 234 ? 180.830 292.891 -18.738 1.00 54.37 234 ILE B O 1
ATOM 3778 N N . GLY B 1 235 ? 178.697 292.550 -18.095 1.00 56.65 235 GLY B N 1
ATOM 3779 C CA . GLY B 1 235 ? 178.852 293.326 -16.883 1.00 56.09 235 GLY B CA 1
ATOM 3780 C C . GLY B 1 235 ? 179.052 294.785 -17.232 1.00 62.72 235 GLY B C 1
ATOM 3781 O O . GLY B 1 235 ? 178.147 295.431 -17.768 1.00 68.29 235 GLY B O 1
ATOM 3782 N N . GLU B 1 236 ? 180.241 295.313 -16.959 1.00 63.22 236 GLU B N 1
ATOM 3783 C CA . GLU B 1 236 ? 180.589 296.671 -17.350 1.00 68.29 236 GLU B CA 1
ATOM 3784 C C . GLU B 1 236 ? 181.666 296.709 -18.424 1.00 65.31 236 GLU B C 1
ATOM 3785 O O . GLU B 1 236 ? 182.242 297.772 -18.671 1.00 70.18 236 GLU B O 1
ATOM 3791 N N . ALA B 1 237 ? 181.953 295.581 -19.069 1.00 60.76 237 ALA B N 1
ATOM 3792 C CA . ALA B 1 237 ? 183.062 295.475 -20.009 1.00 59.99 237 ALA B CA 1
ATOM 3793 C C . ALA B 1 237 ? 182.532 295.476 -21.437 1.00 60.85 237 ALA B C 1
ATOM 3794 O O . ALA B 1 237 ? 181.749 294.597 -21.812 1.00 61.89 237 ALA B O 1
ATOM 3796 N N . SER B 1 238 ? 182.957 296.463 -22.227 1.00 62.08 238 SER B N 1
ATOM 3797 C CA . SER B 1 238 ? 182.625 296.485 -23.647 1.00 63.72 238 SER B CA 1
ATOM 3798 C C . SER B 1 238 ? 183.226 295.265 -24.326 1.00 61.10 238 SER B C 1
ATOM 3799 O O . SER B 1 238 ? 184.447 295.082 -24.322 1.00 59.74 238 SER B O 1
ATOM 3802 N N . SER B 1 239 ? 182.374 294.426 -24.907 1.00 60.87 239 SER B N 1
ATOM 3803 C CA . SER B 1 239 ? 182.808 293.131 -25.402 1.00 60.59 239 SER B CA 1
ATOM 3804 C C . SER B 1 239 ? 182.382 292.932 -26.848 1.00 64.26 239 SER B C 1
ATOM 3805 O O . SER B 1 239 ? 181.429 293.546 -27.335 1.00 70.71 239 SER B O 1
ATOM 3808 N N . VAL B 1 240 ? 183.112 292.049 -27.526 1.00 64.27 240 VAL B N 1
ATOM 3809 C CA . VAL B 1 240 ? 182.908 291.744 -28.935 1.00 66.07 240 VAL B CA 1
ATOM 3810 C C . VAL B 1 240 ? 182.879 290.230 -29.089 1.00 59.45 240 VAL B C 1
ATOM 3811 O O . VAL B 1 240 ? 183.757 289.533 -28.569 1.00 63.30 240 VAL B O 1
ATOM 3815 N N . LEU B 1 241 ? 181.865 289.723 -29.784 1.00 60.44 241 LEU B N 1
ATOM 3816 C CA . LEU B 1 241 ? 181.735 288.304 -30.089 1.00 59.11 241 LEU B CA 1
ATOM 3817 C C . LEU B 1 241 ? 181.704 288.138 -31.602 1.00 60.84 241 LEU B C 1
ATOM 3818 O O . LEU B 1 241 ? 180.818 288.686 -32.269 1.00 63.17 241 LEU B O 1
ATOM 3823 N N . VAL B 1 242 ? 182.669 287.396 -32.141 1.00 59.80 242 VAL B N 1
ATOM 3824 C CA . VAL B 1 242 ? 182.776 287.188 -33.585 1.00 65.53 242 VAL B CA 1
ATOM 3825 C C . VAL B 1 242 ? 182.837 285.695 -33.890 1.00 66.05 242 VAL B C 1
ATOM 3826 O O . VAL B 1 242 ? 183.356 284.917 -33.075 1.00 63.22 242 VAL B O 1
ATOM 3830 N N . PRO B 1 243 ? 182.313 285.246 -35.031 1.00 69.52 243 PRO B N 1
ATOM 3831 C CA . PRO B 1 243 ? 182.486 283.839 -35.416 1.00 68.74 243 PRO B CA 1
ATOM 3832 C C . PRO B 1 243 ? 183.919 283.562 -35.846 1.00 70.47 243 PRO B C 1
ATOM 3833 O O . PRO B 1 243 ? 184.574 284.405 -36.465 1.00 72.68 243 PRO B O 1
ATOM 3837 N N . ALA B 1 244 ? 184.404 282.362 -35.512 1.00 66.53 244 ALA B N 1
ATOM 3838 C CA . ALA B 1 244 ? 185.816 282.050 -35.720 1.00 63.89 244 ALA B CA 1
ATOM 3839 C C . ALA B 1 244 ? 186.144 281.885 -37.200 1.00 66.21 244 ALA B C 1
ATOM 3840 O O . ALA B 1 244 ? 187.120 282.461 -37.696 1.00 68.37 244 ALA B O 1
ATOM 3842 N N . ASP B 1 245 ? 185.346 281.093 -37.922 1.00 65.67 245 ASP B N 1
ATOM 3843 C CA . ASP B 1 245 ? 185.659 280.816 -39.322 1.00 67.62 245 ASP B CA 1
ATOM 3844 C C . ASP B 1 245 ? 185.547 282.062 -40.193 1.00 67.30 245 ASP B C 1
ATOM 3845 O O . ASP B 1 245 ? 186.330 282.227 -41.135 1.00 63.57 245 ASP B O 1
ATOM 3850 N N . GLU B 1 246 ? 184.599 282.953 -39.888 1.00 69.46 246 GLU B N 1
ATOM 3851 C CA . GLU B 1 246 ? 184.371 284.113 -40.746 1.00 72.88 246 GLU B CA 1
ATOM 3852 C C . GLU B 1 246 ? 185.477 285.150 -40.595 1.00 72.36 246 GLU B C 1
ATOM 3853 O O . GLU B 1 246 ? 185.913 285.745 -41.586 1.00 76.04 246 GLU B O 1
ATOM 3859 N N . ILE B 1 247 ? 185.939 285.392 -39.366 1.00 68.95 247 ILE B N 1
ATOM 3860 C CA . ILE B 1 247 ? 186.996 286.380 -39.181 1.00 70.02 247 ILE B CA 1
ATOM 3861 C C . ILE B 1 247 ? 188.355 285.843 -39.614 1.00 70.78 247 ILE B C 1
ATOM 3862 O O . ILE B 1 247 ? 189.237 286.634 -39.973 1.00 73.21 247 ILE B O 1
ATOM 3867 N N . VAL B 1 248 ? 188.550 284.523 -39.609 1.00 69.12 248 VAL B N 1
ATOM 3868 C CA . VAL B 1 248 ? 189.785 283.963 -40.151 1.00 67.24 248 VAL B CA 1
ATOM 3869 C C . VAL B 1 248 ? 189.833 284.165 -41.660 1.00 67.69 248 VAL B C 1
ATOM 3870 O O . VAL B 1 248 ? 190.837 284.636 -42.208 1.00 68.94 248 VAL B O 1
ATOM 3874 N N . ALA B 1 249 ? 188.743 283.822 -42.352 1.00 67.76 249 ALA B N 1
ATOM 3875 C CA . ALA B 1 249 ? 188.683 284.035 -43.795 1.00 68.35 249 ALA B CA 1
ATOM 3876 C C . ALA B 1 249 ? 188.832 285.511 -44.141 1.00 71.83 249 ALA B C 1
ATOM 3877 O O . ALA B 1 249 ? 189.569 285.869 -45.069 1.00 72.39 249 ALA B O 1
ATOM 3879 N N . PHE B 1 250 ? 188.139 286.382 -43.402 1.00 71.18 250 PHE B N 1
ATOM 3880 C CA . PHE B 1 250 ? 188.285 287.820 -43.606 1.00 73.47 250 PHE B CA 1
ATOM 3881 C C . PHE B 1 250 ? 189.731 288.263 -43.409 1.00 73.45 250 PHE B C 1
ATOM 3882 O O . PHE B 1 250 ? 190.245 289.087 -44.174 1.00 75.18 250 PHE B O 1
ATOM 3890 N N . ALA B 1 251 ? 190.411 287.717 -42.399 1.00 70.02 251 ALA B N 1
ATOM 3891 C CA . ALA B 1 251 ? 191.778 288.144 -42.123 1.00 72.22 251 ALA B CA 1
ATOM 3892 C C . ALA B 1 251 ? 192.769 287.557 -43.122 1.00 71.60 251 ALA B C 1
ATOM 3893 O O . ALA B 1 251 ? 193.730 288.231 -43.507 1.00 73.38 251 ALA B O 1
ATOM 3895 N N . VAL B 1 252 ? 192.564 286.308 -43.546 1.00 70.43 252 VAL B N 1
ATOM 3896 C CA . VAL B 1 252 ? 193.463 285.705 -44.529 1.00 69.10 252 VAL B CA 1
ATOM 3897 C C . VAL B 1 252 ? 193.431 286.500 -45.828 1.00 75.16 252 VAL B C 1
ATOM 3898 O O . VAL B 1 252 ? 194.476 286.838 -46.398 1.00 73.54 252 VAL B O 1
ATOM 3902 N N . ASP B 1 253 ? 192.226 286.816 -46.309 1.00 75.67 253 ASP B N 1
ATOM 3903 C CA . ASP B 1 253 ? 192.093 287.642 -47.504 1.00 81.47 253 ASP B CA 1
ATOM 3904 C C . ASP B 1 253 ? 192.702 289.023 -47.288 1.00 82.09 253 ASP B C 1
ATOM 3905 O O . ASP B 1 253 ? 193.353 289.572 -48.186 1.00 85.36 253 ASP B O 1
ATOM 3910 N N . TRP B 1 254 ? 192.507 289.595 -46.096 1.00 79.33 254 TRP B N 1
ATOM 3911 C CA . TRP B 1 254 ? 193.086 290.898 -45.780 1.00 80.71 254 TRP B CA 1
ATOM 3912 C C . TRP B 1 254 ? 194.603 290.873 -45.910 1.00 81.55 254 TRP B C 1
ATOM 3913 O O . TRP B 1 254 ? 195.200 291.790 -46.487 1.00 84.82 254 TRP B O 1
ATOM 3924 N N . LEU B 1 255 ? 195.244 289.825 -45.391 1.00 76.15 255 LEU B N 1
ATOM 3925 C CA . LEU B 1 255 ? 196.701 289.762 -45.423 1.00 78.33 255 LEU B CA 1
ATOM 3926 C C . LEU B 1 255 ? 197.217 289.456 -46.824 1.00 80.46 255 LEU B C 1
ATOM 3927 O O . LEU B 1 255 ? 198.231 290.019 -47.254 1.00 78.87 255 LEU B O 1
ATOM 3932 N N . GLU B 1 256 ? 196.543 288.557 -47.547 1.00 79.91 256 GLU B N 1
ATOM 3933 C CA . GLU B 1 256 ? 196.997 288.211 -48.890 1.00 79.26 256 GLU B CA 1
ATOM 3934 C C . GLU B 1 256 ? 196.839 289.390 -49.841 1.00 85.20 256 GLU B C 1
ATOM 3935 O O . GLU B 1 256 ? 197.698 289.623 -50.700 1.00 89.05 256 GLU B O 1
ATOM 3941 N N . ARG B 1 257 ? 195.749 290.149 -49.694 1.00 85.68 257 ARG B N 1
ATOM 3942 C CA . ARG B 1 257 ? 195.573 291.361 -50.488 1.00 90.38 257 ARG B CA 1
ATOM 3943 C C . ARG B 1 257 ? 196.678 292.369 -50.199 1.00 92.16 257 ARG B C 1
ATOM 3944 O O . ARG B 1 257 ? 197.243 292.967 -51.122 1.00 94.31 257 ARG B O 1
ATOM 3952 N N . TRP B 1 258 ? 197.009 292.564 -48.921 1.00 91.86 258 TRP B N 1
ATOM 3953 C CA . TRP B 1 258 ? 198.130 293.429 -48.570 1.00 91.79 258 TRP B CA 1
ATOM 3954 C C . TRP B 1 258 ? 199.452 292.857 -49.067 1.00 90.36 258 TRP B C 1
ATOM 3955 O O . TRP B 1 258 ? 200.382 293.614 -49.371 1.00 91.50 258 TRP B O 1
ATOM 3966 N N . GLY B 1 259 ? 199.548 291.528 -49.171 1.00 86.17 259 GLY B N 1
ATOM 3967 C CA . GLY B 1 259 ? 200.781 290.912 -49.627 1.00 84.32 259 GLY B CA 1
ATOM 3968 C C . GLY B 1 259 ? 201.088 291.181 -51.087 1.00 94.21 259 GLY B C 1
ATOM 3969 O O . GLY B 1 259 ? 202.257 291.212 -51.481 1.00 88.28 259 GLY B O 1
ATOM 3970 N N . ARG B 1 260 ? 200.054 291.379 -51.905 1.00 95.89 260 ARG B N 1
ATOM 3971 C CA . ARG B 1 260 ? 200.242 291.627 -53.329 1.00 100.50 260 ARG B CA 1
ATOM 3972 C C . ARG B 1 260 ? 200.572 293.080 -53.647 1.00 107.68 260 ARG B C 1
ATOM 3973 O O . ARG B 1 260 ? 200.900 293.383 -54.800 1.00 112.74 260 ARG B O 1
ATOM 3981 N N . THR B 1 261 ? 200.498 293.976 -52.668 1.00 108.80 261 THR B N 1
ATOM 3982 C CA . THR B 1 261 ? 200.818 295.382 -52.890 1.00 112.66 261 THR B CA 1
ATOM 3983 C C . THR B 1 261 ? 202.321 295.585 -53.057 1.00 116.39 261 THR B C 1
ATOM 3984 O O . THR B 1 261 ? 203.125 294.880 -52.446 1.00 115.36 261 THR B O 1
#

Foldseek 3Di:
DDEAELVNLLVQCVVQPQAAQFEEEEQAPLVLLPHYPVGCVSNVSSSCVGHDQNYKYKYFFAADDDPVLQPDVVNPVPDDADDQLPGGGHCVSPCVQNSQSPDPQWGWAFQHRRIMIMHHNCRCVLRPQQDNAASLECRHSLVVLLVVQHKYKYFLHQQLVPCSLVHLVQVADFPDFAKDKGWGWHADPHHTDIDIYIHGDPCADPPPDDRRVSNVLVVVVVVVVAWGWGRSNSGTMIMHGSNVSSVSSSVVVNVVRPDD/DDEAELVNLLVLCVVFPQAALFEEEEQAPLVLLPHYDVPCVSNVSSSCVGHDQNYKYKYFFAADDDPVLQPDVVNPVPDDADDFLDGGGHPVSPCVQNSQSPDPQKGWAFQHRRIMIMHHNCRCVLRPQQDNAASLECRHSLVVLLVVFHKYKYFLNQQLPPCSLVRLVQVADFPDFDKDKGWGWHQDPNDTDIDIYMHGDDCQDPPPDDSSVSNVLVVVVVVVVQKGWGQRNSGTMIMHTSNVSSVSSSVVVNVVRVD

B-factor: mean 50.13, std 18.77, range [16.26, 143.85]